Protein AF-0000000077108137 (afdb_homodimer)

Solvent-accessible surface area (backbone atoms only — not comparable to full-atom values): 29044 Å² total; per-residue (Å²): 130,84,58,54,63,65,62,53,42,59,71,68,67,52,62,49,76,26,51,20,32,40,40,31,55,51,30,41,44,39,45,72,75,60,49,60,44,35,28,43,26,53,50,42,31,35,24,25,70,59,36,37,44,55,47,64,68,77,46,66,68,59,50,49,52,51,52,33,40,45,43,73,52,27,87,31,40,31,35,34,52,42,56,55,30,76,61,56,66,68,34,28,38,52,46,46,52,52,43,44,74,42,54,37,30,25,41,34,36,39,38,49,31,86,77,35,65,45,92,75,47,87,86,68,52,64,51,57,68,69,59,46,28,51,45,38,33,43,40,48,69,64,36,86,79,44,40,39,30,42,33,39,72,34,32,84,78,46,33,67,67,42,34,52,52,47,50,51,48,34,47,75,33,50,32,55,32,38,29,70,41,60,47,70,47,68,68,57,50,30,49,58,33,68,71,46,90,57,46,27,44,42,74,36,37,67,79,51,68,21,74,76,68,44,43,68,56,42,42,68,46,45,34,40,30,33,34,28,51,36,42,42,55,27,28,20,50,31,44,29,43,54,48,50,46,40,27,72,77,66,31,32,75,72,52,85,91,52,69,61,39,59,45,68,62,48,42,50,66,38,42,41,53,59,50,51,52,51,46,62,73,66,52,129,130,84,59,54,62,65,62,52,42,59,71,68,69,52,61,50,76,25,51,20,34,40,39,31,55,52,31,39,43,39,44,70,74,60,49,60,43,34,28,44,27,54,50,43,31,35,24,25,71,58,36,36,42,53,46,65,69,75,46,65,66,60,50,50,52,50,52,34,38,45,44,73,53,27,87,32,41,30,36,33,54,42,57,56,31,75,62,56,66,70,35,28,37,52,47,44,53,53,43,45,74,45,56,37,31,25,41,34,36,39,36,50,32,86,76,35,65,44,92,77,48,85,86,69,51,62,51,56,66,68,58,46,28,50,46,37,33,43,38,48,68,63,37,87,79,46,40,39,30,44,32,39,73,34,32,85,79,47,33,67,67,42,34,52,52,47,50,52,49,35,48,74,35,49,35,56,31,39,29,70,44,62,47,69,48,68,67,57,49,32,50,58,33,66,72,44,90,57,46,28,44,42,72,36,38,67,77,52,68,23,74,75,68,45,41,67,57,42,42,70,47,46,35,39,30,35,35,26,51,34,41,41,56,26,28,18,50,30,43,30,44,54,48,50,48,38,27,72,77,64,31,32,74,72,53,85,92,50,69,60,40,59,46,68,62,47,42,50,67,37,43,40,54,59,51,52,52,50,48,63,72,67,52,129

InterPro domains:
  IPR015813 Pyruvate/Phosphoenolpyruvate kinase-like domain superfamily [SSF51621] (5-283)
  IPR039556 ICL/PEPM domain [cd00377] (6-244)
  IPR040442 Pyruvate kinase-like domain superfamily [G3DSA:3.20.20.60] (1-284)

Radius of gyration: 24.95 Å; Cα contacts (8 Å, |Δi|>4): 1210; chains: 2; bounding box: 58×74×57 Å

Structure (mmCIF, N/CA/C/O backbone):
data_AF-0000000077108137-model_v1
#
loop_
_entity.id
_entity.type
_entity.pdbx_description
1 polymer '2,3-dimethylmalate lyase'
#
loop_
_atom_site.group_PDB
_atom_site.id
_atom_site.type_symbol
_atom_site.label_atom_id
_atom_site.label_alt_id
_atom_site.label_comp_id
_atom_site.label_asym_id
_atom_site.label_entity_id
_atom_site.label_seq_id
_atom_site.pdbx_PDB_ins_code
_atom_site.Cartn_x
_atom_site.Cartn_y
_atom_site.Cartn_z
_atom_site.occupancy
_atom_site.B_iso_or_equiv
_atom_site.auth_seq_id
_atom_site.auth_comp_id
_atom_site.auth_asym_id
_atom_site.auth_atom_id
_atom_site.pdbx_PDB_model_num
ATOM 1 N N . MET A 1 1 ? -18.453 -19.922 3.602 1 52.84 1 MET A N 1
ATOM 2 C CA . MET A 1 1 ? -18.375 -20.938 2.559 1 52.84 1 MET A CA 1
ATOM 3 C C . MET A 1 1 ? -17.203 -20.656 1.617 1 52.84 1 MET A C 1
ATOM 5 O O . MET A 1 1 ? -16.828 -19.5 1.421 1 52.84 1 MET A O 1
ATOM 9 N N . THR A 1 2 ? -16.297 -21.672 1.329 1 65.81 2 THR A N 1
ATOM 10 C CA . THR A 1 2 ? -15.117 -21.5 0.481 1 65.81 2 THR A CA 1
ATOM 11 C C . THR A 1 2 ? -15.516 -20.969 -0.896 1 65.81 2 THR A C 1
ATOM 13 O O . THR A 1 2 ? -16.531 -21.406 -1.46 1 65.81 2 THR A O 1
ATOM 16 N N . ASP A 1 3 ? -15.008 -19.844 -1.367 1 86.88 3 ASP A N 1
ATOM 17 C CA . ASP A 1 3 ? -15.18 -19.25 -2.689 1 86.88 3 ASP A CA 1
ATOM 18 C C . ASP A 1 3 ? -14.781 -20.234 -3.789 1 86.88 3 ASP A C 1
ATOM 20 O O . ASP A 1 3 ? -13.617 -20.641 -3.881 1 86.88 3 ASP A O 1
ATOM 24 N N . THR A 1 4 ? -15.758 -20.781 -4.582 1 91 4 THR A N 1
ATOM 25 C CA . THR A 1 4 ? -15.5 -21.828 -5.559 1 91 4 THR A CA 1
ATOM 26 C C . THR A 1 4 ? -15.273 -21.234 -6.945 1 91 4 THR A C 1
ATOM 28 O O . THR A 1 4 ? -15.109 -21.969 -7.922 1 91 4 THR A O 1
ATOM 31 N N . ARG A 1 5 ? -15.234 -20 -7.059 1 94.44 5 ARG A N 1
ATOM 32 C CA . ARG A 1 5 ? -15.18 -19.344 -8.359 1 94.44 5 ARG A CA 1
ATOM 33 C C . ARG A 1 5 ? -13.961 -19.781 -9.148 1 94.44 5 ARG A C 1
ATOM 35 O O . ARG A 1 5 ? -14.031 -19.953 -10.367 1 94.44 5 ARG A O 1
ATOM 42 N N . LEU A 1 6 ? -12.812 -19.906 -8.531 1 96.88 6 LEU A N 1
ATOM 43 C CA . LEU A 1 6 ? -11.602 -20.328 -9.227 1 96.88 6 LEU A CA 1
ATOM 44 C C . LEU A 1 6 ? -11.75 -21.75 -9.773 1 96.88 6 LEU A C 1
ATOM 46 O O . LEU A 1 6 ? -11.453 -22 -10.945 1 96.88 6 LEU A O 1
ATOM 50 N N . LYS A 1 7 ? -12.242 -22.625 -8.953 1 95.25 7 LYS A N 1
ATOM 51 C CA . LYS A 1 7 ? -12.469 -24 -9.367 1 95.25 7 LYS A CA 1
ATOM 52 C C . LYS A 1 7 ? -13.469 -24.078 -10.523 1 95.25 7 LYS A C 1
ATOM 54 O O . LYS A 1 7 ? -13.266 -24.828 -11.477 1 95.25 7 LYS A O 1
ATOM 59 N N . ASP A 1 8 ? -14.492 -23.312 -10.398 1 95.75 8 ASP A N 1
ATOM 60 C CA . ASP A 1 8 ? -15.523 -23.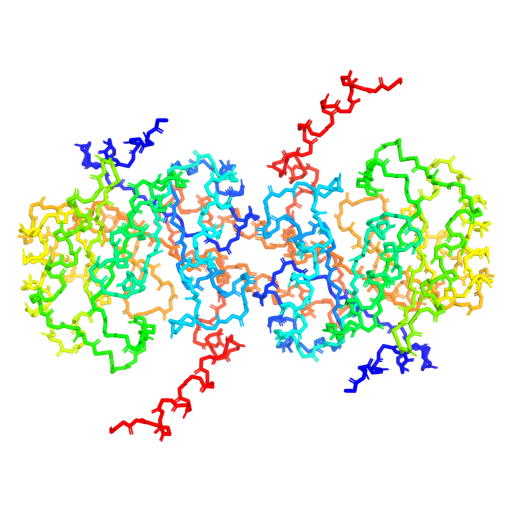281 -11.438 1 95.75 8 ASP A CA 1
ATOM 61 C C . ASP A 1 8 ? -14.945 -22.812 -12.766 1 95.75 8 ASP A C 1
ATOM 63 O O . ASP A 1 8 ? -15.258 -23.375 -13.82 1 95.75 8 ASP A O 1
ATOM 67 N N . LYS A 1 9 ? -14.133 -21.812 -12.75 1 96.19 9 LYS A N 1
ATOM 68 C CA . LYS A 1 9 ? -13.531 -21.297 -13.969 1 96.19 9 LYS A CA 1
ATOM 69 C C . LYS A 1 9 ? -12.578 -22.312 -14.594 1 96.19 9 LYS A C 1
ATOM 71 O O . LYS A 1 9 ? -12.523 -22.438 -15.82 1 96.19 9 LYS A O 1
ATOM 76 N N . LEU A 1 10 ? -11.859 -22.953 -13.781 1 96.94 10 LEU A N 1
ATOM 77 C CA . LEU A 1 10 ? -10.93 -23.969 -14.273 1 96.94 10 LEU A CA 1
ATOM 78 C C . LEU A 1 10 ? -11.68 -25.125 -14.938 1 96.94 10 LEU A C 1
ATOM 80 O O . LEU A 1 10 ? -11.211 -25.672 -15.938 1 96.94 10 LEU A O 1
ATOM 84 N N . GLN A 1 11 ? -12.812 -25.422 -14.438 1 94.94 11 GLN A N 1
ATOM 85 C CA . GLN A 1 11 ? -13.625 -26.5 -14.984 1 94.94 11 GLN A CA 1
ATOM 86 C C . GLN A 1 11 ? -14.219 -26.109 -16.344 1 94.94 11 GLN A C 1
ATOM 88 O O . GLN A 1 11 ? -14.398 -26.969 -17.219 1 94.94 11 GLN A O 1
ATOM 93 N N . LYS A 1 12 ? -14.492 -24.891 -16.531 1 93.38 12 LYS A N 1
ATOM 94 C CA . LYS A 1 12 ? -15.039 -24.406 -17.797 1 93.38 12 LYS A CA 1
ATOM 95 C C . LYS A 1 12 ? -13.969 -24.359 -18.875 1 93.38 12 LYS A C 1
ATOM 97 O O . LYS A 1 12 ? -14.281 -24.25 -20.062 1 93.38 12 LYS A O 1
ATOM 102 N N . GLU A 1 13 ? -12.727 -24.453 -18.484 1 89.38 13 GLU A N 1
ATOM 103 C CA . GLU A 1 13 ? -11.562 -24.5 -19.375 1 89.38 13 GLU A CA 1
ATOM 104 C C . GLU A 1 13 ? -11.461 -23.234 -20.219 1 89.38 13 GLU A C 1
ATOM 106 O O . GLU A 1 13 ? -11.047 -23.281 -21.375 1 89.38 13 GLU A O 1
ATOM 111 N N . ASP A 1 14 ? -12.008 -22.172 -19.703 1 91.56 14 ASP A N 1
ATOM 112 C CA . ASP A 1 14 ? -11.797 -20.875 -20.344 1 91.56 14 ASP A CA 1
ATOM 113 C C . ASP A 1 14 ? -10.602 -20.156 -19.75 1 91.56 14 ASP A C 1
ATOM 115 O O . ASP A 1 14 ? -10.43 -20.125 -18.531 1 91.56 14 ASP A O 1
ATOM 119 N N . PHE A 1 15 ? -9.805 -19.609 -20.656 1 97.94 15 PHE A N 1
ATOM 120 C CA . PHE A 1 15 ? -8.641 -18.828 -20.25 1 97.94 15 PHE A CA 1
ATOM 121 C C . PHE A 1 15 ? -9.07 -17.547 -19.562 1 97.94 15 PHE A C 1
ATOM 123 O O . PHE A 1 15 ? -10.023 -16.891 -20 1 97.94 15 PHE A O 1
ATOM 130 N N . PHE A 1 16 ? -8.438 -17.156 -18.453 1 98.31 16 PHE A N 1
ATOM 131 C CA . PHE A 1 16 ? -8.727 -15.898 -17.781 1 98.31 16 PHE A CA 1
ATOM 132 C C . PHE A 1 16 ? -7.449 -15.273 -17.219 1 98.31 16 PHE A C 1
ATOM 134 O O . PHE A 1 16 ? -6.41 -15.938 -17.156 1 98.31 16 PHE A O 1
ATOM 141 N N . VAL A 1 17 ? -7.496 -13.977 -16.938 1 98.69 17 VAL A N 1
ATOM 142 C CA . VAL A 1 17 ? -6.352 -13.242 -16.422 1 98.69 17 VAL A CA 1
ATOM 143 C C . VAL A 1 17 ? -6.641 -12.789 -14.992 1 98.69 17 VAL A C 1
ATOM 145 O O . VAL A 1 17 ? -7.793 -12.523 -14.641 1 98.69 17 VAL A O 1
ATOM 148 N N . VAL A 1 18 ? -5.598 -12.766 -14.203 1 98.88 18 VAL A N 1
ATOM 149 C CA . VAL A 1 18 ? -5.703 -12.477 -12.773 1 98.88 18 VAL A CA 1
ATOM 150 C C . VAL A 1 18 ? -4.719 -11.375 -12.391 1 98.88 18 VAL A C 1
ATOM 152 O O . VAL A 1 18 ? -3.504 -11.57 -12.43 1 98.88 18 VAL A O 1
ATOM 155 N N . PRO A 1 19 ? -5.219 -10.18 -12 1 98.88 19 PRO A N 1
ATOM 156 C CA . PRO A 1 19 ? -4.297 -9.117 -11.586 1 98.88 19 PRO A CA 1
ATOM 157 C C . PRO A 1 19 ? -3.658 -9.383 -10.227 1 98.88 19 PRO A C 1
ATOM 159 O O . PRO A 1 19 ? -4.301 -9.945 -9.336 1 98.88 19 PRO A O 1
ATOM 162 N N . GLY A 1 20 ? -2.361 -9 -10.133 1 98.75 20 GLY A N 1
ATOM 163 C CA . GLY A 1 20 ? -1.716 -8.961 -8.828 1 98.75 20 GLY A CA 1
ATOM 164 C C . GLY A 1 20 ? -2.08 -7.734 -8.016 1 98.75 20 GLY A C 1
ATOM 165 O O . GLY A 1 20 ? -2.197 -6.633 -8.562 1 98.75 20 GLY A O 1
ATOM 166 N N . ILE A 1 21 ? -2.244 -7.93 -6.746 1 98.88 21 ILE A N 1
ATOM 167 C CA . ILE A 1 21 ? -2.629 -6.859 -5.828 1 98.88 21 ILE A CA 1
ATOM 168 C C . ILE A 1 21 ? -1.485 -6.578 -4.859 1 98.88 21 ILE A C 1
ATOM 170 O O . ILE A 1 21 ? -0.96 -7.496 -4.223 1 98.88 21 ILE A O 1
ATOM 174 N N . HIS A 1 22 ? -1.105 -5.262 -4.777 1 98.69 22 HIS A N 1
ATOM 175 C CA . HIS A 1 22 ? 0.024 -4.961 -3.904 1 98.69 22 HIS A CA 1
ATOM 176 C C . HIS A 1 22 ? -0.427 -4.207 -2.658 1 98.69 22 HIS A C 1
ATOM 178 O O . HIS A 1 22 ? 0.358 -4.012 -1.728 1 98.69 22 HIS A O 1
ATOM 184 N N . ASP A 1 23 ? -1.669 -3.791 -2.574 1 98.81 23 ASP A N 1
ATOM 185 C CA . ASP A 1 23 ? -2.234 -3.172 -1.38 1 98.81 23 ASP A CA 1
ATOM 186 C C . ASP A 1 23 ? -3.756 -3.076 -1.478 1 98.81 23 ASP A C 1
ATOM 188 O O . ASP A 1 23 ? -4.348 -3.514 -2.467 1 98.81 23 ASP A O 1
ATOM 192 N N . MET A 1 24 ? -4.402 -2.506 -0.429 1 98.88 24 MET A N 1
ATOM 193 C CA . MET A 1 24 ? -5.859 -2.531 -0.371 1 98.88 24 MET A CA 1
ATOM 194 C C . MET A 1 24 ? -6.461 -1.455 -1.271 1 98.88 24 MET A C 1
ATOM 196 O O . MET A 1 24 ? -7.602 -1.581 -1.722 1 98.88 24 MET A O 1
ATOM 200 N N . ILE A 1 25 ? -5.703 -0.385 -1.601 1 98.88 25 ILE A N 1
ATOM 201 C CA . ILE A 1 25 ? -6.152 0.578 -2.6 1 98.88 25 ILE A CA 1
ATOM 202 C C . ILE A 1 25 ? -6.305 -0.113 -3.951 1 98.88 25 ILE A C 1
ATOM 204 O O . ILE A 1 25 ? -7.34 0.016 -4.609 1 98.88 25 ILE A O 1
ATOM 208 N N . THR A 1 26 ? -5.344 -0.917 -4.309 1 98.88 26 THR A N 1
ATOM 209 C CA . THR A 1 26 ? -5.383 -1.659 -5.566 1 98.88 26 THR A CA 1
ATOM 210 C C . THR A 1 26 ? -6.496 -2.701 -5.539 1 98.88 26 THR A C 1
ATOM 212 O O . THR A 1 26 ? -7.125 -2.971 -6.566 1 98.88 26 THR A O 1
ATOM 215 N N . ALA A 1 27 ? -6.766 -3.264 -4.363 1 98.88 27 ALA A N 1
ATOM 216 C CA . ALA A 1 27 ? -7.812 -4.273 -4.223 1 98.88 27 ALA A CA 1
ATOM 217 C C . ALA A 1 27 ? -9.18 -3.701 -4.59 1 98.88 27 ALA A C 1
ATOM 219 O O . ALA A 1 27 ? -9.922 -4.305 -5.371 1 98.88 27 ALA A O 1
ATOM 220 N N . VAL A 1 28 ? -9.484 -2.525 -4.059 1 98.81 28 VAL A N 1
ATOM 221 C CA . VAL A 1 28 ? -10.812 -1.982 -4.301 1 98.81 28 VAL A CA 1
ATOM 222 C C . VAL A 1 28 ? -10.906 -1.467 -5.734 1 98.81 28 VAL A C 1
ATOM 224 O O . VAL A 1 28 ? -11.984 -1.477 -6.34 1 98.81 28 VAL A O 1
ATOM 227 N N . ILE A 1 29 ? -9.781 -1.026 -6.324 1 98.88 29 ILE A N 1
ATOM 228 C CA . ILE A 1 29 ? -9.789 -0.638 -7.73 1 98.88 29 ILE A CA 1
ATOM 229 C C . ILE A 1 29 ? -10.055 -1.862 -8.602 1 98.88 29 ILE A C 1
ATOM 231 O O . ILE A 1 29 ? -10.82 -1.788 -9.57 1 98.88 29 ILE A O 1
ATOM 235 N N . ALA A 1 30 ? -9.43 -3.025 -8.273 1 98.94 30 ALA A N 1
ATOM 236 C CA . ALA A 1 30 ? -9.672 -4.262 -9.008 1 98.94 30 ALA A CA 1
ATOM 237 C C . ALA A 1 30 ? -11.141 -4.672 -8.93 1 98.94 30 ALA A C 1
ATOM 239 O O . ALA A 1 30 ? -11.727 -5.121 -9.922 1 98.94 30 ALA A O 1
ATOM 240 N N . ASP A 1 31 ? -11.75 -4.508 -7.734 1 98.75 31 ASP A N 1
ATOM 241 C CA . ASP A 1 31 ? -13.18 -4.758 -7.582 1 98.75 31 ASP A CA 1
ATOM 242 C C . ASP A 1 31 ? -13.992 -3.881 -8.523 1 98.75 31 ASP A C 1
ATOM 244 O O . ASP A 1 31 ? -14.898 -4.367 -9.211 1 98.75 31 ASP A O 1
ATOM 248 N N . ARG A 1 32 ? -13.648 -2.596 -8.555 1 98.62 32 ARG A N 1
ATOM 249 C CA . ARG A 1 32 ? -14.367 -1.635 -9.375 1 98.62 32 ARG A CA 1
ATOM 250 C C . ARG A 1 32 ? -14.273 -2.004 -10.852 1 98.62 32 ARG A C 1
ATOM 252 O O . ARG A 1 32 ? -15.25 -1.894 -11.594 1 98.62 32 ARG A O 1
ATOM 259 N N . VAL A 1 33 ? -13.109 -2.4 -11.305 1 98.75 33 VAL A N 1
ATOM 260 C CA . VAL A 1 33 ? -12.883 -2.738 -12.703 1 98.75 33 VAL A CA 1
ATOM 261 C C . VAL A 1 33 ? -13.617 -4.027 -13.055 1 98.75 33 VAL A C 1
ATOM 263 O O . VAL A 1 33 ? -13.992 -4.242 -14.211 1 98.75 33 VAL A O 1
ATOM 266 N N . GLY A 1 34 ? -13.789 -4.926 -12.023 1 98.69 34 GLY A N 1
ATOM 267 C CA . GLY A 1 34 ? -14.664 -6.07 -12.25 1 98.69 34 GLY A CA 1
ATOM 268 C C . GLY A 1 34 ? -13.93 -7.395 -12.227 1 98.69 34 GLY A C 1
ATOM 269 O O . GLY A 1 34 ? -14.43 -8.398 -12.742 1 98.69 34 GLY A O 1
ATOM 270 N N . PHE A 1 35 ? -12.758 -7.414 -11.664 1 98.75 35 PHE A N 1
ATOM 271 C CA . PHE A 1 35 ? -12.055 -8.688 -11.547 1 98.75 35 PHE A CA 1
ATOM 272 C C . PHE A 1 35 ? -12.648 -9.531 -10.422 1 98.75 35 PHE A C 1
ATOM 274 O O . PHE A 1 35 ? -12.797 -9.055 -9.297 1 98.75 35 PHE A O 1
ATOM 281 N N . ASP A 1 36 ? -12.914 -10.789 -10.703 1 98.06 36 ASP A N 1
ATOM 282 C CA . ASP A 1 36 ? -13.547 -11.648 -9.711 1 98.06 36 ASP A CA 1
ATOM 283 C C . ASP A 1 36 ? -12.539 -12.625 -9.102 1 98.06 36 ASP A C 1
ATOM 285 O O . ASP A 1 36 ? -12.883 -13.391 -8.203 1 98.06 36 ASP A O 1
ATOM 289 N N . ILE A 1 37 ? -11.336 -12.688 -9.57 1 98.62 37 ILE A N 1
ATOM 290 C CA . ILE A 1 37 ? -10.195 -13.398 -8.992 1 98.62 37 ILE A CA 1
ATOM 291 C C . ILE A 1 37 ? -8.984 -12.477 -8.961 1 98.62 37 ILE A C 1
ATOM 293 O O . ILE A 1 37 ? -8.711 -11.758 -9.93 1 98.62 37 ILE A O 1
ATOM 297 N N . VAL A 1 38 ? -8.297 -12.422 -7.84 1 98.81 38 VAL A N 1
ATOM 298 C CA . VAL A 1 38 ? -7.078 -11.625 -7.715 1 98.81 38 VAL A CA 1
ATOM 299 C C . VAL A 1 38 ? -5.961 -12.469 -7.113 1 98.81 38 VAL A C 1
ATOM 301 O O . VAL A 1 38 ? -6.223 -13.523 -6.52 1 98.81 38 VAL A O 1
ATOM 304 N N . TYR A 1 39 ? -4.781 -12.055 -7.379 1 98.88 39 TYR A N 1
ATOM 305 C CA . TYR A 1 39 ? -3.582 -12.711 -6.859 1 98.88 39 TYR A CA 1
ATOM 306 C C . TYR A 1 39 ? -2.916 -11.852 -5.789 1 98.88 39 TYR A C 1
ATOM 308 O O . TYR A 1 39 ? -2.518 -10.719 -6.051 1 98.88 39 TYR A O 1
ATOM 316 N N . GLY A 1 40 ? -2.877 -12.367 -4.531 1 98.69 40 GLY A N 1
ATOM 317 C CA . GLY A 1 40 ? -2.07 -11.727 -3.5 1 98.69 40 GLY A CA 1
ATOM 318 C C . GLY A 1 40 ? -0.582 -11.953 -3.682 1 98.69 40 GLY A C 1
ATOM 319 O O . GLY A 1 40 ? -0.053 -12.992 -3.273 1 98.69 40 GLY A O 1
ATOM 320 N N . THR A 1 41 ? 0.108 -10.93 -4.156 1 97.25 41 THR A N 1
ATOM 321 C CA . THR A 1 41 ? 1.517 -11.047 -4.523 1 97.25 41 THR A CA 1
ATOM 322 C C . THR A 1 41 ? 2.391 -11.148 -3.275 1 97.25 41 THR A C 1
ATOM 324 O O . THR A 1 41 ? 2.346 -10.273 -2.406 1 97.25 41 THR A O 1
ATOM 327 N N . GLY A 1 42 ? 3.193 -12.211 -3.229 1 96.56 42 GLY A N 1
ATOM 328 C CA . GLY A 1 42 ? 4.148 -12.25 -2.133 1 96.56 42 GLY A CA 1
ATOM 329 C C . GLY A 1 42 ? 5.137 -11.102 -2.164 1 96.56 42 GLY A C 1
ATOM 330 O O . GLY A 1 42 ? 5.332 -10.414 -1.158 1 96.56 42 GLY A O 1
ATOM 331 N N . TYR A 1 43 ? 5.746 -10.844 -3.326 1 96.62 43 TYR A N 1
ATOM 332 C CA . TYR A 1 43 ? 6.758 -9.805 -3.502 1 96.62 43 TYR A CA 1
ATOM 333 C C . TYR A 1 43 ? 6.191 -8.43 -3.193 1 96.62 43 TYR A C 1
ATOM 335 O O . TYR A 1 43 ? 6.707 -7.715 -2.328 1 96.62 43 TYR A O 1
ATOM 343 N N . TRP A 1 44 ? 5.129 -8.047 -3.822 1 98.12 44 TRP A N 1
ATOM 344 C CA . TRP A 1 44 ? 4.703 -6.648 -3.84 1 98.12 44 TRP A CA 1
ATOM 345 C C . TRP A 1 44 ? 3.873 -6.316 -2.604 1 98.12 44 TRP A C 1
ATOM 347 O O . TRP A 1 44 ? 3.859 -5.172 -2.145 1 98.12 44 TRP A O 1
ATOM 357 N N . LEU A 1 45 ? 3.15 -7.312 -2.043 1 97.88 45 LEU A N 1
ATOM 358 C CA . LEU A 1 45 ? 2.523 -7.082 -0.746 1 97.88 45 LEU A CA 1
ATOM 359 C C . LEU A 1 45 ? 3.576 -6.859 0.334 1 97.88 45 LEU A C 1
ATOM 361 O O . LEU A 1 45 ? 3.398 -6.02 1.218 1 97.88 45 LEU A O 1
ATOM 365 N N . THR A 1 46 ? 4.688 -7.641 0.262 1 97.75 46 THR A N 1
ATOM 366 C CA . THR A 1 46 ? 5.797 -7.457 1.189 1 97.75 46 THR A CA 1
ATOM 367 C C . THR A 1 46 ? 6.434 -6.082 1.001 1 97.75 46 THR A C 1
ATOM 369 O O . THR A 1 46 ? 6.66 -5.359 1.974 1 97.75 46 THR A O 1
ATOM 372 N N . ALA A 1 47 ? 6.656 -5.719 -0.204 1 98.5 47 ALA A N 1
ATOM 373 C CA . ALA A 1 47 ? 7.25 -4.418 -0.504 1 98.5 47 ALA A CA 1
ATOM 374 C C . ALA A 1 47 ? 6.355 -3.281 -0.018 1 98.5 47 ALA A C 1
ATOM 376 O O . ALA A 1 47 ? 6.82 -2.367 0.668 1 98.5 47 ALA A O 1
ATOM 377 N N . SER A 1 48 ? 5.094 -3.348 -0.309 1 98.62 48 SER A N 1
ATOM 378 C CA . SER A 1 48 ? 4.172 -2.254 -0.027 1 98.62 48 SER A CA 1
ATOM 379 C C . SER A 1 48 ? 3.883 -2.143 1.467 1 98.62 48 SER A C 1
ATOM 381 O O . SER A 1 48 ? 3.705 -1.042 1.99 1 98.62 48 SER A O 1
ATOM 383 N N . SER A 1 49 ? 3.824 -3.252 2.162 1 98.25 49 SER A N 1
ATOM 384 C CA . SER A 1 49 ? 3.389 -3.234 3.555 1 98.25 49 SER A CA 1
ATOM 385 C C . SER A 1 49 ? 4.582 -3.152 4.504 1 98.25 49 SER A C 1
ATOM 387 O O . SER A 1 49 ? 4.504 -2.5 5.547 1 98.25 49 SER A O 1
ATOM 389 N N . LEU A 1 50 ? 5.703 -3.814 4.125 1 98.31 50 LEU A N 1
ATOM 390 C CA . LEU A 1 50 ? 6.781 -3.988 5.098 1 98.31 50 LEU A CA 1
ATOM 391 C C . LEU A 1 50 ? 8.023 -3.213 4.676 1 98.31 50 LEU A C 1
ATOM 393 O O . LEU A 1 50 ? 8.945 -3.023 5.477 1 98.31 50 LEU A O 1
ATOM 397 N N . GLY A 1 51 ? 8.023 -2.75 3.443 1 98.38 51 GLY A N 1
ATOM 398 C CA . GLY A 1 51 ? 9.234 -2.092 2.963 1 98.38 51 GLY A CA 1
ATOM 399 C C . GLY A 1 51 ? 10.438 -3.016 2.906 1 98.38 51 GLY A C 1
ATOM 400 O O . GLY A 1 51 ? 11.57 -2.58 3.113 1 98.38 51 GLY A O 1
ATOM 401 N N . LEU A 1 52 ? 10.188 -4.273 2.674 1 97.56 52 LEU A N 1
ATOM 402 C CA . LEU A 1 52 ? 11.242 -5.281 2.67 1 97.56 52 LEU A CA 1
ATOM 403 C C . LEU A 1 52 ? 11.344 -5.957 1.306 1 97.56 52 LEU A C 1
ATOM 405 O O . LEU A 1 52 ? 10.352 -6.039 0.575 1 97.56 52 LEU A O 1
ATOM 409 N N . PRO A 1 53 ? 12.547 -6.352 0.91 1 95.94 53 PRO A N 1
ATOM 410 C CA . PRO A 1 53 ? 12.656 -7.195 -0.282 1 95.94 53 PRO A CA 1
ATOM 411 C C . PRO A 1 53 ? 12.039 -8.578 -0.087 1 95.94 53 PRO A C 1
ATOM 413 O O . PRO A 1 53 ? 12.047 -9.109 1.025 1 95.94 53 PRO A O 1
ATOM 416 N N . ASP A 1 54 ? 11.5 -9.109 -1.129 1 93.75 54 ASP A N 1
ATOM 417 C CA . ASP A 1 54 ? 10.961 -10.469 -1.103 1 93.75 54 ASP A CA 1
ATOM 418 C C . ASP A 1 54 ? 12.094 -11.5 -1.097 1 93.75 54 ASP A C 1
ATOM 420 O O . ASP A 1 54 ? 12.352 -12.148 -2.113 1 93.75 54 ASP A O 1
ATOM 424 N N . ALA A 1 55 ? 12.719 -11.664 0.008 1 91.56 55 ALA A N 1
ATOM 425 C CA . ALA A 1 55 ? 13.859 -12.562 0.164 1 91.56 55 ALA A CA 1
ATOM 426 C C . ALA A 1 55 ? 13.633 -13.547 1.306 1 91.56 55 ALA A C 1
ATOM 428 O O . ALA A 1 55 ? 14.586 -13.969 1.969 1 91.56 55 ALA A O 1
ATOM 429 N N . GLY A 1 56 ? 12.359 -13.797 1.544 1 90.75 56 GLY A N 1
ATOM 430 C CA . GLY A 1 56 ? 12.031 -14.773 2.576 1 90.75 56 GLY A CA 1
ATOM 431 C C . GLY A 1 56 ? 12.125 -14.203 3.98 1 90.75 56 GLY A C 1
ATOM 432 O O . GLY A 1 56 ? 12.203 -14.961 4.953 1 90.75 56 GLY A O 1
ATOM 433 N N . ILE A 1 57 ? 12.117 -12.859 4.086 1 92 57 ILE A N 1
ATOM 434 C CA . ILE A 1 57 ? 12.258 -12.188 5.371 1 92 57 ILE A CA 1
ATOM 435 C C . ILE A 1 57 ? 10.891 -12.055 6.039 1 92 57 ILE A C 1
ATOM 437 O O . ILE A 1 57 ? 10.781 -12.164 7.262 1 92 57 ILE A O 1
ATOM 441 N N . ALA A 1 58 ? 9.828 -11.766 5.238 1 95.19 58 ALA A N 1
ATOM 442 C CA . ALA A 1 58 ? 8.477 -11.664 5.789 1 95.19 58 ALA A CA 1
ATOM 443 C C . ALA A 1 58 ? 8.055 -12.977 6.453 1 95.19 58 ALA A C 1
ATOM 445 O O . ALA A 1 58 ? 8.289 -14.055 5.91 1 95.19 58 ALA A O 1
ATOM 446 N N . THR A 1 59 ? 7.461 -12.938 7.637 1 96.56 59 THR A N 1
ATOM 447 C CA . THR A 1 59 ? 7.062 -14.109 8.406 1 96.56 59 THR A CA 1
ATOM 448 C C . THR A 1 59 ? 5.691 -14.609 7.957 1 96.56 59 THR A C 1
ATOM 450 O O . THR A 1 59 ? 4.969 -13.898 7.246 1 96.56 59 THR A O 1
ATOM 453 N N . TYR A 1 60 ? 5.422 -15.859 8.406 1 97.69 60 TYR A N 1
ATOM 454 C CA . TYR A 1 60 ? 4.094 -16.422 8.18 1 97.69 60 TYR A CA 1
ATOM 455 C C . TYR A 1 60 ? 3.012 -15.484 8.703 1 97.69 60 TYR A C 1
ATOM 457 O O . TYR A 1 60 ? 2.043 -15.188 8 1 97.69 60 TYR A O 1
ATOM 465 N N . THR A 1 61 ? 3.219 -14.984 9.922 1 98.12 61 THR A N 1
ATOM 466 C CA . THR A 1 61 ? 2.209 -14.148 10.562 1 98.12 61 THR A CA 1
ATOM 467 C C . THR A 1 61 ? 1.981 -12.867 9.766 1 98.12 61 THR A C 1
ATOM 469 O O . THR A 1 61 ? 0.841 -12.43 9.586 1 98.12 61 THR A O 1
ATOM 472 N N . GLN A 1 62 ? 3.027 -12.25 9.32 1 98 62 GLN A N 1
ATOM 473 C CA . GLN A 1 62 ? 2.934 -11.023 8.531 1 98 62 GLN A CA 1
ATOM 474 C C . GLN A 1 62 ? 2.201 -11.273 7.211 1 98 62 GLN A C 1
ATOM 476 O O . GLN A 1 62 ? 1.333 -10.492 6.82 1 98 62 GLN A O 1
ATOM 481 N N . MET A 1 63 ? 2.512 -12.406 6.535 1 98.31 63 MET A N 1
ATOM 482 C CA . MET A 1 63 ? 1.879 -12.719 5.258 1 98.31 63 MET A CA 1
ATOM 483 C C . MET A 1 63 ? 0.412 -13.086 5.453 1 98.31 63 MET A C 1
ATOM 485 O O . MET A 1 63 ? -0.448 -12.656 4.684 1 98.31 63 MET A O 1
ATOM 489 N N . LEU A 1 64 ? 0.126 -13.852 6.484 1 98.62 64 LEU A N 1
ATOM 490 C CA . LEU A 1 64 ? -1.257 -14.219 6.773 1 98.62 64 LEU A CA 1
ATOM 491 C C . LEU A 1 64 ? -2.1 -12.977 7.047 1 98.62 64 LEU A C 1
ATOM 493 O O . 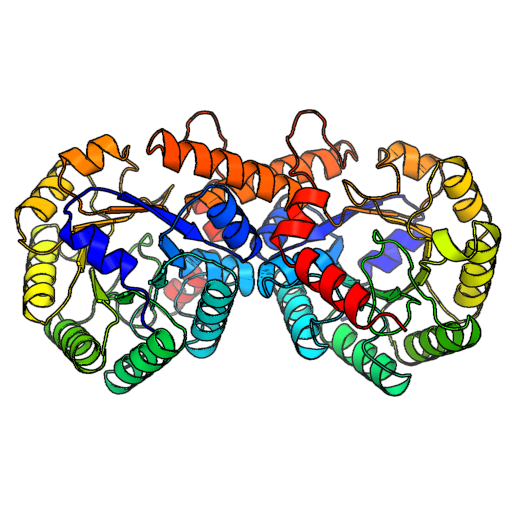LEU A 1 64 ? -3.227 -12.867 6.559 1 98.62 64 LEU A O 1
ATOM 497 N N . ASP A 1 65 ? -1.574 -12.117 7.832 1 98 65 ASP A N 1
ATOM 498 C CA . ASP A 1 65 ? -2.285 -10.883 8.141 1 98 65 ASP A CA 1
ATOM 499 C C . ASP A 1 65 ? -2.604 -10.102 6.867 1 98 65 ASP A C 1
ATOM 501 O O . ASP A 1 65 ? -3.719 -9.602 6.699 1 98 65 ASP A O 1
ATOM 505 N N . ARG A 1 66 ? -1.659 -10.031 5.996 1 98.12 66 ARG A N 1
ATOM 506 C CA . ARG A 1 66 ? -1.831 -9.273 4.754 1 98.12 66 ARG A CA 1
ATOM 507 C C . ARG A 1 66 ? -2.855 -9.945 3.846 1 98.12 66 ARG A C 1
ATOM 509 O O . ARG A 1 66 ? -3.73 -9.281 3.293 1 98.12 66 ARG A O 1
ATOM 516 N N . MET A 1 67 ? -2.771 -11.25 3.705 1 98.56 67 MET A N 1
ATOM 517 C CA . MET A 1 67 ? -3.703 -12 2.867 1 98.56 67 MET A CA 1
ATOM 518 C C . MET A 1 67 ? -5.117 -11.938 3.434 1 98.56 67 MET A C 1
ATOM 520 O O . MET A 1 67 ? -6.086 -11.797 2.684 1 98.56 67 MET A O 1
ATOM 524 N N . SER A 1 68 ? -5.211 -12.023 4.742 1 98.5 68 SER A N 1
ATOM 525 C CA . SER A 1 68 ? -6.512 -11.93 5.398 1 98.5 68 SER A CA 1
ATOM 526 C C . SER A 1 68 ? -7.148 -10.562 5.168 1 98.5 68 SER A C 1
ATOM 528 O O . SER A 1 68 ? -8.344 -10.477 4.895 1 98.5 68 SER A O 1
ATOM 530 N N . THR A 1 69 ? -6.352 -9.539 5.301 1 98.62 69 THR A N 1
ATOM 531 C CA . THR A 1 69 ? -6.836 -8.18 5.078 1 98.62 69 THR A CA 1
ATOM 532 C C . THR A 1 69 ? -7.277 -7.996 3.629 1 98.62 69 THR A C 1
ATOM 534 O O . THR A 1 69 ? -8.32 -7.391 3.365 1 98.62 69 THR A O 1
ATOM 537 N N . LEU A 1 70 ? -6.469 -8.523 2.715 1 98.75 70 LEU A N 1
ATOM 538 C CA . LEU A 1 70 ? -6.82 -8.453 1.301 1 98.75 70 LEU A CA 1
ATOM 539 C C . LEU A 1 70 ? -8.148 -9.156 1.039 1 98.75 70 LEU A C 1
ATOM 541 O O . LEU A 1 70 ? -9.008 -8.617 0.333 1 98.75 70 LEU A O 1
ATOM 545 N N . LYS A 1 71 ? -8.344 -10.305 1.652 1 98.38 71 LYS A N 1
ATOM 546 C CA . LYS A 1 71 ? -9.578 -11.062 1.444 1 98.38 71 LYS A CA 1
ATOM 547 C C . LYS A 1 71 ? -10.781 -10.305 1.992 1 98.38 71 LYS A C 1
ATOM 549 O O . LYS A 1 71 ? -11.859 -10.312 1.386 1 98.38 71 LYS A O 1
ATOM 554 N N . LYS A 1 72 ? -10.594 -9.672 3.107 1 97.81 72 LYS A N 1
ATOM 555 C CA . LYS A 1 72 ? -11.68 -8.898 3.715 1 97.81 72 LYS A CA 1
ATOM 556 C C . LYS A 1 72 ? -12.031 -7.68 2.869 1 97.81 72 LYS A C 1
ATOM 558 O O . LYS A 1 72 ? -13.188 -7.254 2.832 1 97.81 72 LYS A O 1
ATOM 563 N N . THR A 1 73 ? -11.055 -7.137 2.213 1 98.5 73 THR A N 1
ATOM 564 C CA . THR A 1 73 ? -11.211 -5.887 1.476 1 98.5 73 THR A CA 1
ATOM 565 C C . THR A 1 73 ? -11.758 -6.148 0.077 1 98.5 73 THR A C 1
ATOM 567 O O . THR A 1 73 ? -12.57 -5.379 -0.43 1 98.5 73 THR A O 1
ATOM 570 N N . SER A 1 74 ? -11.359 -7.23 -0.564 1 98.25 74 SER A N 1
ATOM 571 C CA . SER A 1 74 ? -11.703 -7.559 -1.943 1 98.25 74 SER A CA 1
ATOM 572 C C . SER A 1 74 ? -12.938 -8.453 -2.008 1 98.25 74 SER A C 1
ATOM 574 O O . SER A 1 74 ? -13.109 -9.352 -1.177 1 98.25 74 SER A O 1
ATOM 576 N N . ASN A 1 75 ? -13.734 -8.281 -3.053 1 97.69 75 ASN A N 1
ATOM 577 C CA . ASN A 1 75 ? -14.867 -9.156 -3.314 1 97.69 75 ASN A CA 1
ATOM 578 C C . ASN A 1 75 ? -14.461 -10.375 -4.137 1 97.69 75 ASN A C 1
ATOM 580 O O . ASN A 1 75 ? -15.258 -11.297 -4.336 1 97.69 75 ASN A O 1
ATOM 584 N N . ALA A 1 76 ? -13.258 -10.445 -4.543 1 98.5 76 ALA A N 1
ATOM 585 C CA . ALA A 1 76 ? -12.789 -11.469 -5.477 1 98.5 76 ALA A CA 1
ATOM 586 C C . ALA A 1 76 ? -12.289 -12.703 -4.734 1 98.5 76 ALA A C 1
ATOM 588 O O . ALA A 1 76 ? -11.992 -12.633 -3.539 1 98.5 76 ALA A O 1
ATOM 589 N N . ALA A 1 77 ? -12.336 -13.867 -5.445 1 98.5 77 ALA A N 1
ATOM 590 C CA . ALA A 1 77 ? -11.562 -15.008 -4.965 1 98.5 77 ALA A CA 1
ATOM 591 C C . ALA A 1 77 ? -10.07 -14.695 -4.934 1 98.5 77 ALA A C 1
ATOM 593 O O . ALA A 1 77 ? -9.57 -13.969 -5.793 1 98.5 77 ALA A O 1
ATOM 594 N N . LEU A 1 78 ? -9.383 -15.25 -3.93 1 98.56 78 LEU A N 1
ATOM 595 C CA . LEU A 1 78 ? -7.996 -14.875 -3.711 1 98.56 78 LEU A CA 1
ATOM 596 C C . LEU A 1 78 ? -7.07 -16.062 -3.916 1 98.56 78 LEU A C 1
ATOM 598 O O . LEU A 1 78 ? -7.246 -17.109 -3.281 1 98.56 78 LEU A O 1
ATOM 602 N N . ILE A 1 79 ? -6.148 -15.953 -4.922 1 98.81 79 ILE A N 1
ATOM 603 C CA . ILE A 1 79 ? -4.961 -16.797 -5 1 98.81 79 ILE A CA 1
ATOM 604 C C . ILE A 1 79 ? -3.832 -16.172 -4.18 1 98.81 79 ILE A C 1
ATOM 606 O O . ILE A 1 79 ? -3.504 -15 -4.352 1 98.81 79 ILE A O 1
ATOM 610 N N . ALA A 1 80 ? -3.238 -16.938 -3.289 1 98.69 80 ALA A N 1
ATOM 611 C CA . ALA A 1 80 ? -2.299 -16.344 -2.344 1 98.69 80 ALA A CA 1
ATOM 612 C C . ALA A 1 80 ? -0.923 -16.984 -2.453 1 98.69 80 ALA A C 1
ATOM 614 O O . ALA A 1 80 ? -0.809 -18.219 -2.453 1 98.69 80 ALA A O 1
ATOM 615 N N . ASP A 1 81 ? 0.078 -16.172 -2.518 1 98.25 81 ASP A N 1
ATOM 616 C CA . ASP A 1 81 ? 1.465 -16.609 -2.428 1 98.25 81 ASP A CA 1
ATOM 617 C C . ASP A 1 81 ? 1.791 -17.109 -1.02 1 98.25 81 ASP A C 1
ATOM 619 O O . ASP A 1 81 ? 1.427 -16.469 -0.031 1 98.25 81 ASP A O 1
ATOM 623 N N . ALA A 1 82 ? 2.467 -18.219 -0.953 1 97.88 82 ALA A N 1
ATOM 624 C CA . ALA A 1 82 ? 2.861 -18.766 0.345 1 97.88 82 ALA A CA 1
ATOM 625 C C . ALA A 1 82 ? 4.352 -19.094 0.372 1 97.88 82 ALA A C 1
ATOM 627 O O . ALA A 1 82 ? 4.793 -19.922 1.177 1 97.88 82 ALA A O 1
ATOM 628 N N . ASP A 1 83 ? 5.062 -18.5 -0.551 1 96.19 83 ASP A N 1
ATOM 629 C CA . ASP A 1 83 ? 6.5 -18.734 -0.623 1 96.19 83 ASP A CA 1
ATOM 630 C C . ASP A 1 83 ? 6.812 -20.234 -0.573 1 96.19 83 ASP A C 1
ATOM 632 O O . ASP A 1 83 ? 6.285 -21.016 -1.369 1 96.19 83 ASP A O 1
ATOM 636 N N . THR A 1 84 ? 7.645 -20.641 0.365 1 95.75 84 THR A N 1
ATOM 637 C CA . THR A 1 84 ? 8.047 -22.047 0.432 1 95.75 84 THR A CA 1
ATOM 638 C C . THR A 1 84 ? 7.215 -22.797 1.463 1 95.75 84 THR A C 1
ATOM 640 O O . THR A 1 84 ? 7.543 -23.922 1.833 1 95.75 84 THR A O 1
ATOM 643 N N . GLY A 1 85 ? 6.207 -22.188 1.972 1 96.44 85 GLY A N 1
ATOM 644 C CA . GLY A 1 85 ? 5.383 -22.812 2.992 1 96.44 85 GLY A CA 1
ATOM 645 C C . GLY A 1 85 ? 5.84 -22.516 4.402 1 96.44 85 GLY A C 1
ATOM 646 O O . GLY A 1 85 ? 5.336 -23.094 5.367 1 96.44 85 GLY A O 1
ATOM 647 N N . PHE A 1 86 ? 6.848 -21.719 4.625 1 96.12 86 PHE A N 1
ATOM 648 C CA . PHE A 1 86 ? 7.297 -21.094 5.859 1 96.12 86 PHE A CA 1
ATOM 649 C C . PHE A 1 86 ? 7.891 -22.125 6.812 1 96.12 86 PHE A C 1
ATOM 651 O O . PHE A 1 86 ? 7.738 -22.016 8.031 1 96.12 86 PHE A O 1
ATOM 658 N N . GLY A 1 87 ? 8.391 -23.219 6.309 1 94.12 87 GLY A N 1
ATOM 659 C CA . GLY A 1 87 ? 9.07 -24.203 7.141 1 94.12 87 GLY A CA 1
ATOM 660 C C . GLY A 1 87 ? 8.891 -25.625 6.66 1 94.12 87 GLY A C 1
ATOM 661 O O . GLY A 1 87 ? 8.906 -25.891 5.453 1 94.12 87 GLY A O 1
ATOM 662 N N . GLY A 1 88 ? 8.883 -26.547 7.637 1 94.88 88 GLY A N 1
ATOM 663 C CA . GLY A 1 88 ? 8.727 -27.953 7.312 1 94.88 88 GLY A CA 1
ATOM 664 C C . GLY A 1 88 ? 7.277 -28.359 7.125 1 94.88 88 GLY A C 1
ATOM 665 O O . GLY A 1 88 ? 6.414 -27.516 6.879 1 94.88 88 GLY A O 1
ATOM 666 N N . LEU A 1 89 ? 7.062 -29.656 7.145 1 97.38 89 LEU A N 1
ATOM 667 C CA . LEU A 1 89 ? 5.754 -30.219 6.82 1 97.38 89 LEU A CA 1
ATOM 668 C C . LEU A 1 89 ? 4.695 -29.703 7.797 1 97.38 89 LEU A C 1
ATOM 670 O O . LEU A 1 89 ? 3.576 -29.391 7.395 1 97.38 89 LEU A O 1
ATOM 674 N N . LEU A 1 90 ? 5.031 -29.625 9.047 1 97.69 90 LEU A N 1
ATOM 675 C CA . LEU A 1 90 ? 4.09 -29.109 10.039 1 97.69 90 LEU A CA 1
ATOM 676 C C . LEU A 1 90 ? 3.732 -27.656 9.742 1 97.69 90 LEU A C 1
ATOM 678 O O . LEU A 1 90 ? 2.586 -27.25 9.93 1 97.69 90 LEU A O 1
ATOM 682 N N . ASN A 1 91 ? 4.699 -26.844 9.328 1 98.06 91 ASN A N 1
ATOM 683 C CA . ASN A 1 91 ? 4.469 -25.453 8.969 1 98.06 91 ASN A CA 1
ATOM 684 C C . ASN A 1 91 ? 3.564 -25.328 7.742 1 98.06 91 ASN A C 1
ATOM 686 O O . ASN A 1 91 ? 2.709 -24.453 7.68 1 98.06 91 ASN A O 1
ATOM 690 N N . VAL A 1 92 ? 3.797 -26.188 6.789 1 98.31 92 VAL A N 1
ATOM 691 C CA . VAL A 1 92 ? 2.959 -26.203 5.594 1 98.31 92 VAL A CA 1
ATOM 692 C C . VAL A 1 92 ? 1.505 -26.453 5.984 1 98.31 92 VAL A C 1
ATOM 694 O O . VAL A 1 92 ? 0.602 -25.734 5.559 1 98.31 92 VAL A O 1
ATOM 697 N N . ALA A 1 93 ? 1.284 -27.469 6.809 1 98.69 93 ALA A N 1
ATOM 698 C CA . ALA A 1 93 ? -0.07 -27.766 7.273 1 98.69 93 ALA A CA 1
ATOM 699 C C . ALA A 1 93 ? -0.677 -26.562 7.988 1 98.69 93 ALA A C 1
ATOM 701 O O . ALA A 1 93 ? -1.836 -26.219 7.754 1 98.69 93 ALA A O 1
ATOM 702 N N . HIS A 1 94 ? 0.112 -25.984 8.859 1 98.62 94 HIS A N 1
ATOM 703 C CA . HIS A 1 94 ? -0.315 -24.812 9.609 1 98.62 94 HIS A CA 1
ATOM 704 C C . HIS A 1 94 ? -0.654 -23.656 8.68 1 98.62 94 HIS A C 1
ATOM 706 O O . HIS A 1 94 ? -1.656 -22.953 8.875 1 98.62 94 HIS A O 1
ATOM 712 N N . THR A 1 95 ? 0.16 -23.438 7.684 1 98.62 95 THR A N 1
ATOM 713 C CA . THR A 1 95 ? -0.05 -22.391 6.695 1 98.62 95 THR A CA 1
ATOM 714 C C . THR A 1 95 ? -1.343 -22.625 5.922 1 98.62 95 THR A C 1
ATOM 716 O O . THR A 1 95 ? -2.145 -21.703 5.746 1 98.62 95 THR A O 1
ATOM 719 N N . VAL A 1 96 ? -1.556 -23.828 5.473 1 98.56 96 VAL A N 1
ATOM 720 C CA . VAL A 1 96 ? -2.756 -24.188 4.719 1 98.56 96 VAL A CA 1
ATOM 721 C C . VAL A 1 96 ? -3.998 -23.891 5.559 1 98.56 96 VAL A C 1
ATOM 723 O O . VAL A 1 96 ? -4.938 -23.25 5.082 1 98.56 96 VAL A O 1
ATOM 726 N N . LYS A 1 97 ? -4.004 -24.297 6.781 1 98.31 97 LYS A N 1
ATOM 727 C CA . LYS A 1 97 ? -5.145 -24.062 7.66 1 98.31 97 LYS A CA 1
ATOM 728 C C . LYS A 1 97 ? -5.41 -22.578 7.844 1 98.31 97 LYS A C 1
ATOM 730 O O . LYS A 1 97 ? -6.559 -22.125 7.789 1 98.31 97 LYS A O 1
ATOM 735 N N . GLY A 1 98 ? -4.352 -21.859 8.094 1 98.44 98 GLY A N 1
ATOM 736 C CA . GLY A 1 98 ? -4.5 -20.438 8.281 1 98.44 98 GLY A CA 1
ATOM 737 C C . GLY A 1 98 ? -5.031 -19.719 7.051 1 98.44 98 GLY A C 1
ATOM 738 O O . GLY A 1 98 ? -5.934 -18.891 7.152 1 98.44 98 GLY A O 1
ATOM 739 N N . TYR A 1 99 ? -4.453 -20 5.891 1 98.38 99 TYR A N 1
ATOM 740 C CA . TYR A 1 99 ? -4.875 -19.375 4.645 1 98.38 99 TYR A CA 1
ATOM 741 C C . TYR A 1 99 ? -6.309 -19.75 4.301 1 98.38 99 TYR A C 1
ATOM 743 O O . TYR A 1 99 ? -7.09 -18.906 3.85 1 98.38 99 TYR A O 1
ATOM 751 N N . GLU A 1 100 ? -6.633 -21 4.52 1 97.56 100 GLU A N 1
ATOM 752 C CA . GLU A 1 100 ? -8 -21.438 4.258 1 97.56 100 GLU A CA 1
ATOM 753 C C . GLU A 1 100 ? -8.992 -20.734 5.176 1 97.56 100 GLU A C 1
ATOM 755 O O . GLU A 1 100 ? -10.062 -20.312 4.73 1 97.56 100 GLU A O 1
ATOM 760 N N . ALA A 1 101 ? -8.68 -20.641 6.434 1 97.38 101 ALA A N 1
ATOM 761 C CA . ALA A 1 101 ? -9.531 -19.938 7.395 1 97.38 101 ALA A CA 1
ATOM 762 C C . ALA A 1 101 ? -9.711 -18.484 6.996 1 97.38 101 ALA A C 1
ATOM 764 O O . ALA A 1 101 ? -10.758 -17.891 7.254 1 97.38 101 ALA A O 1
ATOM 765 N N . ALA A 1 102 ? -8.719 -17.922 6.328 1 97.62 102 ALA A N 1
ATOM 766 C CA . ALA A 1 102 ? -8.75 -16.531 5.895 1 97.62 102 ALA A CA 1
ATOM 767 C C . ALA A 1 102 ? -9.578 -16.375 4.625 1 97.62 102 ALA A C 1
ATOM 769 O O . ALA A 1 102 ? -9.805 -15.258 4.156 1 97.62 102 ALA A O 1
ATOM 770 N N . GLY A 1 103 ? -9.992 -17.422 4.012 1 97.44 103 GLY A N 1
ATOM 771 C CA . GLY A 1 103 ? -10.852 -17.359 2.84 1 97.44 103 GLY A CA 1
ATOM 772 C C . GLY A 1 103 ? -10.086 -17.453 1.532 1 97.44 103 GLY A C 1
ATOM 773 O O . GLY A 1 103 ? -10.633 -17.156 0.467 1 97.44 103 GLY A O 1
ATOM 774 N N . VAL A 1 104 ? -8.875 -17.844 1.549 1 98.06 104 VAL A N 1
ATOM 775 C CA . VAL A 1 104 ? -8.055 -18.016 0.352 1 98.06 104 VAL A CA 1
ATOM 776 C C . VAL A 1 104 ? -8.57 -19.188 -0.479 1 98.06 104 VAL A C 1
ATOM 778 O O . VAL A 1 104 ? -8.914 -20.234 0.066 1 98.06 104 VAL A O 1
ATOM 781 N N . SER A 1 105 ? -8.617 -18.969 -1.818 1 98.12 105 SER A N 1
ATOM 782 C CA . SER A 1 105 ? -9.18 -19.984 -2.713 1 98.12 105 SER A CA 1
ATOM 783 C C . SER A 1 105 ? -8.094 -20.922 -3.229 1 98.12 105 SER A C 1
ATOM 785 O O . SER A 1 105 ? -8.375 -22.062 -3.58 1 98.12 105 SER A O 1
ATOM 787 N N . ALA A 1 106 ? -6.926 -20.422 -3.324 1 98.62 106 ALA A N 1
ATOM 788 C CA . ALA A 1 106 ? -5.789 -21.219 -3.764 1 98.62 106 ALA A CA 1
ATOM 789 C C . ALA A 1 106 ? -4.488 -20.719 -3.145 1 98.62 106 ALA A C 1
ATOM 791 O O . ALA A 1 106 ? -4.285 -19.516 -3.018 1 98.62 106 ALA A O 1
ATOM 792 N N . ILE A 1 107 ? -3.666 -21.672 -2.812 1 98.69 107 ILE A N 1
ATOM 793 C CA . ILE A 1 107 ? -2.371 -21.359 -2.223 1 98.69 107 ILE A CA 1
ATOM 794 C C . ILE A 1 107 ? -1.253 -21.797 -3.168 1 98.69 107 ILE A C 1
ATOM 796 O O . ILE A 1 107 ? -1.303 -22.891 -3.738 1 98.69 107 ILE A O 1
ATOM 800 N N . GLN A 1 108 ? -0.312 -20.906 -3.418 1 98.75 108 GLN A N 1
ATOM 801 C CA . GLN A 1 108 ? 0.853 -21.203 -4.246 1 98.75 108 GLN A CA 1
ATOM 802 C C . GLN A 1 108 ? 2.078 -21.5 -3.385 1 98.75 108 GLN A C 1
ATOM 804 O O . GLN A 1 108 ? 2.469 -20.672 -2.551 1 98.75 108 GLN A O 1
ATOM 809 N N . ILE A 1 109 ? 2.699 -22.625 -3.561 1 98.38 109 ILE A N 1
ATOM 810 C CA . ILE A 1 109 ? 3.885 -23.031 -2.814 1 98.38 109 ILE A CA 1
ATOM 811 C C . ILE A 1 109 ? 5.039 -23.297 -3.781 1 98.38 109 ILE A C 1
ATOM 813 O O . ILE A 1 109 ? 4.859 -23.953 -4.805 1 98.38 109 ILE A O 1
ATOM 817 N N . GLU A 1 110 ? 6.191 -22.734 -3.471 1 97.5 110 GLU A N 1
ATOM 818 C CA . GLU A 1 110 ? 7.328 -22.906 -4.375 1 97.5 110 GLU A CA 1
ATOM 819 C C . GLU A 1 110 ? 8.352 -23.875 -3.797 1 97.5 110 GLU A C 1
ATOM 821 O O . GLU A 1 110 ? 8.336 -24.156 -2.6 1 97.5 110 GLU A O 1
ATOM 826 N N . ASP A 1 111 ? 9.312 -24.344 -4.609 1 97.5 111 ASP A N 1
ATOM 827 C CA . ASP A 1 111 ? 10.195 -25.438 -4.219 1 97.5 111 ASP A CA 1
ATOM 828 C C . ASP A 1 111 ? 11.625 -24.953 -4.02 1 97.5 111 ASP A C 1
ATOM 830 O O . ASP A 1 111 ? 12.578 -25.719 -4.223 1 97.5 111 ASP A O 1
ATOM 834 N N . GLN A 1 112 ? 11.766 -23.734 -3.662 1 94 112 GLN A N 1
ATOM 835 C CA . GLN A 1 112 ? 13.094 -23.219 -3.361 1 94 112 GLN A CA 1
ATOM 836 C C . GLN A 1 112 ? 13.539 -23.625 -1.961 1 94 112 GLN A C 1
ATOM 838 O O . GLN A 1 112 ? 12.703 -23.891 -1.093 1 94 112 GLN A O 1
ATOM 843 N N . GLU A 1 113 ? 14.875 -23.688 -1.792 1 88.38 113 GLU A N 1
ATOM 844 C CA . GLU A 1 113 ? 15.438 -23.828 -0.453 1 88.38 113 GLU A CA 1
ATOM 845 C C . GLU A 1 113 ? 15.219 -22.562 0.377 1 88.38 113 GLU A C 1
ATOM 847 O O . GLU A 1 113 ? 15.102 -21.469 -0.171 1 88.38 113 GLU A O 1
ATOM 852 N N . PHE A 1 114 ? 15.18 -22.812 1.685 1 77.38 114 PHE A N 1
ATOM 853 C CA . PHE A 1 114 ? 15.125 -21.672 2.594 1 77.38 114 PHE A CA 1
ATOM 854 C C . PHE A 1 114 ? 16.531 -21.25 3.016 1 77.38 114 PHE A C 1
ATOM 856 O O . PHE A 1 114 ? 17.375 -22.094 3.309 1 77.38 114 PHE A O 1
ATOM 863 N N . PRO A 1 115 ? 16.891 -19.906 3.094 1 69.69 115 PRO A N 1
ATOM 864 C CA . PRO A 1 115 ? 16.016 -18.812 2.676 1 69.69 115 PRO A CA 1
ATOM 865 C C . PRO A 1 115 ? 15.875 -18.719 1.158 1 69.69 115 PRO A C 1
ATOM 867 O O . PRO A 1 115 ? 16.828 -18.984 0.429 1 69.69 115 PRO A O 1
ATOM 870 N N . LYS A 1 116 ? 14.656 -18.297 0.83 1 74.94 116 LYS A N 1
ATOM 871 C CA . LYS A 1 116 ? 14.375 -18.25 -0.602 1 74.94 116 LYS A CA 1
ATOM 872 C C . LYS A 1 116 ? 14.945 -17 -1.239 1 74.94 116 LYS A C 1
ATOM 874 O O . LYS A 1 116 ? 15.258 -16.031 -0.542 1 74.94 116 LYS A O 1
ATOM 879 N N . LYS A 1 117 ? 15.172 -17.125 -2.547 1 71.06 117 LYS A N 1
ATOM 880 C CA . LYS A 1 117 ? 15.492 -15.984 -3.402 1 71.06 117 LYS A CA 1
ATOM 881 C C . LYS A 1 117 ? 14.312 -15.625 -4.305 1 71.06 117 LYS A C 1
ATOM 883 O O . LYS A 1 117 ? 13.406 -16.438 -4.496 1 71.06 117 LYS A O 1
ATOM 888 N N . CYS A 1 118 ? 14.414 -14.344 -4.711 1 68.88 118 CYS A N 1
ATOM 889 C CA . CYS A 1 118 ? 13.422 -13.977 -5.711 1 68.88 118 CYS A CA 1
ATOM 890 C C . CYS A 1 118 ? 13.555 -14.844 -6.957 1 68.88 118 CYS A C 1
ATOM 892 O O . CYS A 1 118 ? 14.664 -15.18 -7.367 1 68.88 118 CYS A O 1
ATOM 894 N N . GLY A 1 119 ? 12.414 -15.234 -7.52 1 60.44 119 GLY A N 1
ATOM 895 C CA . GLY A 1 119 ? 12.375 -16.125 -8.664 1 60.44 119 GLY A CA 1
ATOM 896 C C . GLY A 1 119 ? 13.141 -15.594 -9.859 1 60.44 119 GLY A C 1
ATOM 897 O O . GLY A 1 119 ? 13.43 -16.344 -10.805 1 60.44 119 GLY A O 1
ATOM 898 N N . HIS A 1 120 ? 13.57 -14.312 -9.711 1 63.66 120 HIS A N 1
ATOM 899 C CA . HIS A 1 120 ? 14.195 -13.703 -10.883 1 63.66 120 HIS A CA 1
ATOM 900 C C . HIS A 1 120 ? 15.672 -13.414 -10.625 1 63.66 120 HIS A C 1
ATOM 902 O O . HIS A 1 120 ? 16.344 -12.797 -11.461 1 63.66 120 HIS A O 1
ATOM 908 N N . THR A 1 121 ? 16.109 -13.914 -9.523 1 65.94 121 THR A N 1
ATOM 909 C CA . THR A 1 121 ? 17.516 -13.719 -9.164 1 65.94 121 THR A CA 1
ATOM 910 C C . THR A 1 121 ? 18.328 -14.969 -9.461 1 65.94 121 THR A C 1
ATOM 912 O O . THR A 1 121 ? 17.797 -16.078 -9.438 1 65.94 121 THR A O 1
ATOM 915 N N . PRO A 1 122 ? 19.547 -14.797 -9.727 1 65.12 122 PRO A N 1
ATOM 916 C CA . PRO A 1 122 ? 20.406 -15.945 -10.062 1 65.12 122 PRO A CA 1
ATOM 917 C C . PRO A 1 122 ? 20.719 -16.812 -8.844 1 65.12 122 PRO A C 1
ATOM 919 O O . PRO A 1 122 ? 20.484 -16.406 -7.707 1 65.12 122 PRO A O 1
ATOM 922 N N . PHE A 1 123 ? 21.031 -18.125 -9.141 1 69.12 123 PHE A N 1
ATOM 923 C CA . PHE A 1 123 ? 21.562 -19.109 -8.219 1 69.12 123 PHE A CA 1
ATOM 924 C C . PHE A 1 123 ? 20.5 -19.547 -7.219 1 69.12 123 PHE A C 1
ATOM 926 O O . PHE A 1 123 ? 20.781 -19.734 -6.035 1 69.12 123 PHE A O 1
ATOM 933 N N . LYS A 1 124 ? 19.328 -19.719 -7.758 1 74.75 124 LYS A N 1
ATOM 934 C CA . LYS A 1 124 ? 18.281 -20.312 -6.938 1 74.75 124 LYS A CA 1
ATOM 935 C C . LYS A 1 124 ? 18.594 -21.781 -6.633 1 74.75 124 LYS A C 1
ATOM 937 O O . LYS A 1 124 ? 19.031 -22.531 -7.516 1 74.75 124 LYS A O 1
ATOM 942 N N . ARG A 1 125 ? 18.5 -22.109 -5.355 1 85.44 125 ARG A N 1
ATOM 943 C CA . ARG A 1 125 ? 18.641 -23.5 -4.941 1 85.44 125 ARG A CA 1
ATOM 944 C C . ARG A 1 125 ? 17.281 -24.125 -4.645 1 85.44 125 ARG A C 1
ATOM 946 O O . ARG A 1 125 ? 16.438 -23.5 -4.023 1 85.44 125 ARG A O 1
ATOM 953 N N . LEU A 1 126 ? 17.094 -25.297 -5.125 1 95.06 126 LEU A N 1
ATOM 954 C CA . LEU A 1 126 ? 15.836 -26 -4.957 1 95.06 126 LEU A CA 1
ATOM 955 C C . LEU A 1 126 ? 15.969 -27.109 -3.908 1 95.06 126 LEU A C 1
ATOM 957 O O . LEU A 1 126 ? 17.031 -27.719 -3.781 1 95.06 126 LEU A O 1
ATOM 961 N N . ILE A 1 127 ? 14.922 -27.406 -3.232 1 96.25 127 ILE A N 1
ATOM 962 C CA . ILE A 1 127 ? 14.875 -28.609 -2.395 1 96.25 127 ILE A CA 1
ATOM 963 C C . ILE A 1 127 ? 14.742 -29.844 -3.271 1 96.25 127 ILE A C 1
ATOM 965 O O . ILE A 1 127 ? 14.312 -29.75 -4.426 1 96.25 127 ILE A O 1
ATOM 969 N N . PRO A 1 128 ? 15.102 -31 -2.721 1 96.88 128 PRO A N 1
ATOM 970 C CA . PRO A 1 128 ? 14.875 -32.219 -3.482 1 96.88 128 PRO A CA 1
ATOM 971 C C . PRO A 1 128 ? 13.422 -32.406 -3.896 1 96.88 128 PRO A C 1
ATOM 973 O O . PRO A 1 128 ? 12.508 -32 -3.172 1 96.88 128 PRO A O 1
ATOM 976 N N . ILE A 1 129 ? 13.242 -33.031 -5.094 1 98.06 129 ILE A N 1
ATOM 977 C CA . ILE A 1 129 ? 11.906 -33.25 -5.645 1 98.06 129 ILE A CA 1
ATOM 978 C C . ILE A 1 129 ? 11.031 -33.969 -4.617 1 98.06 129 ILE A C 1
ATOM 980 O O . ILE A 1 129 ? 9.867 -33.625 -4.43 1 98.06 129 ILE A O 1
ATOM 984 N N . GLU A 1 130 ? 11.602 -34.906 -3.918 1 98.19 130 GLU A N 1
ATOM 985 C CA . GLU A 1 130 ? 10.852 -35.719 -2.955 1 98.19 130 GLU A CA 1
ATOM 986 C C . GLU A 1 130 ? 10.344 -34.875 -1.8 1 98.19 130 GLU A C 1
ATOM 988 O O . GLU A 1 130 ? 9.266 -35.125 -1.259 1 98.19 130 GLU A O 1
ATOM 993 N N . ASP A 1 131 ? 11.117 -33.906 -1.376 1 98 131 ASP A N 1
ATOM 994 C CA . ASP A 1 131 ? 10.711 -33.031 -0.294 1 98 131 ASP A CA 1
ATOM 995 C C . ASP A 1 131 ? 9.539 -32.125 -0.717 1 98 131 ASP A C 1
ATOM 997 O O . ASP A 1 131 ? 8.602 -31.922 0.058 1 98 131 ASP A O 1
ATOM 1001 N N . MET A 1 132 ? 9.594 -31.609 -1.892 1 98.56 132 MET A N 1
ATOM 1002 C CA . MET A 1 132 ? 8.492 -30.797 -2.391 1 98.56 132 MET A CA 1
ATOM 1003 C C . MET A 1 132 ? 7.234 -31.641 -2.578 1 98.56 132 MET A C 1
ATOM 1005 O O . MET A 1 132 ? 6.125 -31.188 -2.305 1 98.56 132 MET A O 1
ATOM 1009 N N . VAL A 1 133 ? 7.434 -32.844 -3.086 1 98.75 133 VAL A N 1
ATOM 1010 C CA . VAL A 1 133 ? 6.316 -33.781 -3.229 1 98.75 133 VAL A CA 1
ATOM 1011 C C . VAL A 1 133 ? 5.609 -33.938 -1.886 1 98.75 133 VAL A C 1
ATOM 1013 O O . VAL A 1 133 ? 4.379 -33.875 -1.812 1 98.75 133 VAL A O 1
ATOM 1016 N N . ARG A 1 134 ? 6.348 -34.125 -0.845 1 98.62 134 ARG A N 1
ATOM 1017 C CA . ARG A 1 134 ? 5.77 -34.281 0.485 1 98.62 134 ARG A CA 1
ATOM 1018 C C . ARG A 1 134 ? 5.027 -33 0.913 1 98.62 134 ARG A C 1
ATOM 1020 O O . ARG A 1 134 ? 3.967 -33.094 1.534 1 98.62 134 ARG A O 1
ATOM 1027 N N . LYS A 1 135 ? 5.574 -31.875 0.625 1 98.62 135 LYS A N 1
ATOM 1028 C CA . LYS A 1 135 ? 4.895 -30.609 0.938 1 98.62 135 LYS A CA 1
ATOM 1029 C C . LYS A 1 135 ? 3.549 -30.531 0.221 1 98.62 135 LYS A C 1
ATOM 1031 O O . LYS A 1 135 ? 2.547 -30.125 0.816 1 98.62 135 LYS A O 1
ATOM 1036 N N . ILE A 1 136 ? 3.518 -30.891 -1.014 1 98.81 136 ILE A N 1
ATOM 1037 C CA . ILE A 1 136 ? 2.295 -30.828 -1.808 1 98.81 136 ILE A CA 1
ATOM 1038 C C . ILE A 1 136 ? 1.278 -31.828 -1.258 1 98.81 136 ILE A C 1
ATOM 1040 O O . ILE A 1 136 ? 0.091 -31.516 -1.146 1 98.81 136 ILE A O 1
ATOM 1044 N N . GLN A 1 137 ? 1.743 -33.031 -0.937 1 98.81 137 GLN A N 1
ATOM 1045 C CA . GLN A 1 137 ? 0.86 -34.031 -0.357 1 98.81 137 GLN A CA 1
ATOM 1046 C C . GLN A 1 137 ? 0.225 -33.531 0.936 1 98.81 137 GLN A C 1
ATOM 1048 O O . GLN A 1 137 ? -0.981 -33.688 1.141 1 98.81 137 GLN A O 1
ATOM 1053 N N . VAL A 1 138 ? 1.042 -32.938 1.787 1 98.81 138 VAL A N 1
ATOM 1054 C CA . VAL A 1 138 ? 0.557 -32.438 3.061 1 98.81 138 VAL A CA 1
ATOM 1055 C C . VAL A 1 138 ? -0.432 -31.281 2.811 1 98.81 138 VAL A C 1
ATOM 1057 O O . VAL A 1 138 ? -1.481 -31.219 3.455 1 98.81 138 VAL A O 1
ATOM 1060 N N . ALA A 1 139 ? -0.088 -30.391 1.908 1 98.81 139 ALA A N 1
ATOM 1061 C CA . ALA A 1 139 ? -0.986 -29.281 1.588 1 98.81 139 ALA A CA 1
ATOM 1062 C C . ALA A 1 139 ? -2.332 -29.797 1.083 1 98.81 139 ALA A C 1
ATOM 1064 O O . ALA A 1 139 ? -3.385 -29.344 1.529 1 98.81 139 ALA A O 1
ATOM 1065 N N . SER A 1 140 ? -2.305 -30.766 0.193 1 98.44 140 SER A N 1
ATOM 1066 C CA . SER A 1 140 ? -3.512 -31.344 -0.397 1 98.44 140 SER A CA 1
ATOM 1067 C C . SER A 1 140 ? -4.34 -32.094 0.648 1 98.44 140 SER A C 1
ATOM 1069 O O . SER A 1 140 ? -5.57 -32 0.647 1 98.44 140 SER A O 1
ATOM 1071 N N . ASP A 1 141 ? -3.654 -32.781 1.45 1 98.25 141 ASP A N 1
ATOM 1072 C CA . ASP A 1 141 ? -4.328 -33.562 2.484 1 98.25 141 ASP A CA 1
ATOM 1073 C C . ASP A 1 141 ? -4.977 -32.656 3.525 1 98.25 141 ASP A C 1
ATOM 1075 O O . ASP A 1 141 ? -6.027 -32.969 4.078 1 98.25 141 ASP A O 1
ATOM 1079 N N . THR A 1 142 ? -4.289 -31.547 3.814 1 98.31 142 THR A N 1
ATOM 1080 C CA . THR A 1 142 ? -4.73 -30.625 4.859 1 98.31 142 THR A CA 1
ATOM 1081 C C . THR A 1 142 ? -5.895 -29.766 4.371 1 98.31 142 THR A C 1
ATOM 1083 O O . THR A 1 142 ? -6.785 -29.422 5.148 1 98.31 142 THR A O 1
ATOM 1086 N N . SER A 1 143 ? -5.902 -29.453 3.131 1 96.75 143 SER A N 1
ATOM 1087 C CA . SER A 1 143 ? -6.887 -28.531 2.57 1 96.75 143 SER A CA 1
ATOM 1088 C C . SER A 1 143 ? -8.258 -29.203 2.445 1 96.75 143 SER A C 1
ATOM 1090 O O . SER A 1 143 ? -8.359 -30.359 2.035 1 96.75 143 SER A O 1
ATOM 1092 N N . GLU A 1 144 ? -9.234 -28.5 2.773 1 93.94 144 GLU A N 1
ATOM 1093 C CA . GLU A 1 144 ? -10.594 -28.984 2.578 1 93.94 144 GLU A CA 1
ATOM 1094 C C . GLU A 1 144 ? -11.141 -28.562 1.214 1 93.94 144 GLU A C 1
ATOM 1096 O O . GLU A 1 144 ? -11.727 -29.375 0.496 1 93.94 144 GLU A O 1
ATOM 1101 N N . ASN A 1 145 ? -10.969 -27.281 0.911 1 93.19 145 ASN A N 1
ATOM 1102 C CA . ASN A 1 145 ? -11.555 -26.766 -0.323 1 93.19 145 ASN A CA 1
ATOM 1103 C C . ASN A 1 145 ? -10.57 -25.875 -1.078 1 93.19 145 ASN A C 1
ATOM 1105 O O . ASN A 1 145 ? -10.82 -25.516 -2.227 1 93.19 145 ASN A O 1
ATOM 1109 N N . MET A 1 146 ? -9.508 -25.516 -0.501 1 96.56 146 MET A N 1
ATOM 1110 C CA . MET A 1 146 ? -8.523 -24.625 -1.101 1 96.56 146 MET A CA 1
ATOM 1111 C C . MET A 1 146 ? -7.652 -25.375 -2.105 1 96.56 146 MET A C 1
ATOM 1113 O O . MET A 1 146 ? -7.199 -26.5 -1.832 1 96.56 146 MET A O 1
ATOM 1117 N N . LEU A 1 147 ? -7.48 -24.812 -3.283 1 98.25 147 LEU A N 1
ATOM 1118 C CA . LEU A 1 147 ? -6.648 -25.438 -4.305 1 98.25 147 LEU A CA 1
ATOM 1119 C C . LEU A 1 147 ? -5.168 -25.234 -4.008 1 98.25 147 LEU A C 1
ATOM 1121 O O . LEU A 1 147 ? -4.793 -24.234 -3.381 1 98.25 147 LEU A O 1
ATOM 1125 N N . VAL A 1 148 ? -4.359 -26.188 -4.5 1 98.75 148 VAL A N 1
ATOM 1126 C CA . VAL A 1 148 ? -2.916 -26.125 -4.309 1 98.75 148 VAL A CA 1
ATOM 1127 C C . VAL A 1 148 ? -2.227 -25.891 -5.652 1 98.75 148 VAL A C 1
ATOM 1129 O O . VAL A 1 148 ? -2.393 -26.688 -6.586 1 98.75 148 VAL A O 1
ATOM 1132 N N . ILE A 1 149 ? -1.534 -24.781 -5.738 1 98.94 149 ILE A N 1
ATOM 1133 C CA . ILE A 1 149 ? -0.698 -24.469 -6.891 1 98.94 149 ILE A CA 1
ATOM 1134 C C . ILE A 1 149 ? 0.757 -24.812 -6.586 1 98.94 149 ILE A C 1
ATOM 1136 O O . ILE A 1 149 ? 1.343 -24.281 -5.641 1 98.94 149 ILE A O 1
ATOM 1140 N N . ALA A 1 150 ? 1.344 -25.656 -7.359 1 98.88 150 ALA A N 1
ATOM 1141 C CA . ALA A 1 150 ? 2.732 -26.062 -7.164 1 98.88 150 ALA A CA 1
ATOM 1142 C C . ALA A 1 150 ? 3.658 -25.328 -8.141 1 98.88 150 ALA A C 1
ATOM 1144 O O . ALA A 1 150 ? 3.596 -25.562 -9.352 1 98.88 150 ALA A O 1
ATOM 1145 N N . ARG A 1 151 ? 4.492 -24.516 -7.617 1 98.62 151 ARG A N 1
ATOM 1146 C CA . ARG A 1 151 ? 5.457 -23.766 -8.406 1 98.62 151 ARG A CA 1
ATOM 1147 C C . ARG A 1 151 ? 6.828 -24.422 -8.383 1 98.62 151 ARG A C 1
ATOM 1149 O O . ARG A 1 151 ? 7.281 -24.875 -7.332 1 98.62 151 ARG A O 1
ATOM 1156 N N . THR A 1 152 ? 7.453 -24.5 -9.5 1 98.25 152 THR A N 1
ATOM 1157 C CA . THR A 1 152 ? 8.859 -24.891 -9.531 1 98.25 152 THR A CA 1
ATOM 1158 C C . THR A 1 152 ? 9.711 -23.781 -10.148 1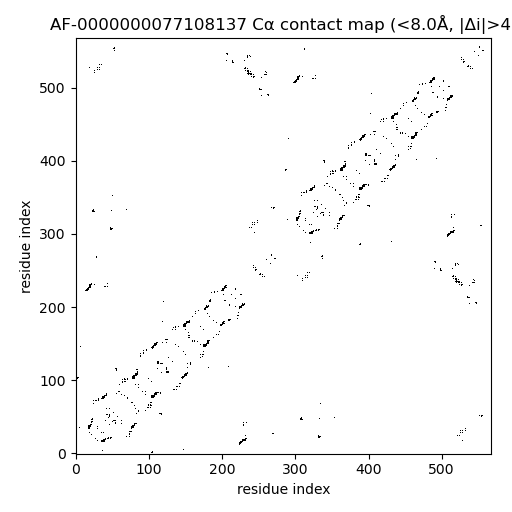 98.25 152 THR A C 1
ATOM 1160 O O . THR A 1 152 ? 9.312 -23.172 -11.141 1 98.25 152 THR A O 1
ATOM 1163 N N . ASP A 1 153 ? 10.781 -23.516 -9.5 1 96.25 153 ASP A N 1
ATOM 1164 C CA . ASP A 1 153 ? 11.773 -22.547 -9.969 1 96.25 153 ASP A CA 1
ATOM 1165 C C . ASP A 1 153 ? 12.953 -23.266 -10.633 1 96.25 153 ASP A C 1
ATOM 1167 O O . ASP A 1 153 ? 14.07 -22.75 -10.641 1 96.25 153 ASP A O 1
ATOM 1171 N N . ALA A 1 154 ? 12.766 -24.391 -11.211 1 96.06 154 ALA A N 1
ATOM 1172 C CA . ALA A 1 154 ? 13.82 -25.312 -11.609 1 96.06 154 ALA A CA 1
ATOM 1173 C C . ALA A 1 154 ? 14.414 -24.922 -12.961 1 96.06 154 ALA A C 1
ATOM 1175 O O . ALA A 1 154 ? 15.469 -25.438 -13.352 1 96.06 154 ALA A O 1
ATOM 1176 N N . ARG A 1 155 ? 13.789 -24.031 -13.719 1 95.5 155 ARG A N 1
ATOM 1177 C CA . ARG A 1 155 ? 14.188 -23.828 -15.109 1 95.5 155 ARG A CA 1
ATOM 1178 C C . ARG A 1 155 ? 15.656 -23.438 -15.211 1 95.5 155 ARG A C 1
ATOM 1180 O O . ARG A 1 155 ? 16.375 -23.938 -16.078 1 95.5 155 ARG A O 1
ATOM 1187 N N . GLN A 1 156 ? 16.062 -22.547 -14.352 1 91 156 GLN A N 1
ATOM 1188 C CA . GLN A 1 156 ? 17.438 -22.047 -14.422 1 91 156 GLN A CA 1
ATOM 1189 C C . GLN A 1 156 ? 18.438 -23.141 -14.047 1 91 156 GLN A C 1
ATOM 1191 O O . GLN A 1 156 ? 19.453 -23.297 -14.711 1 91 156 GLN A O 1
ATOM 1196 N N . SER A 1 157 ? 18.188 -23.906 -13.055 1 92.38 157 SER A N 1
ATOM 1197 C CA . SER A 1 157 ? 19.172 -24.828 -12.492 1 92.38 157 SER A CA 1
ATOM 1198 C C . SER A 1 157 ? 19.062 -26.203 -13.133 1 92.38 157 SER A C 1
ATOM 1200 O O . SER A 1 157 ? 20.062 -26.922 -13.258 1 92.38 157 SER A O 1
ATOM 1202 N N . GLU A 1 158 ? 17.781 -26.625 -13.602 1 95.75 158 GLU A N 1
ATOM 1203 C CA . GLU A 1 158 ? 17.609 -28 -14.062 1 95.75 158 GLU A CA 1
ATOM 1204 C C . GLU A 1 158 ? 17.125 -28.031 -15.508 1 95.75 158 GLU A C 1
ATOM 1206 O O . GLU A 1 158 ? 16.844 -29.094 -16.047 1 95.75 158 GLU A O 1
ATOM 1211 N N . GLY A 1 159 ? 17.016 -26.922 -16.156 1 95.94 159 GLY A N 1
ATOM 1212 C CA . GLY A 1 159 ? 16.531 -26.859 -17.516 1 95.94 159 GLY A CA 1
ATOM 1213 C C . GLY A 1 159 ? 15.07 -27.219 -17.656 1 95.94 159 GLY A C 1
ATOM 1214 O O . GLY A 1 159 ? 14.375 -27.422 -16.656 1 95.94 159 GLY A O 1
ATOM 1215 N N . LEU A 1 160 ? 14.609 -27.25 -18.922 1 97.62 160 LEU A N 1
ATOM 1216 C CA . LEU A 1 160 ? 13.203 -27.531 -19.188 1 97.62 160 LEU A CA 1
ATOM 1217 C C . LEU A 1 160 ? 12.836 -28.953 -18.766 1 97.62 160 LEU A C 1
ATOM 1219 O O . LEU A 1 160 ? 11.773 -29.172 -18.188 1 97.62 160 LEU A O 1
ATOM 1223 N N . ASP A 1 161 ? 13.727 -29.844 -19.047 1 97.75 161 ASP A N 1
ATOM 1224 C CA . ASP A 1 161 ? 13.445 -31.234 -18.703 1 97.75 161 ASP A CA 1
ATOM 1225 C C . ASP A 1 161 ? 13.281 -31.406 -17.188 1 97.75 161 ASP A C 1
ATOM 1227 O O . ASP A 1 161 ? 12.391 -32.125 -16.719 1 97.75 161 ASP A O 1
ATOM 1231 N N . GLY A 1 162 ? 14.18 -30.797 -16.453 1 98 162 GLY A N 1
ATOM 1232 C CA . GLY A 1 162 ? 14.055 -30.797 -15.008 1 98 162 GLY A CA 1
ATOM 1233 C C . GLY A 1 162 ? 12.758 -30.172 -14.523 1 98 162 GLY A C 1
ATOM 1234 O O . GLY A 1 162 ? 12.125 -30.688 -13.602 1 98 162 GLY A O 1
ATOM 1235 N N . THR A 1 163 ? 12.391 -29.094 -15.117 1 98.44 163 THR A N 1
ATOM 1236 C CA . THR A 1 163 ? 11.141 -28.406 -14.805 1 98.44 163 THR A CA 1
ATOM 1237 C C . THR A 1 163 ? 9.953 -29.328 -15.008 1 98.44 163 THR A C 1
ATOM 1239 O O . THR A 1 163 ? 9.109 -29.469 -14.117 1 98.44 163 THR A O 1
ATOM 1242 N N . LEU A 1 164 ? 9.922 -30.016 -16.156 1 98.62 164 LEU A N 1
ATOM 1243 C CA . LEU A 1 164 ? 8.805 -30.891 -16.484 1 98.62 164 LEU A CA 1
ATOM 1244 C C . LEU A 1 164 ? 8.766 -32.094 -15.562 1 98.62 164 LEU A C 1
ATOM 1246 O O . LEU A 1 164 ? 7.688 -32.562 -15.156 1 98.62 164 LEU A O 1
ATOM 1250 N N . ARG A 1 165 ? 9.914 -32.625 -15.234 1 98.56 165 ARG A N 1
ATOM 1251 C CA . ARG A 1 165 ? 9.992 -33.75 -14.305 1 98.56 165 ARG A CA 1
ATOM 1252 C C . ARG A 1 165 ? 9.414 -33.375 -12.945 1 98.56 165 ARG A C 1
ATOM 1254 O O . ARG A 1 165 ? 8.664 -34.156 -12.352 1 98.56 165 ARG A O 1
ATOM 1261 N N . ARG A 1 166 ? 9.758 -32.281 -12.438 1 98.75 166 ARG A N 1
ATOM 1262 C CA . ARG A 1 166 ? 9.258 -31.828 -11.148 1 98.75 166 ARG A CA 1
ATOM 1263 C C . ARG A 1 166 ? 7.746 -31.609 -11.195 1 98.75 166 ARG A C 1
ATOM 1265 O O . ARG A 1 166 ? 7.023 -32.031 -10.297 1 98.75 166 ARG A O 1
ATOM 1272 N N . LEU A 1 167 ? 7.305 -30.969 -12.234 1 98.81 167 LEU A N 1
ATOM 1273 C CA . LEU A 1 167 ? 5.879 -30.688 -12.352 1 98.81 167 LEU A CA 1
ATOM 1274 C C . LEU A 1 167 ? 5.074 -31.984 -12.422 1 98.81 167 LEU A C 1
ATOM 1276 O O . LEU A 1 167 ? 3.971 -32.062 -11.875 1 98.81 167 LEU A O 1
ATOM 1280 N N . GLU A 1 168 ? 5.621 -32.969 -13.125 1 98.69 168 GLU A N 1
ATOM 1281 C CA . GLU A 1 168 ? 4.957 -34.281 -13.164 1 98.69 168 GLU A CA 1
ATOM 1282 C C . GLU A 1 168 ? 4.828 -34.875 -11.773 1 98.69 168 GLU A C 1
ATOM 1284 O O . GLU A 1 168 ? 3.766 -35.375 -11.398 1 98.69 168 GLU A O 1
ATOM 1289 N N . ALA A 1 169 ? 5.91 -34.812 -11.07 1 98.81 169 ALA A N 1
ATOM 1290 C CA . ALA A 1 169 ? 5.906 -35.312 -9.703 1 98.81 169 ALA A CA 1
ATOM 1291 C C . ALA A 1 169 ? 4.906 -34.562 -8.836 1 98.81 169 ALA A C 1
ATOM 1293 O O . ALA A 1 169 ? 4.211 -35.156 -8.008 1 98.81 169 ALA A O 1
ATOM 1294 N N . TYR A 1 170 ? 4.828 -33.25 -9 1 98.88 170 TYR A N 1
ATOM 1295 C CA . TYR A 1 170 ? 3.922 -32.406 -8.219 1 98.88 170 TYR A CA 1
ATOM 1296 C C . TYR A 1 170 ? 2.469 -32.688 -8.57 1 98.88 170 TYR A C 1
ATOM 1298 O O . TYR A 1 170 ? 1.603 -32.719 -7.695 1 98.88 170 TYR A O 1
ATOM 1306 N N . ALA A 1 171 ? 2.193 -32.938 -9.859 1 98.62 171 ALA A N 1
ATOM 1307 C CA . ALA A 1 171 ? 0.856 -33.312 -10.305 1 98.62 171 ALA A CA 1
ATOM 1308 C C . ALA A 1 171 ? 0.401 -34.594 -9.633 1 98.62 171 ALA A C 1
ATOM 1310 O O . ALA A 1 171 ? -0.729 -34.688 -9.148 1 98.62 171 ALA A O 1
ATOM 1311 N N . GLN A 1 172 ? 1.238 -35.562 -9.625 1 98.44 172 GLN A N 1
ATOM 1312 C CA . GLN A 1 172 ? 0.928 -36.844 -9.031 1 98.44 172 GLN A CA 1
ATOM 1313 C C . GLN A 1 172 ? 0.751 -36.75 -7.523 1 98.44 172 GLN A C 1
ATOM 1315 O O . GLN A 1 172 ? -0.015 -37.5 -6.926 1 98.44 172 GLN A O 1
ATOM 1320 N N . ALA A 1 173 ? 1.452 -35.75 -6.965 1 98.69 173 ALA A N 1
ATOM 1321 C CA . ALA A 1 173 ? 1.436 -35.594 -5.516 1 98.69 173 ALA A CA 1
ATOM 1322 C C . ALA A 1 173 ? 0.128 -34.938 -5.055 1 98.69 173 ALA A C 1
ATOM 1324 O O . ALA A 1 173 ? -0.185 -34.938 -3.859 1 98.69 173 ALA A O 1
ATOM 1325 N N . GLY A 1 174 ? -0.609 -34.375 -5.953 1 98.25 174 GLY A N 1
ATOM 1326 C CA . GLY A 1 174 ? -1.906 -33.844 -5.566 1 98.25 174 GLY A CA 1
ATOM 1327 C C . GLY A 1 174 ? -2.066 -32.375 -5.891 1 98.25 174 GLY A C 1
ATOM 1328 O O . GLY A 1 174 ? -3.088 -31.766 -5.562 1 98.25 174 GLY A O 1
ATOM 1329 N N . ALA A 1 175 ? -1.104 -31.734 -6.535 1 98.75 175 ALA A N 1
ATOM 1330 C CA . ALA A 1 175 ? -1.257 -30.344 -6.957 1 98.75 175 ALA A CA 1
ATOM 1331 C C . ALA A 1 175 ? -2.447 -30.188 -7.898 1 98.75 175 ALA A C 1
ATOM 1333 O O . ALA A 1 175 ? -2.68 -31.031 -8.766 1 98.75 175 ALA A O 1
ATOM 1334 N N . ASP A 1 176 ? -3.217 -29.109 -7.711 1 98.5 176 ASP A N 1
ATOM 1335 C CA . ASP A 1 176 ? -4.367 -28.828 -8.562 1 98.5 176 ASP A CA 1
ATOM 1336 C C . ASP A 1 176 ? -3.947 -28.031 -9.805 1 98.5 176 ASP A C 1
ATOM 1338 O O . ASP A 1 176 ? -4.555 -28.172 -10.867 1 98.5 176 ASP A O 1
ATOM 1342 N N . ILE A 1 177 ? -3.023 -27.172 -9.688 1 98.81 177 ILE A N 1
ATOM 1343 C CA . ILE A 1 177 ? -2.516 -26.297 -10.734 1 98.81 177 ILE A CA 1
ATOM 1344 C C . ILE A 1 177 ? -0.989 -26.328 -10.742 1 98.81 177 ILE A C 1
ATOM 1346 O O . ILE A 1 177 ? -0.356 -26.391 -9.688 1 98.81 177 ILE A O 1
ATOM 1350 N N . LEU A 1 178 ? -0.409 -26.312 -11.891 1 98.94 178 LEU A N 1
ATOM 1351 C CA . LEU A 1 178 ? 1.041 -26.344 -12.055 1 98.94 178 LEU A CA 1
ATOM 1352 C C . LEU A 1 178 ? 1.57 -25 -12.523 1 98.94 178 LEU A C 1
ATOM 1354 O O . LEU A 1 178 ? 0.955 -24.344 -13.375 1 98.94 178 LEU A O 1
ATOM 1358 N N . PHE A 1 179 ? 2.715 -24.594 -11.953 1 98.75 179 PHE A N 1
ATOM 1359 C CA . PHE A 1 179 ? 3.299 -23.281 -12.203 1 98.75 179 PHE A CA 1
ATOM 1360 C C . PHE A 1 179 ? 4.785 -23.406 -12.516 1 98.75 179 PHE A C 1
ATOM 1362 O O . PHE A 1 179 ? 5.621 -23.375 -11.609 1 98.75 179 PHE A O 1
ATOM 1369 N N . PRO A 1 180 ? 5.102 -23.594 -13.812 1 98.12 180 PRO A N 1
ATOM 1370 C CA . PRO A 1 180 ? 6.508 -23.469 -14.211 1 98.12 180 PRO A CA 1
ATOM 1371 C C . PRO A 1 180 ? 6.992 -22.031 -14.258 1 98.12 180 PRO A C 1
ATOM 1373 O O . PRO A 1 180 ? 6.641 -21.281 -15.18 1 98.12 180 PRO A O 1
ATOM 1376 N N . GLU A 1 181 ? 7.832 -21.672 -13.336 1 94.88 181 GLU A N 1
ATOM 1377 C CA . GLU A 1 181 ? 8.328 -20.297 -13.242 1 94.88 181 GLU A CA 1
ATOM 1378 C C . GLU A 1 181 ? 9.492 -20.062 -14.203 1 94.88 181 GLU A C 1
ATOM 1380 O O . GLU A 1 181 ? 10.281 -20.969 -14.453 1 94.88 181 GLU A O 1
ATOM 1385 N N . ALA A 1 182 ? 9.531 -18.891 -14.812 1 94 182 ALA A N 1
ATOM 1386 C CA . ALA A 1 182 ? 10.672 -18.312 -15.516 1 94 182 ALA A CA 1
ATOM 1387 C C . ALA A 1 182 ? 10.992 -19.094 -16.781 1 94 182 ALA A C 1
ATOM 1389 O O . ALA A 1 182 ? 12.156 -19.312 -17.109 1 94 182 ALA A O 1
ATOM 1390 N N . LEU A 1 183 ? 9.922 -19.625 -17.422 1 96.19 183 LEU A N 1
ATOM 1391 C CA . LEU A 1 183 ? 10.141 -20.125 -18.766 1 96.19 183 LEU A CA 1
ATOM 1392 C C . LEU A 1 183 ? 10.562 -19 -19.703 1 96.19 183 LEU A C 1
ATOM 1394 O O . LEU A 1 183 ? 10.039 -17.875 -19.609 1 96.19 183 LEU A O 1
ATOM 1398 N N . THR A 1 184 ? 11.453 -19.297 -20.703 1 94.81 184 THR A N 1
ATOM 1399 C CA . THR A 1 184 ? 12.18 -18.188 -21.312 1 94.81 184 THR A CA 1
ATOM 1400 C C . THR A 1 184 ? 11.695 -17.938 -22.734 1 94.81 184 THR A C 1
ATOM 1402 O O . THR A 1 184 ? 12.102 -16.953 -23.375 1 94.81 184 THR A O 1
ATOM 1405 N N . ASN A 1 185 ? 10.836 -18.828 -23.297 1 95.81 185 ASN A N 1
ATOM 1406 C CA . ASN A 1 185 ? 10.305 -18.609 -24.641 1 95.81 185 ASN A CA 1
ATOM 1407 C C . ASN A 1 185 ? 8.992 -19.344 -24.844 1 95.81 185 ASN A C 1
ATOM 1409 O O . ASN A 1 185 ? 8.609 -20.188 -24.031 1 95.81 185 ASN A O 1
ATOM 1413 N N . GLU A 1 186 ? 8.328 -19.062 -25.938 1 96.94 186 GLU A N 1
ATOM 1414 C CA . GLU A 1 186 ? 7.004 -19.609 -26.234 1 96.94 186 GLU A CA 1
ATOM 1415 C C . GLU A 1 186 ? 7.055 -21.109 -26.422 1 96.94 186 GLU A C 1
ATOM 1417 O O . GLU A 1 186 ? 6.113 -21.828 -26.062 1 96.94 186 GLU A O 1
ATOM 1422 N N . GLU A 1 187 ? 8.086 -21.594 -26.984 1 97.31 187 GLU A N 1
ATOM 1423 C CA . GLU A 1 187 ? 8.219 -23.031 -27.219 1 97.31 187 GLU A CA 1
ATOM 1424 C C . GLU A 1 187 ? 8.195 -23.797 -25.906 1 97.31 187 GLU A C 1
ATOM 1426 O O . GLU A 1 187 ? 7.496 -24.812 -25.781 1 97.31 187 GLU A O 1
ATOM 1431 N N . GLU A 1 188 ? 8.945 -23.297 -24.969 1 97.69 188 GLU A N 1
ATOM 1432 C CA . GLU A 1 188 ? 8.945 -23.906 -23.641 1 97.69 188 GLU A CA 1
ATOM 1433 C C . GLU A 1 188 ? 7.559 -23.859 -23.016 1 97.69 188 GLU A C 1
ATOM 1435 O O . GLU A 1 188 ? 7.117 -24.812 -22.391 1 97.69 188 GLU A O 1
ATOM 1440 N N . MET A 1 189 ? 6.887 -22.75 -23.203 1 98.06 189 MET A N 1
ATOM 1441 C CA . MET A 1 189 ? 5.551 -22.562 -22.641 1 98.06 189 MET A CA 1
ATOM 1442 C C . MET A 1 189 ? 4.562 -23.562 -23.234 1 98.06 189 MET A C 1
ATOM 1444 O O . MET A 1 189 ? 3.797 -24.188 -22.516 1 98.06 189 MET A O 1
ATOM 1448 N N . ARG A 1 190 ? 4.652 -23.719 -24.547 1 97.94 190 ARG A N 1
ATOM 1449 C CA . ARG A 1 190 ? 3.77 -24.656 -25.219 1 97.94 190 ARG A CA 1
ATOM 1450 C C . ARG A 1 190 ? 4.023 -26.094 -24.766 1 97.94 190 ARG A C 1
ATOM 1452 O O . ARG A 1 190 ? 3.08 -26.844 -24.531 1 97.94 190 ARG A O 1
ATOM 1459 N N . LYS A 1 191 ? 5.25 -26.406 -24.656 1 98 191 LYS A N 1
ATOM 1460 C CA . LYS A 1 191 ? 5.602 -27.75 -24.219 1 98 191 LYS A CA 1
ATOM 1461 C C . LYS A 1 191 ? 5.062 -28.047 -22.828 1 98 191 LYS A C 1
ATOM 1463 O O . LYS A 1 191 ? 4.516 -29.109 -22.562 1 98 191 LYS A O 1
ATOM 1468 N N . ALA A 1 192 ? 5.246 -27.109 -21.953 1 97.88 192 ALA A N 1
ATOM 1469 C CA . ALA A 1 192 ? 4.762 -27.281 -20.578 1 97.88 192 ALA A CA 1
ATOM 1470 C C . ALA A 1 192 ? 3.248 -27.469 -20.562 1 97.88 192 ALA A C 1
ATOM 1472 O O . ALA A 1 192 ? 2.74 -28.344 -19.859 1 97.88 192 ALA A O 1
ATOM 1473 N N . CYS A 1 193 ? 2.496 -26.719 -21.344 1 97.81 193 CYS A N 1
ATOM 1474 C CA . CYS A 1 193 ? 1.039 -26.766 -21.344 1 97.81 193 CYS A CA 1
ATOM 1475 C C . CYS A 1 193 ? 0.536 -28.047 -21.984 1 97.81 193 CYS A C 1
ATOM 1477 O O . CYS A 1 193 ? -0.508 -28.578 -21.578 1 97.81 193 CYS A O 1
ATOM 1479 N N . LYS A 1 194 ? 1.28 -28.547 -22.891 1 97.44 194 LYS A N 1
ATOM 1480 C CA . LYS A 1 194 ? 0.868 -29.734 -23.609 1 97.44 194 LYS A CA 1
ATOM 1481 C C . LYS A 1 194 ? 1.162 -31 -22.812 1 97.44 194 LYS A C 1
ATOM 1483 O O . LYS A 1 194 ? 0.513 -32.031 -23 1 97.44 194 LYS A O 1
ATOM 1488 N N . THR A 1 195 ? 2.104 -30.906 -21.969 1 97.44 195 THR A N 1
ATOM 1489 C CA . THR A 1 195 ? 2.662 -32.062 -21.312 1 97.44 195 THR A CA 1
ATOM 1490 C C . THR A 1 195 ? 1.696 -32.594 -20.25 1 97.44 195 THR A C 1
ATOM 1492 O O . THR A 1 195 ? 1.648 -33.812 -20 1 97.44 195 THR A O 1
ATOM 1495 N N . PHE A 1 196 ? 0.974 -31.734 -19.641 1 96.62 196 PHE A N 1
ATOM 1496 C CA . PHE A 1 196 ? 0.218 -32.156 -18.469 1 96.62 196 PHE A CA 1
ATOM 1497 C C . PHE A 1 196 ? -1.281 -32.031 -18.719 1 96.62 196 PHE A C 1
ATOM 1499 O O . PHE A 1 196 ? -1.718 -31.156 -19.484 1 96.62 196 PHE A O 1
ATOM 1506 N N . ASP A 1 197 ? -2.062 -32.844 -18.047 1 94 197 ASP A N 1
ATOM 1507 C CA . ASP A 1 197 ? -3.52 -32.75 -18.062 1 94 197 ASP A CA 1
ATOM 1508 C C . ASP A 1 197 ? -4.02 -31.703 -17.078 1 94 197 ASP A C 1
ATOM 1510 O O . ASP A 1 197 ? -5.094 -31.125 -17.266 1 94 197 ASP A O 1
ATOM 1514 N N . LYS A 1 198 ? -3.281 -31.453 -16.062 1 97.06 198 LYS A N 1
ATOM 1515 C CA . LYS A 1 198 ? -3.625 -30.438 -15.07 1 97.06 198 LYS A CA 1
ATOM 1516 C C . LYS A 1 198 ? -3.496 -29.031 -15.656 1 97.06 198 LYS A C 1
ATOM 1518 O O . LYS A 1 198 ? -2.688 -28.797 -16.562 1 97.06 198 LYS A O 1
ATOM 1523 N N . PRO A 1 199 ? -4.371 -28.141 -15.148 1 98.38 199 PRO A N 1
ATOM 1524 C CA . PRO A 1 199 ? -4.199 -26.75 -15.578 1 98.38 199 PRO A CA 1
ATOM 1525 C C . PRO A 1 199 ? -2.799 -26.203 -15.281 1 98.38 199 PRO A C 1
ATOM 1527 O O . PRO A 1 199 ? -2.234 -26.484 -14.227 1 98.38 199 PRO A O 1
ATOM 1530 N N . VAL A 1 200 ? -2.207 -25.453 -16.219 1 98.69 200 VAL A N 1
ATOM 1531 C CA . VAL A 1 200 ? -0.933 -24.75 -16.078 1 98.69 200 VAL A CA 1
ATOM 1532 C C . VAL A 1 200 ? -1.167 -23.25 -16.062 1 98.69 200 VAL A C 1
ATOM 1534 O O . VAL A 1 200 ? -1.917 -22.719 -16.891 1 98.69 200 VAL A O 1
ATOM 1537 N N . MET A 1 201 ? -0.576 -22.578 -15.086 1 98.56 201 MET A N 1
ATOM 1538 C CA . MET A 1 201 ? -0.73 -21.125 -15.031 1 98.56 201 MET A CA 1
ATOM 1539 C C . MET A 1 201 ? 0.53 -20.422 -15.523 1 98.56 201 MET A C 1
ATOM 1541 O O . MET A 1 201 ? 1.631 -20.969 -15.414 1 98.56 201 MET A O 1
ATOM 1545 N N . ALA A 1 202 ? 0.358 -19.234 -16.078 1 98.25 202 ALA A N 1
ATOM 1546 C CA . ALA A 1 202 ? 1.46 -18.375 -16.531 1 98.25 202 ALA A CA 1
ATOM 1547 C C . ALA A 1 202 ? 1.71 -17.25 -15.531 1 98.25 202 ALA A C 1
ATOM 1549 O O . ALA A 1 202 ? 0.765 -16.672 -14.992 1 98.25 202 ALA A O 1
ATOM 1550 N N . ASN A 1 203 ? 2.943 -17 -15.273 1 97.75 203 ASN A N 1
ATOM 1551 C CA . ASN A 1 203 ? 3.361 -15.836 -14.492 1 97.75 203 ASN A CA 1
ATOM 1552 C C . ASN A 1 203 ? 3.885 -14.711 -15.391 1 97.75 203 ASN A C 1
ATOM 1554 O O . ASN A 1 203 ? 5 -14.797 -15.906 1 97.75 203 ASN A O 1
ATOM 1558 N N . MET A 1 204 ? 3.121 -13.656 -15.516 1 97.69 204 MET A N 1
ATOM 1559 C CA . MET A 1 204 ? 3.518 -12.516 -16.344 1 97.69 204 MET A CA 1
ATOM 1560 C C . MET A 1 204 ? 4.09 -11.391 -15.484 1 97.69 204 MET A C 1
ATOM 1562 O O . MET A 1 204 ? 3.471 -10.336 -15.336 1 97.69 204 MET A O 1
ATOM 1566 N N . ALA A 1 205 ? 5.234 -11.641 -14.914 1 95 205 ALA A N 1
ATOM 1567 C CA . ALA A 1 205 ? 5.957 -10.656 -14.109 1 95 205 ALA A CA 1
ATOM 1568 C C . ALA A 1 205 ? 6.707 -9.664 -14.992 1 95 205 ALA A C 1
ATOM 1570 O O . ALA A 1 205 ? 7.754 -9.992 -15.555 1 95 205 ALA A O 1
ATOM 1571 N N . ASN A 1 206 ? 6.23 -8.453 -15.055 1 94.56 206 ASN A N 1
ATOM 1572 C CA . ASN A 1 206 ? 6.852 -7.418 -15.875 1 94.56 206 ASN A CA 1
ATOM 1573 C C . ASN A 1 206 ? 8.289 -7.137 -15.438 1 94.56 206 ASN A C 1
ATOM 1575 O O . ASN A 1 206 ? 8.539 -6.898 -14.258 1 94.56 206 ASN A O 1
ATOM 1579 N N . GLY A 1 207 ? 9.219 -7.211 -16.375 1 88.56 207 GLY A N 1
ATOM 1580 C CA . GLY A 1 207 ? 10.625 -6.973 -16.094 1 88.56 207 GLY A CA 1
ATOM 1581 C C . GLY A 1 207 ? 11.375 -8.234 -15.695 1 88.56 207 GLY A C 1
ATOM 1582 O O . GLY A 1 207 ? 12.586 -8.203 -15.492 1 88.56 207 GLY A O 1
ATOM 1583 N N . GLY A 1 208 ? 10.688 -9.375 -15.578 1 87.5 208 GLY A N 1
ATOM 1584 C CA . GLY A 1 208 ? 11.312 -10.641 -15.219 1 87.5 208 GLY A CA 1
ATOM 1585 C C . GLY A 1 208 ? 11.883 -11.375 -16.406 1 87.5 208 GLY A C 1
ATOM 1586 O O . GLY A 1 208 ? 12.141 -10.781 -17.453 1 87.5 208 GLY A O 1
ATOM 1587 N N . LEU A 1 209 ? 12.148 -12.648 -16.219 1 84.81 209 LEU A N 1
ATOM 1588 C CA . LEU A 1 209 ? 12.844 -13.469 -17.203 1 84.81 209 LEU A CA 1
ATOM 1589 C C . LEU A 1 209 ? 11.875 -13.969 -18.281 1 84.81 209 LEU A C 1
ATOM 1591 O O . LEU A 1 209 ? 12.266 -14.211 -19.422 1 84.81 209 LEU A O 1
ATOM 1595 N N . THR A 1 210 ? 10.656 -14.188 -17.906 1 90.81 210 THR A N 1
ATOM 1596 C CA . THR A 1 210 ? 9.633 -14.672 -18.828 1 90.81 210 THR A CA 1
ATOM 1597 C C . THR A 1 210 ? 9.078 -13.531 -19.672 1 90.81 210 THR A C 1
ATOM 1599 O O . THR A 1 210 ? 8.719 -12.477 -19.141 1 90.81 210 THR A O 1
ATOM 1602 N N . PRO A 1 211 ? 9.062 -13.734 -21.031 1 92.38 211 PRO A N 1
ATOM 1603 C CA . PRO A 1 211 ? 8.422 -12.703 -21.844 1 92.38 211 PRO A CA 1
ATOM 1604 C C . PRO A 1 211 ? 6.965 -12.469 -21.469 1 92.38 211 PRO A C 1
ATOM 1606 O O . PRO A 1 211 ? 6.223 -13.422 -21.234 1 92.38 211 PRO A O 1
ATOM 1609 N N . VAL A 1 212 ? 6.559 -11.258 -21.406 1 95.81 212 VAL A N 1
ATOM 1610 C CA . VAL A 1 212 ? 5.172 -10.914 -21.109 1 95.81 212 VAL A CA 1
ATOM 1611 C C . VAL A 1 212 ? 4.348 -10.922 -22.391 1 95.81 212 VAL A C 1
ATOM 1613 O O . VAL A 1 212 ? 4.41 -9.977 -23.172 1 95.81 212 VAL A O 1
ATOM 1616 N N . LEU A 1 213 ? 3.605 -11.992 -22.547 1 96.5 213 LEU A N 1
ATOM 1617 C CA . LEU A 1 213 ? 2.809 -12.18 -23.766 1 96.5 213 LEU A CA 1
ATOM 1618 C C . LEU A 1 213 ? 1.368 -11.727 -23.531 1 96.5 213 LEU A C 1
ATOM 1620 O O . LEU A 1 213 ? 0.884 -11.727 -22.406 1 96.5 213 LEU A O 1
ATOM 1624 N N . ASN A 1 214 ? 0.739 -11.312 -24.641 1 97.38 214 ASN A N 1
ATOM 1625 C CA . ASN A 1 214 ? -0.686 -11.008 -24.578 1 97.38 214 ASN A CA 1
ATOM 1626 C C . ASN A 1 214 ? -1.506 -12.227 -24.188 1 97.38 214 ASN A C 1
ATOM 1628 O O . ASN A 1 214 ? -1.16 -13.359 -24.531 1 97.38 214 ASN A O 1
ATOM 1632 N N . GLY A 1 215 ? -2.664 -11.953 -23.531 1 97.94 215 GLY A N 1
ATOM 1633 C CA . GLY A 1 215 ? -3.504 -13.031 -23.047 1 97.94 215 GLY A CA 1
ATOM 1634 C C . GLY A 1 215 ? -4.012 -13.945 -24.141 1 97.94 215 GLY A C 1
ATOM 1635 O O . GLY A 1 215 ? -4.164 -15.148 -23.938 1 97.94 215 GLY A O 1
ATOM 1636 N N . ASN A 1 216 ? -4.254 -13.383 -25.312 1 97.81 216 ASN A N 1
ATOM 1637 C CA . ASN A 1 216 ? -4.691 -14.219 -26.422 1 97.81 216 ASN A CA 1
ATOM 1638 C C . ASN A 1 216 ? -3.623 -15.227 -26.828 1 97.81 216 ASN A C 1
ATOM 1640 O O . ASN A 1 216 ? -3.938 -16.375 -27.141 1 97.81 216 ASN A O 1
ATOM 1644 N N . THR A 1 217 ? -2.424 -14.781 -26.797 1 98.19 217 THR A N 1
ATOM 1645 C CA . THR A 1 217 ? -1.313 -15.68 -27.094 1 98.19 217 THR A CA 1
ATOM 1646 C C . THR A 1 217 ? -1.188 -16.766 -26.031 1 98.19 217 THR A C 1
ATOM 1648 O O . THR A 1 217 ? -0.969 -17.938 -26.359 1 98.19 217 THR A O 1
ATOM 1651 N N . LEU A 1 218 ? -1.348 -16.359 -24.797 1 98.62 218 LEU A N 1
ATOM 1652 C CA . LEU A 1 218 ? -1.263 -17.312 -23.703 1 98.62 218 LEU A CA 1
ATOM 1653 C C . LEU A 1 218 ? -2.377 -18.359 -23.797 1 98.62 218 LEU A C 1
ATOM 1655 O O . LEU A 1 218 ? -2.152 -19.547 -23.531 1 98.62 218 LEU A O 1
ATOM 1659 N N . LYS A 1 219 ? -3.568 -17.875 -24.172 1 98.12 219 LYS A N 1
ATOM 1660 C CA . LYS A 1 219 ? -4.695 -18.766 -24.406 1 98.12 219 LYS A CA 1
ATOM 1661 C C . LYS A 1 219 ? -4.371 -19.781 -25.5 1 98.12 219 LYS A C 1
ATOM 1663 O O . LYS A 1 219 ? -4.602 -20.984 -25.344 1 98.12 219 LYS A O 1
ATOM 1668 N N . ASP A 1 220 ? -3.77 -19.297 -26.547 1 97.88 220 ASP A N 1
ATOM 1669 C CA . ASP A 1 220 ? -3.414 -20.156 -27.672 1 97.88 220 ASP A CA 1
ATOM 1670 C C . ASP A 1 220 ? -2.348 -21.172 -27.281 1 97.88 220 ASP A C 1
ATOM 1672 O O . ASP A 1 220 ? -2.34 -22.297 -27.781 1 97.88 220 ASP A O 1
ATOM 1676 N N . ILE A 1 221 ? -1.457 -20.75 -26.469 1 97.88 221 ILE A N 1
ATOM 1677 C CA . ILE A 1 221 ? -0.388 -21.609 -25.984 1 97.88 221 ILE A CA 1
ATOM 1678 C C . ILE A 1 221 ? -0.98 -22.766 -25.172 1 97.88 221 ILE A C 1
ATOM 1680 O O . ILE A 1 221 ? -0.46 -23.875 -25.188 1 97.88 221 ILE A O 1
ATOM 1684 N N . GLY A 1 222 ? -2.037 -22.453 -24.453 1 97.88 222 GLY A N 1
ATOM 1685 C CA . GLY A 1 222 ? -2.723 -23.516 -23.734 1 97.88 222 GLY A CA 1
ATOM 1686 C C . GLY A 1 222 ? -2.746 -23.297 -22.234 1 97.88 222 GLY A C 1
ATOM 1687 O O . GLY A 1 222 ? -3.143 -24.188 -21.484 1 97.88 222 GLY A O 1
ATOM 1688 N N . TYR A 1 223 ? -2.338 -22.141 -21.781 1 98.5 223 TYR A N 1
ATOM 1689 C CA . TYR A 1 223 ? -2.408 -21.844 -20.359 1 98.5 223 TYR A CA 1
ATOM 1690 C C . TYR A 1 223 ? -3.855 -21.797 -19.875 1 98.5 223 TYR A C 1
ATOM 1692 O O . TYR A 1 223 ? -4.746 -21.359 -20.609 1 98.5 223 TYR A O 1
ATOM 1700 N N . ALA A 1 224 ? -4.031 -22.266 -18.641 1 98.56 224 ALA A N 1
ATOM 1701 C CA . ALA A 1 224 ? -5.352 -22.141 -18.031 1 98.56 224 ALA A CA 1
ATOM 1702 C C . ALA A 1 224 ? -5.645 -20.688 -17.656 1 98.56 224 ALA A C 1
ATOM 1704 O O . ALA A 1 224 ? -6.77 -20.203 -17.844 1 98.56 224 ALA A O 1
ATOM 1705 N N . PHE A 1 225 ? -4.734 -20 -17.094 1 98.75 225 PHE A N 1
ATOM 1706 C CA . PHE A 1 225 ? -4.84 -18.594 -16.766 1 98.75 225 PHE A CA 1
ATOM 1707 C C . PHE A 1 225 ? -3.459 -17.984 -16.562 1 98.75 225 PHE A C 1
ATOM 1709 O O . PHE A 1 225 ? -2.453 -18.688 -16.547 1 98.75 225 PHE A O 1
ATOM 1716 N N . ALA A 1 226 ? -3.426 -16.656 -16.5 1 98.81 226 ALA A N 1
ATOM 1717 C CA . ALA A 1 226 ? -2.191 -15.906 -16.266 1 98.81 226 ALA A CA 1
ATOM 1718 C C . ALA A 1 226 ? -2.361 -14.906 -15.125 1 98.81 226 ALA A C 1
ATOM 1720 O O . ALA A 1 226 ? -3.398 -14.242 -15.023 1 98.81 226 ALA A O 1
ATOM 1721 N N . ILE A 1 227 ? -1.346 -14.883 -14.289 1 98.75 227 ILE A N 1
ATOM 1722 C CA . ILE A 1 227 ? -1.312 -13.828 -13.281 1 98.75 227 ILE A CA 1
ATOM 1723 C C . ILE A 1 227 ? -0.365 -12.719 -13.727 1 98.75 227 ILE A C 1
ATOM 1725 O O . ILE A 1 227 ? 0.616 -12.969 -14.43 1 98.75 227 ILE A O 1
ATOM 1729 N N . TYR A 1 228 ? -0.699 -11.547 -13.391 1 98.5 228 TYR A N 1
ATOM 1730 C CA . TYR A 1 228 ? 0.112 -10.359 -13.625 1 98.5 228 TYR A CA 1
ATOM 1731 C C . TYR A 1 228 ? 0.522 -9.711 -12.305 1 98.5 228 TYR A C 1
ATOM 1733 O O . TYR A 1 228 ? 0.019 -8.641 -11.953 1 98.5 228 TYR A O 1
ATOM 1741 N N . PRO A 1 229 ? 1.476 -10.289 -11.633 1 98 229 PRO A N 1
ATOM 1742 C CA . PRO A 1 229 ? 1.761 -9.945 -10.242 1 98 229 PRO A CA 1
ATOM 1743 C C . PRO A 1 229 ? 2.385 -8.555 -10.094 1 98 229 PRO A C 1
ATOM 1745 O O . PRO A 1 229 ? 2.287 -7.945 -9.023 1 98 229 PRO A O 1
ATOM 1748 N N . SER A 1 230 ? 3.043 -7.996 -11.102 1 97.88 230 SER A N 1
ATOM 1749 C CA . SER A 1 230 ? 3.822 -6.773 -10.93 1 97.88 230 SER A CA 1
ATOM 1750 C C . SER A 1 230 ? 3.17 -5.598 -11.648 1 97.88 230 SER A C 1
ATOM 1752 O O . SER A 1 230 ? 3.604 -4.457 -11.5 1 97.88 230 SER A O 1
ATOM 1754 N N . LEU A 1 231 ? 2.113 -5.871 -12.406 1 98.5 231 LEU A N 1
ATOM 1755 C CA . LEU A 1 231 ? 1.528 -4.867 -13.289 1 98.5 231 LEU A CA 1
ATOM 1756 C C . LEU A 1 231 ? 1.128 -3.621 -12.508 1 98.5 231 LEU A C 1
ATOM 1758 O O . LEU A 1 231 ? 1.641 -2.529 -12.766 1 98.5 231 LEU A O 1
ATOM 1762 N N . THR A 1 232 ? 0.311 -3.762 -11.5 1 98.69 232 THR A N 1
ATOM 1763 C CA . THR A 1 232 ? -0.241 -2.615 -10.789 1 98.69 232 THR A CA 1
ATOM 1764 C C . THR A 1 232 ? 0.851 -1.886 -10.008 1 98.69 232 THR A C 1
ATOM 1766 O O . THR A 1 232 ? 0.86 -0.654 -9.945 1 98.69 232 THR A O 1
ATOM 1769 N N . SER A 1 233 ? 1.812 -2.6 -9.438 1 98.69 233 SER A N 1
ATOM 1770 C CA . SER A 1 233 ? 2.869 -2.004 -8.625 1 98.69 233 SER A CA 1
ATOM 1771 C C . SER A 1 233 ? 3.797 -1.141 -9.477 1 98.69 233 SER A C 1
ATOM 1773 O O . SER A 1 233 ? 4.105 -0.005 -9.109 1 98.69 233 SER A O 1
ATOM 1775 N N . LEU A 1 234 ? 4.199 -1.68 -10.625 1 98.75 234 LEU A N 1
ATOM 1776 C CA . LEU A 1 234 ? 5.156 -0.965 -11.461 1 98.75 234 LEU A CA 1
ATOM 1777 C C . LEU A 1 234 ? 4.496 0.231 -12.141 1 98.75 234 LEU A C 1
ATOM 1779 O O . LEU A 1 234 ? 5.129 1.274 -12.32 1 98.75 234 LEU A O 1
ATOM 1783 N N . ILE A 1 235 ? 3.221 0.038 -12.547 1 98.75 235 ILE A N 1
ATOM 1784 C CA . ILE A 1 235 ? 2.445 1.139 -13.109 1 98.75 235 ILE A CA 1
ATOM 1785 C C . ILE A 1 235 ? 2.295 2.246 -12.07 1 98.75 235 ILE A C 1
ATOM 1787 O O . ILE A 1 235 ? 2.498 3.424 -12.375 1 98.75 235 ILE A O 1
ATOM 1791 N N . SER A 1 236 ? 1.959 1.923 -10.852 1 98.75 236 SER A N 1
ATOM 1792 C CA . SER A 1 236 ? 1.813 2.881 -9.758 1 98.75 236 SER A CA 1
ATOM 1793 C C . SER A 1 236 ? 3.127 3.602 -9.477 1 98.75 236 SER A C 1
ATOM 1795 O O . SER A 1 236 ? 3.152 4.828 -9.344 1 98.75 236 SER A O 1
ATOM 1797 N N . ALA A 1 237 ? 4.188 2.818 -9.359 1 98.88 237 ALA A N 1
ATOM 1798 C CA . ALA A 1 237 ? 5.492 3.383 -9.031 1 98.88 237 ALA A CA 1
ATOM 1799 C C . ALA A 1 237 ? 5.91 4.426 -10.062 1 98.88 237 ALA A C 1
ATOM 1801 O O . ALA A 1 237 ? 6.41 5.496 -9.703 1 98.88 237 ALA A O 1
ATOM 1802 N N . ALA A 1 238 ? 5.699 4.125 -11.305 1 98.88 238 ALA A N 1
ATOM 1803 C CA . ALA A 1 238 ? 6.062 5.055 -12.375 1 98.88 238 ALA A CA 1
ATOM 1804 C C . ALA A 1 238 ? 5.23 6.332 -12.297 1 98.88 238 ALA A C 1
ATOM 1806 O O . ALA A 1 238 ? 5.758 7.438 -12.445 1 98.88 238 ALA A O 1
ATOM 1807 N N . ALA A 1 239 ? 3.936 6.188 -12.102 1 98.81 239 ALA A N 1
ATOM 1808 C CA . ALA A 1 239 ? 3.043 7.34 -12 1 98.81 239 ALA A CA 1
ATOM 1809 C C . ALA A 1 239 ? 3.398 8.203 -10.797 1 98.81 239 ALA A C 1
ATOM 1811 O O . ALA A 1 239 ? 3.418 9.438 -10.891 1 98.81 239 ALA A O 1
ATOM 1812 N N . VAL A 1 240 ? 3.684 7.586 -9.688 1 98.88 240 VAL A N 1
ATOM 1813 C CA . VAL A 1 240 ? 4.066 8.289 -8.477 1 98.88 240 VAL A CA 1
ATOM 1814 C C . VAL A 1 240 ? 5.363 9.062 -8.711 1 98.88 240 VAL A C 1
ATOM 1816 O O . VAL A 1 240 ? 5.461 10.242 -8.359 1 98.88 240 VAL A O 1
ATOM 1819 N N . GLU A 1 241 ? 6.336 8.398 -9.297 1 98.88 241 GLU A N 1
ATOM 1820 C CA . GLU A 1 241 ? 7.609 9.07 -9.547 1 98.88 241 GLU A CA 1
ATOM 1821 C C . GLU A 1 241 ? 7.414 10.328 -10.383 1 98.88 241 GLU A C 1
ATOM 1823 O O . GLU A 1 241 ? 7.945 11.391 -10.047 1 98.88 241 GLU A O 1
ATOM 1828 N N . GLN A 1 242 ? 6.648 10.195 -11.43 1 98.81 242 GLN A N 1
ATOM 1829 C CA . GLN A 1 242 ? 6.402 11.336 -12.305 1 98.81 242 GLN A CA 1
ATOM 1830 C C . GLN A 1 242 ? 5.719 12.469 -11.547 1 98.81 242 GLN A C 1
ATOM 1832 O O . GLN A 1 242 ? 6.09 13.633 -11.695 1 98.81 242 GLN A O 1
ATOM 1837 N N . SER A 1 243 ? 4.742 12.164 -10.766 1 98.81 243 SER A N 1
ATOM 1838 C CA . SER A 1 243 ? 4.016 13.188 -10.016 1 98.81 243 SER A CA 1
ATOM 1839 C C . SER A 1 243 ? 4.922 13.867 -8.992 1 98.81 243 SER A C 1
ATOM 1841 O O . SER A 1 243 ? 4.844 15.078 -8.797 1 98.81 243 SER A O 1
ATOM 1843 N N . LEU A 1 244 ? 5.777 13.094 -8.344 1 98.88 244 LEU A N 1
ATOM 1844 C CA . LEU A 1 244 ? 6.656 13.641 -7.312 1 98.88 244 LEU A CA 1
ATOM 1845 C C . LEU A 1 244 ? 7.746 14.508 -7.938 1 98.88 244 LEU A C 1
ATOM 1847 O O . LEU A 1 244 ? 8.172 15.5 -7.34 1 98.88 244 LEU A O 1
ATOM 1851 N N . ILE A 1 245 ? 8.219 14.141 -9.125 1 98.94 245 ILE A N 1
ATOM 1852 C CA . ILE A 1 245 ? 9.172 14.969 -9.844 1 98.94 245 ILE A CA 1
ATOM 1853 C C . ILE A 1 245 ? 8.547 16.328 -10.148 1 98.94 245 ILE A C 1
ATOM 1855 O O . ILE A 1 245 ? 9.18 17.375 -9.953 1 98.94 245 ILE A O 1
ATOM 1859 N N . LYS A 1 246 ? 7.305 16.344 -10.586 1 98.81 246 LYS A N 1
ATOM 1860 C CA . LYS A 1 246 ? 6.598 17.578 -10.875 1 98.81 246 LYS A CA 1
ATOM 1861 C C . LYS A 1 246 ? 6.395 18.406 -9.602 1 98.81 246 LYS A C 1
ATOM 1863 O O . LYS A 1 246 ? 6.5 19.641 -9.633 1 98.81 246 LYS A O 1
ATOM 1868 N N . LEU A 1 247 ? 6.102 17.734 -8.523 1 98.81 247 LEU A N 1
ATOM 1869 C CA . LEU A 1 247 ? 5.957 18.422 -7.246 1 98.81 247 LEU A CA 1
ATOM 1870 C C . LEU A 1 247 ? 7.277 19.062 -6.816 1 98.81 247 LEU A C 1
ATOM 1872 O O . LEU A 1 247 ? 7.312 20.219 -6.43 1 98.81 247 LEU A O 1
ATOM 1876 N N . ARG A 1 248 ? 8.336 18.266 -6.867 1 98.62 248 ARG A N 1
ATOM 1877 C CA . ARG A 1 248 ? 9.648 18.734 -6.449 1 98.62 248 ARG A CA 1
ATOM 1878 C C . ARG A 1 248 ? 10.125 19.891 -7.324 1 98.62 248 ARG A C 1
ATOM 1880 O O . ARG A 1 248 ? 10.547 20.922 -6.809 1 98.62 248 ARG A O 1
ATOM 1887 N N . ASP A 1 249 ? 10 19.766 -8.656 1 98.5 249 ASP A N 1
ATOM 1888 C CA . ASP A 1 249 ? 10.648 20.672 -9.594 1 98.5 249 ASP A CA 1
ATOM 1889 C C . ASP A 1 249 ? 9.773 21.891 -9.859 1 98.5 249 ASP A C 1
ATOM 1891 O O . ASP A 1 249 ? 10.281 22.984 -10.133 1 98.5 249 ASP A O 1
ATOM 1895 N N . ASN A 1 250 ? 8.438 21.719 -9.828 1 98.19 250 ASN A N 1
ATOM 1896 C CA . ASN A 1 250 ? 7.535 22.781 -10.266 1 98.19 250 ASN A CA 1
ATOM 1897 C C . ASN A 1 250 ? 6.586 23.203 -9.148 1 98.19 250 ASN A C 1
ATOM 1899 O O . ASN A 1 250 ? 5.742 24.078 -9.344 1 98.19 250 ASN A O 1
ATOM 1903 N N . LEU A 1 251 ? 6.715 22.547 -7.988 1 98.31 251 LEU A N 1
ATOM 1904 C CA . LEU A 1 251 ? 5.816 22.781 -6.859 1 98.31 251 LEU A CA 1
ATOM 1905 C C . LEU A 1 251 ? 4.363 22.562 -7.273 1 98.31 251 LEU A C 1
ATOM 1907 O O . LEU A 1 251 ? 3.471 23.281 -6.801 1 98.31 251 LEU A O 1
ATOM 1911 N N . ASP A 1 252 ? 4.188 21.625 -8.211 1 98.06 252 ASP A N 1
ATOM 1912 C CA . ASP A 1 252 ? 2.877 21.312 -8.773 1 98.06 252 ASP A CA 1
ATOM 1913 C C . ASP A 1 252 ? 2.318 20.016 -8.164 1 98.06 252 ASP A C 1
ATOM 1915 O O . ASP A 1 252 ? 2.754 18.922 -8.523 1 98.06 252 ASP A O 1
ATOM 1919 N N . GLY A 1 253 ? 1.314 20.172 -7.309 1 98 253 GLY A N 1
ATOM 1920 C CA . GLY A 1 253 ? 0.727 19.031 -6.625 1 98 253 GLY A CA 1
ATOM 1921 C C . GLY A 1 253 ? -0.572 18.562 -7.254 1 98 253 GLY A C 1
ATOM 1922 O O . GLY A 1 253 ? -1.282 17.734 -6.676 1 98 253 GLY A O 1
ATOM 1923 N N . GLU A 1 254 ? -0.926 19.141 -8.312 1 97.38 254 GLU A N 1
ATOM 1924 C CA . GLU A 1 254 ? -2.072 18.75 -9.133 1 97.38 254 GLU A CA 1
ATOM 1925 C C . GLU A 1 254 ? -1.767 18.891 -10.617 1 97.38 254 GLU A C 1
ATOM 1927 O O . GLU A 1 254 ? -2.4 19.672 -11.32 1 97.38 254 GLU A O 1
ATOM 1932 N N . PRO A 1 255 ? -0.841 18.094 -11.062 1 96.56 255 PRO A N 1
ATOM 1933 C CA . PRO A 1 255 ? -0.43 18.234 -12.461 1 96.56 255 PRO A CA 1
ATOM 1934 C C . PRO A 1 255 ? -1.565 17.938 -13.445 1 96.56 255 PRO A C 1
ATOM 1936 O O . PRO A 1 255 ? -2.178 16.875 -13.391 1 96.56 255 PRO A O 1
ATOM 1939 N N . ALA A 1 256 ? -1.77 18.812 -14.391 1 95.12 256 ALA A N 1
ATOM 1940 C CA . ALA A 1 256 ? -2.902 18.75 -15.305 1 95.12 256 ALA A CA 1
ATOM 1941 C C . ALA A 1 256 ? -2.75 17.609 -16.297 1 95.12 256 ALA A C 1
ATOM 1943 O O . ALA A 1 256 ? -3.742 17.109 -16.844 1 95.12 256 ALA A O 1
ATOM 1944 N N . ASP A 1 257 ? -1.57 17.219 -16.578 1 96.94 257 ASP A N 1
ATOM 1945 C CA . ASP A 1 257 ? -1.324 16.219 -17.609 1 96.94 257 ASP A CA 1
ATOM 1946 C C . ASP A 1 257 ? -1.325 14.812 -17.016 1 96.94 257 ASP A C 1
ATOM 1948 O O . ASP A 1 257 ? -1.003 13.844 -17.719 1 96.94 257 ASP A O 1
ATOM 1952 N N . MET A 1 258 ? -1.609 14.711 -15.766 1 97.31 258 MET A N 1
ATOM 1953 C CA . MET A 1 258 ? -1.716 13.398 -15.125 1 97.31 258 MET A CA 1
ATOM 1954 C C . MET A 1 258 ? -3.111 13.188 -14.547 1 97.31 258 MET A C 1
ATOM 1956 O O . MET A 1 258 ? -3.629 14.047 -13.836 1 97.31 258 MET A O 1
ATOM 1960 N N . LYS A 1 259 ? -3.668 12.07 -14.898 1 97.38 259 LYS A N 1
ATOM 1961 C CA . LYS A 1 259 ? -5.004 11.75 -14.406 1 97.38 259 LYS A CA 1
ATOM 1962 C C . LYS A 1 259 ? -4.977 11.391 -12.922 1 97.38 259 LYS A C 1
ATOM 1964 O O . LYS A 1 259 ? -4.086 10.68 -12.469 1 97.38 259 LYS A O 1
ATOM 1969 N N . MET A 1 260 ? -5.895 11.93 -12.148 1 98.06 260 MET A N 1
ATOM 1970 C CA . MET A 1 260 ? -6.102 11.586 -10.75 1 98.06 260 MET A CA 1
ATOM 1971 C C . MET A 1 260 ? -7.445 10.891 -10.555 1 98.06 260 MET A C 1
ATOM 1973 O O . MET A 1 260 ? -8.438 11.266 -11.18 1 98.06 260 MET A O 1
ATOM 1977 N N . PHE A 1 261 ? -7.422 9.867 -9.758 1 98.56 261 PHE A N 1
ATOM 1978 C CA . PHE A 1 261 ? -8.672 9.195 -9.422 1 98.56 261 PHE A CA 1
ATOM 1979 C C . PHE A 1 261 ? -9.602 10.125 -8.656 1 98.56 261 PHE A C 1
ATOM 1981 O O . PHE A 1 261 ? -9.148 10.977 -7.895 1 98.56 261 PHE A O 1
ATOM 1988 N N . ASP A 1 262 ? -10.883 10.023 -8.875 1 97.38 262 ASP A N 1
ATOM 1989 C CA . ASP A 1 262 ? -11.859 10.867 -8.195 1 97.38 262 ASP A CA 1
ATOM 1990 C C . ASP A 1 262 ? -11.93 10.531 -6.707 1 97.38 262 ASP A C 1
ATOM 1992 O O . ASP A 1 262 ? -12.234 9.391 -6.336 1 97.38 262 ASP A O 1
ATOM 1996 N N . PHE A 1 263 ? -11.711 11.516 -5.934 1 96.06 263 PHE A N 1
ATOM 1997 C CA . PHE A 1 263 ? -11.609 11.305 -4.492 1 96.06 263 PHE A CA 1
ATOM 1998 C C . PHE A 1 263 ? -12.938 10.828 -3.92 1 96.06 263 PHE A C 1
ATOM 2000 O O . PHE A 1 263 ? -12.969 9.898 -3.109 1 96.06 263 PHE A O 1
ATOM 2007 N N . LYS A 1 264 ? -13.977 11.391 -4.234 1 94.12 264 LYS A N 1
ATOM 2008 C CA . LYS A 1 264 ? -15.289 11.023 -3.727 1 94.12 264 LYS A CA 1
ATOM 2009 C C . LYS A 1 264 ? -15.633 9.578 -4.086 1 94.12 264 LYS A C 1
ATOM 2011 O O . LYS A 1 264 ? -16.156 8.836 -3.25 1 94.12 264 LYS A O 1
ATOM 2016 N N . THR A 1 265 ? -15.422 9.281 -5.324 1 97.12 265 THR A N 1
ATOM 2017 C CA . THR A 1 265 ? -15.633 7.906 -5.754 1 97.12 265 THR A CA 1
ATOM 2018 C C . THR A 1 265 ? -14.789 6.941 -4.922 1 97.12 265 THR A C 1
ATOM 2020 O O . THR A 1 265 ? -15.281 5.895 -4.5 1 97.12 265 THR A O 1
ATOM 2023 N N . PHE A 1 266 ? -13.547 7.316 -4.684 1 97.94 266 PHE A N 1
ATOM 2024 C CA . PHE A 1 266 ? -12.688 6.449 -3.887 1 97.94 266 PHE A CA 1
ATOM 2025 C C . PHE A 1 266 ? -13.25 6.27 -2.482 1 97.94 266 PHE A C 1
ATOM 2027 O O . PHE A 1 266 ? -13.219 5.168 -1.931 1 97.94 266 PHE A O 1
ATOM 2034 N N . CYS A 1 267 ? -13.711 7.332 -1.891 1 96 267 CYS A N 1
ATOM 2035 C CA . CYS A 1 267 ? -14.297 7.262 -0.557 1 96 267 CYS A CA 1
ATOM 2036 C C . CYS A 1 267 ? -15.406 6.215 -0.5 1 96 267 CYS A C 1
ATOM 2038 O O . CYS A 1 267 ? -15.453 5.41 0.431 1 96 267 CYS A O 1
ATOM 2040 N N . GLU A 1 268 ? -16.203 6.16 -1.495 1 95.38 268 GLU A N 1
ATOM 2041 C CA . GLU A 1 268 ? -17.281 5.188 -1.538 1 95.38 268 GLU A CA 1
ATOM 2042 C C . GLU A 1 268 ? -16.75 3.76 -1.624 1 95.38 268 GLU A C 1
ATOM 2044 O O . GLU A 1 268 ? -17.281 2.852 -0.985 1 95.38 268 GLU A O 1
ATOM 2049 N N . MET A 1 269 ? -15.734 3.611 -2.32 1 97.06 269 MET A N 1
ATOM 2050 C CA . MET A 1 269 ? -15.18 2.285 -2.59 1 97.06 269 MET A CA 1
ATOM 2051 C C . MET A 1 269 ? -14.5 1.718 -1.353 1 97.06 269 MET A C 1
ATOM 2053 O O . MET A 1 269 ? -14.469 0.501 -1.155 1 97.06 269 MET A O 1
ATOM 2057 N N . ILE A 1 270 ? -13.953 2.635 -0.47 1 97.31 270 ILE A N 1
ATOM 2058 C CA . ILE A 1 270 ? -13.102 2.148 0.611 1 97.31 270 ILE A CA 1
ATOM 2059 C C . ILE A 1 270 ? -13.914 2.041 1.898 1 97.31 270 ILE A C 1
ATOM 2061 O O . ILE A 1 270 ? -13.359 1.859 2.98 1 97.31 270 ILE A O 1
ATOM 2065 N N . GLY A 1 271 ? -15.258 2.258 1.835 1 95 271 GLY A N 1
ATOM 2066 C CA . GLY A 1 271 ? -16.078 1.879 2.982 1 95 271 GLY A CA 1
ATOM 2067 C C . GLY A 1 271 ? -16.828 3.047 3.59 1 95 271 GLY A C 1
ATOM 2068 O O . GLY A 1 271 ? -17.641 2.861 4.496 1 95 271 GLY A O 1
ATOM 2069 N N . PHE A 1 272 ? -16.688 4.289 3.117 1 93.69 272 PHE A N 1
ATOM 2070 C CA . PHE A 1 272 ? -17.312 5.445 3.742 1 93.69 272 PHE A CA 1
ATOM 2071 C C . PHE A 1 272 ? -18.828 5.387 3.584 1 93.69 272 PHE A C 1
ATOM 2073 O O . PHE A 1 272 ? -19.562 5.945 4.398 1 93.69 272 PHE A O 1
ATOM 2080 N N . LYS A 1 273 ? -19.281 4.727 2.533 1 91.81 273 LYS A N 1
ATOM 2081 C CA . LYS A 1 273 ? -20.719 4.578 2.389 1 91.81 273 LYS A CA 1
ATOM 2082 C C . LYS A 1 273 ? -21.328 3.896 3.613 1 91.81 273 LYS A C 1
ATOM 2084 O O . LYS A 1 273 ? -22.375 4.332 4.121 1 91.81 273 LYS A O 1
ATOM 2089 N N . GLU A 1 274 ? -20.734 2.836 3.982 1 92.19 274 GLU A N 1
ATOM 2090 C CA . GLU A 1 274 ? -21.188 2.119 5.168 1 92.19 274 GLU A CA 1
ATOM 2091 C C . GLU A 1 274 ? -21.094 2.992 6.414 1 92.19 274 GLU A C 1
ATOM 2093 O O . GLU A 1 274 ? -21.953 2.928 7.297 1 92.19 274 GLU A O 1
ATOM 2098 N N . VAL A 1 275 ? -20.047 3.783 6.531 1 90.62 275 VAL A N 1
ATOM 2099 C CA . VAL A 1 275 ? -19.844 4.68 7.66 1 90.62 275 VAL A CA 1
ATOM 2100 C C . VAL A 1 275 ? -20.969 5.707 7.719 1 90.62 275 VAL A C 1
ATOM 2102 O O . VAL A 1 275 ? -21.547 5.945 8.781 1 90.62 275 VAL A O 1
ATOM 2105 N N . TRP A 1 276 ? -21.219 6.281 6.574 1 88.5 276 TRP A N 1
ATOM 2106 C CA . TRP A 1 276 ? -22.266 7.297 6.5 1 88.5 276 TRP A CA 1
ATOM 2107 C C . TRP A 1 276 ? -23.625 6.711 6.867 1 88.5 276 TRP A C 1
ATOM 2109 O O . TRP A 1 276 ? -24.391 7.34 7.594 1 88.5 276 TRP A O 1
ATOM 2119 N N . GLU A 1 277 ? -23.938 5.531 6.355 1 90.81 277 GLU A N 1
ATOM 2120 C CA . GLU A 1 277 ? -25.188 4.859 6.684 1 90.81 277 GLU A CA 1
ATOM 2121 C C . GLU A 1 277 ? -25.266 4.562 8.18 1 90.81 277 GLU A C 1
ATOM 2123 O O . GLU A 1 277 ? -26.344 4.707 8.781 1 90.81 277 GLU A O 1
ATOM 2128 N N . PHE A 1 278 ? -24.203 4.102 8.695 1 90.12 278 PHE A N 1
ATOM 2129 C CA . PHE A 1 278 ? -24.141 3.814 10.125 1 90.12 278 PHE A CA 1
ATOM 2130 C C . PHE A 1 278 ? -24.406 5.074 10.945 1 90.12 278 PHE A C 1
ATOM 2132 O O . PHE A 1 278 ? -25.172 5.039 11.906 1 90.12 278 PHE A O 1
ATOM 2139 N N . GLU A 1 279 ? -23.75 6.184 10.633 1 85.06 279 GLU A N 1
ATOM 2140 C CA . GLU A 1 279 ? -23.906 7.449 11.336 1 85.06 279 GLU A CA 1
ATOM 2141 C C . GLU A 1 279 ? -25.344 7.961 11.242 1 85.06 279 GLU A C 1
ATOM 2143 O O . GLU A 1 279 ? -25.875 8.516 12.203 1 85.06 279 GLU A O 1
ATOM 2148 N N . LYS A 1 280 ? -25.891 7.832 10.086 1 86.44 280 LYS A N 1
ATOM 2149 C CA . LYS A 1 280 ? -27.281 8.234 9.906 1 86.44 280 LYS A CA 1
ATOM 2150 C C . LYS A 1 280 ? -28.219 7.434 10.812 1 86.44 280 LYS A C 1
ATOM 2152 O O . LYS A 1 280 ? -29.125 7.996 11.438 1 86.44 280 LYS A O 1
ATOM 2157 N N . LYS A 1 281 ? -28.031 6.172 10.836 1 90.31 281 LYS A N 1
ATOM 2158 C CA . LYS A 1 281 ? -28.875 5.277 11.617 1 90.31 281 LYS A CA 1
ATOM 2159 C C . LYS A 1 281 ? -28.766 5.57 13.109 1 90.31 281 LYS A C 1
ATOM 2161 O O . LYS A 1 281 ? -29.75 5.484 13.844 1 90.31 281 LYS A O 1
ATOM 2166 N N . TRP A 1 282 ? -27.594 5.867 13.586 1 84.75 282 TRP A N 1
ATOM 2167 C CA . TRP A 1 282 ? -27.359 5.996 15.023 1 84.75 282 TRP A CA 1
ATOM 2168 C C . TRP A 1 282 ? -27.125 7.453 15.406 1 84.75 282 TRP A C 1
ATOM 2170 O O . TRP A 1 282 ? -26.594 7.738 16.484 1 84.75 282 TRP A O 1
ATOM 2180 N N . ALA A 1 283 ? -27.328 8.32 14.352 1 73.62 283 ALA A N 1
ATOM 2181 C CA . ALA A 1 283 ? -27.25 9.75 14.633 1 73.62 283 ALA A CA 1
ATOM 2182 C C . ALA A 1 283 ? -28.172 10.141 15.789 1 73.62 283 ALA A C 1
ATOM 2184 O O . ALA A 1 283 ? -29.266 9.602 15.922 1 73.62 283 ALA A O 1
ATOM 2185 N N . ASP A 1 284 ? -27.578 10.656 16.953 1 59.59 284 ASP A N 1
ATOM 2186 C CA . ASP A 1 284 ? -28.453 11.172 17.984 1 59.59 284 ASP A CA 1
ATOM 2187 C C . ASP A 1 284 ? -29.312 12.312 17.453 1 59.59 284 ASP A C 1
ATOM 2189 O O . ASP A 1 284 ? -28.891 13.07 16.578 1 59.59 284 ASP A O 1
ATOM 2193 N N . MET B 1 1 ? 19.359 9.406 17.203 1 53 1 MET B N 1
ATOM 2194 C CA . MET B 1 1 ? 19.25 10.852 17.359 1 53 1 MET B CA 1
ATOM 2195 C C . MET B 1 1 ? 18.047 11.398 16.594 1 53 1 MET B C 1
ATOM 2197 O O . MET B 1 1 ? 17.641 10.828 15.586 1 53 1 MET B O 1
ATOM 2201 N N . THR B 1 2 ? 17.156 12.234 17.266 1 65.75 2 THR B N 1
ATOM 2202 C CA . THR B 1 2 ? 15.945 12.773 16.641 1 65.75 2 THR B CA 1
ATOM 2203 C C . THR B 1 2 ? 16.297 13.539 15.367 1 65.75 2 THR B C 1
ATOM 2205 O O . THR B 1 2 ? 17.297 14.258 15.328 1 65.75 2 THR B O 1
ATOM 2208 N N . ASP B 1 3 ? 15.758 13.227 14.227 1 86.81 3 ASP B N 1
ATOM 2209 C CA . ASP B 1 3 ? 15.875 13.906 12.938 1 86.81 3 ASP B CA 1
ATOM 2210 C C . ASP B 1 3 ? 15.453 15.367 13.047 1 86.81 3 ASP B C 1
ATOM 2212 O O . ASP B 1 3 ? 14.297 15.672 13.336 1 86.81 3 ASP B O 1
ATOM 2216 N N . THR B 1 4 ? 16.406 16.344 12.945 1 90.94 4 THR B N 1
ATOM 2217 C CA . THR B 1 4 ? 16.141 17.75 13.18 1 90.94 4 THR B CA 1
ATOM 2218 C C . THR B 1 4 ? 15.867 18.484 11.867 1 90.94 4 THR B C 1
ATOM 2220 O O . THR B 1 4 ? 15.695 19.703 11.852 1 90.94 4 THR B O 1
ATOM 2223 N N . ARG B 1 5 ? 15.805 17.797 10.836 1 94.31 5 ARG B N 1
ATOM 2224 C CA . ARG B 1 5 ? 15.711 18.406 9.508 1 94.31 5 ARG B CA 1
ATOM 2225 C C . ARG B 1 5 ? 14.477 19.297 9.398 1 94.31 5 ARG B C 1
ATOM 2227 O O . ARG B 1 5 ? 14.516 20.344 8.766 1 94.31 5 ARG B O 1
ATOM 2234 N N . LEU B 1 6 ? 13.352 18.875 9.898 1 96.81 6 LEU B N 1
ATOM 2235 C CA . LEU B 1 6 ? 12.125 19.656 9.836 1 96.81 6 LEU B CA 1
ATOM 2236 C C . LEU B 1 6 ? 12.281 20.969 10.609 1 96.81 6 LEU B C 1
ATOM 2238 O O . LEU B 1 6 ? 11.953 22.047 10.094 1 96.81 6 LEU B O 1
ATOM 2242 N N . LYS B 1 7 ? 12.797 20.859 11.789 1 95.19 7 LYS B N 1
ATOM 2243 C CA . LYS B 1 7 ? 13.031 22.047 12.617 1 95.19 7 LYS B CA 1
ATOM 2244 C C . LYS B 1 7 ? 14 23.016 11.93 1 95.19 7 LYS B C 1
ATOM 2246 O O . LYS B 1 7 ? 13.781 24.219 11.938 1 95.19 7 LYS B O 1
ATOM 2251 N N . ASP B 1 8 ? 15.016 22.469 11.383 1 95.75 8 ASP B N 1
ATOM 2252 C CA . ASP B 1 8 ? 16.016 23.266 10.695 1 95.75 8 ASP B CA 1
ATOM 2253 C C . ASP B 1 8 ? 15.398 24.016 9.516 1 95.75 8 ASP B C 1
ATOM 2255 O O . ASP B 1 8 ? 15.688 25.203 9.305 1 95.75 8 ASP B O 1
ATOM 2259 N N . LYS B 1 9 ? 14.594 23.391 8.766 1 96.19 9 LYS B N 1
ATOM 2260 C CA . LYS B 1 9 ? 13.945 24.016 7.613 1 96.19 9 LYS B CA 1
ATOM 2261 C C . LYS B 1 9 ? 12.992 25.125 8.055 1 96.19 9 LYS B C 1
ATOM 2263 O O . LYS B 1 9 ? 12.891 26.156 7.398 1 96.19 9 LYS B O 1
ATOM 2268 N N . LEU B 1 10 ? 12.297 24.875 9.086 1 96.94 10 LEU B N 1
ATOM 2269 C CA . LEU B 1 10 ? 11.367 25.859 9.602 1 96.94 10 LEU B CA 1
ATOM 2270 C C . LEU B 1 10 ? 12.109 27.109 10.07 1 96.94 10 LEU B C 1
ATOM 2272 O O . LEU B 1 10 ? 11.625 28.234 9.906 1 96.94 10 LEU B O 1
ATOM 2276 N N . GLN B 1 11 ? 13.266 26.922 10.594 1 94.94 11 GLN B N 1
ATOM 2277 C CA . GLN B 1 11 ? 14.07 28.031 11.086 1 94.94 11 GLN B CA 1
ATOM 2278 C C . GLN B 1 11 ? 14.625 28.859 9.93 1 94.94 11 GLN B C 1
ATOM 2280 O O . GLN B 1 11 ? 14.789 30.078 10.055 1 94.94 11 GLN B O 1
ATOM 2285 N N . LYS B 1 12 ? 14.883 28.266 8.844 1 93.38 12 LYS B N 1
ATOM 2286 C CA . LYS B 1 12 ? 15.391 28.969 7.664 1 93.38 12 LYS B CA 1
ATOM 2287 C C . LYS B 1 12 ? 14.289 29.781 6.992 1 93.38 12 LYS B C 1
ATOM 2289 O O . LYS B 1 12 ? 14.57 30.656 6.164 1 93.38 12 LYS B O 1
ATOM 2294 N N . GLU B 1 13 ? 13.055 29.516 7.332 1 89.44 13 GLU B N 1
ATOM 2295 C CA . GLU B 1 13 ? 11.875 30.219 6.852 1 89.44 13 GLU B CA 1
ATOM 2296 C C . GLU B 1 13 ? 11.734 30.094 5.336 1 89.44 13 GLU B C 1
ATOM 2298 O O . GLU B 1 13 ? 11.273 31.016 4.672 1 89.44 13 GLU B O 1
ATOM 2303 N N . ASP B 1 14 ? 12.281 29.031 4.801 1 91.5 14 ASP B N 1
ATOM 2304 C CA . ASP B 1 14 ? 12.039 28.734 3.395 1 91.5 14 ASP B CA 1
ATOM 2305 C C . ASP B 1 14 ? 10.836 27.797 3.232 1 91.5 14 ASP B C 1
ATOM 2307 O O . ASP B 1 14 ? 10.703 26.828 3.975 1 91.5 14 ASP B O 1
ATOM 2311 N N . PHE B 1 15 ? 10.016 28.188 2.262 1 97.94 15 PHE B N 1
ATOM 2312 C CA . PHE B 1 15 ? 8.859 27.359 1.941 1 97.94 15 PHE B CA 1
ATOM 2313 C C . PHE B 1 15 ? 9.289 26.031 1.342 1 97.94 15 PHE B C 1
ATOM 2315 O O . PHE B 1 15 ? 10.211 25.984 0.53 1 97.94 15 PHE B O 1
ATOM 2322 N N . PHE B 1 16 ? 8.68 24.922 1.746 1 98.31 16 PHE B N 1
ATOM 2323 C CA . PHE B 1 16 ? 8.961 23.609 1.15 1 98.31 16 PHE B CA 1
ATOM 2324 C C . PHE B 1 16 ? 7.695 22.781 1.046 1 98.31 16 PHE B C 1
ATOM 2326 O O . PHE B 1 16 ? 6.668 23.125 1.635 1 98.31 16 PHE B O 1
ATOM 2333 N N . VAL B 1 17 ? 7.727 21.766 0.184 1 98.69 17 VAL B N 1
ATOM 2334 C CA . VAL B 1 17 ? 6.586 20.891 -0.036 1 98.69 17 VAL B CA 1
ATOM 2335 C C . VAL B 1 17 ? 6.914 19.484 0.476 1 98.69 17 VAL B C 1
ATOM 2337 O O . VAL B 1 17 ? 8.07 19.062 0.445 1 98.69 17 VAL B O 1
ATOM 2340 N N . VAL B 1 18 ? 5.891 18.828 0.977 1 98.88 18 VAL B N 1
ATOM 2341 C CA . VAL B 1 18 ? 6.031 17.531 1.63 1 98.88 18 VAL B CA 1
ATOM 2342 C C . VAL B 1 18 ? 5.043 16.531 1.022 1 98.88 18 VAL B C 1
ATOM 2344 O O . VAL B 1 18 ? 3.83 16.672 1.192 1 98.88 18 VAL B O 1
ATOM 2347 N N . PRO B 1 19 ? 5.543 15.5 0.315 1 98.88 19 PRO B N 1
ATOM 2348 C CA . PRO B 1 19 ? 4.621 14.508 -0.246 1 98.88 19 PRO B CA 1
ATOM 2349 C C . PRO B 1 19 ? 4.027 13.586 0.817 1 98.88 19 PRO B C 1
ATOM 2351 O O . PRO B 1 19 ? 4.703 13.25 1.79 1 98.88 19 PRO B O 1
ATOM 2354 N N . GLY B 1 20 ? 2.717 13.266 0.613 1 98.75 20 GLY B N 1
ATOM 2355 C CA . GLY B 1 20 ? 2.107 12.211 1.402 1 98.75 20 GLY B CA 1
ATOM 2356 C C . GLY B 1 20 ? 2.48 10.812 0.925 1 98.75 20 GLY B C 1
ATOM 2357 O O . GLY B 1 20 ? 2.57 10.57 -0.28 1 98.75 20 GLY B O 1
ATOM 2358 N N . ILE B 1 21 ? 2.682 9.93 1.866 1 98.88 21 ILE B N 1
ATOM 2359 C CA . ILE B 1 21 ? 3.076 8.555 1.576 1 98.88 21 ILE B CA 1
ATOM 2360 C C . ILE B 1 21 ? 1.955 7.602 1.981 1 98.88 21 ILE B C 1
ATOM 2362 O O . ILE B 1 21 ? 1.464 7.656 3.111 1 98.88 21 ILE B O 1
ATOM 2366 N N . HIS B 1 22 ? 1.563 6.723 1.002 1 98.69 22 HIS B N 1
ATOM 2367 C CA . HIS B 1 22 ? 0.449 5.844 1.331 1 98.69 22 HIS B CA 1
ATOM 2368 C C . HIS B 1 22 ? 0.917 4.398 1.49 1 98.69 22 HIS B C 1
ATOM 2370 O O . HIS B 1 22 ? 0.146 3.535 1.918 1 98.69 22 HIS B O 1
ATOM 2376 N N . ASP B 1 23 ? 2.15 4.086 1.183 1 98.81 23 ASP B N 1
ATOM 2377 C CA . ASP B 1 23 ? 2.738 2.77 1.416 1 98.81 23 ASP B CA 1
ATOM 2378 C C . ASP B 1 23 ? 4.254 2.809 1.245 1 98.81 23 ASP B C 1
ATOM 2380 O O . ASP B 1 23 ? 4.828 3.863 0.964 1 98.81 23 ASP B O 1
ATOM 2384 N N . MET B 1 24 ? 4.93 1.638 1.43 1 98.88 24 MET B N 1
ATOM 2385 C CA . MET B 1 24 ? 6.387 1.627 1.449 1 98.88 24 MET B CA 1
ATOM 2386 C C . MET B 1 24 ? 6.953 1.675 0.033 1 98.88 24 MET B C 1
ATOM 2388 O O . MET B 1 24 ? 8.078 2.121 -0.175 1 98.88 24 MET B O 1
ATOM 2392 N N . ILE B 1 25 ? 6.168 1.265 -0.991 1 98.88 25 ILE B N 1
ATOM 2393 C CA . ILE B 1 25 ? 6.578 1.459 -2.377 1 98.88 25 ILE B CA 1
ATOM 2394 C C . ILE B 1 25 ? 6.703 2.951 -2.674 1 98.88 25 ILE B C 1
ATOM 2396 O O . ILE B 1 25 ? 7.719 3.4 -3.211 1 98.88 25 ILE B O 1
ATOM 2400 N N . THR B 1 26 ? 5.746 3.723 -2.238 1 98.88 26 THR B N 1
ATOM 2401 C CA . THR B 1 26 ? 5.762 5.168 -2.436 1 98.88 26 THR B CA 1
ATOM 2402 C C . THR B 1 26 ? 6.887 5.809 -1.628 1 98.88 26 THR B C 1
ATOM 2404 O O . THR B 1 26 ? 7.496 6.789 -2.066 1 98.88 26 THR B O 1
ATOM 2407 N N . ALA B 1 27 ? 7.195 5.23 -0.468 1 98.88 27 ALA B N 1
ATOM 2408 C CA . ALA B 1 27 ? 8.258 5.758 0.385 1 98.88 27 ALA B CA 1
ATOM 2409 C C . ALA B 1 27 ? 9.609 5.715 -0.328 1 98.88 27 ALA B C 1
ATOM 2411 O O . ALA B 1 27 ? 10.336 6.707 -0.353 1 98.88 27 ALA B O 1
ATOM 2412 N N . VAL B 1 28 ? 9.906 4.566 -0.933 1 98.81 28 VAL B N 1
ATOM 2413 C CA . VAL B 1 28 ? 11.227 4.441 -1.545 1 98.81 28 VAL B CA 1
ATOM 2414 C C . VAL B 1 28 ? 11.273 5.254 -2.838 1 98.81 28 VAL B C 1
ATOM 2416 O O . VAL B 1 28 ? 12.336 5.746 -3.232 1 98.81 28 VAL B O 1
ATOM 2419 N N . ILE B 1 29 ? 10.125 5.434 -3.518 1 98.88 29 ILE B N 1
ATOM 2420 C CA . ILE B 1 29 ? 10.094 6.297 -4.691 1 98.88 29 ILE B CA 1
ATOM 2421 C C . ILE B 1 29 ? 10.352 7.742 -4.273 1 98.88 29 ILE B C 1
ATOM 2423 O O . ILE B 1 29 ? 11.094 8.469 -4.949 1 98.88 29 ILE B O 1
ATOM 2427 N N . ALA B 1 30 ? 9.75 8.195 -3.137 1 98.94 30 ALA B N 1
ATOM 2428 C CA . ALA B 1 30 ? 9.992 9.539 -2.625 1 98.94 30 ALA B CA 1
ATOM 2429 C C . ALA B 1 30 ? 11.469 9.75 -2.293 1 98.94 30 ALA B C 1
ATOM 2431 O O . ALA B 1 30 ? 12.023 10.812 -2.562 1 98.94 30 ALA B O 1
ATOM 2432 N N . ASP B 1 31 ? 12.102 8.719 -1.705 1 98.75 31 ASP B N 1
ATOM 2433 C CA . ASP B 1 31 ? 13.539 8.773 -1.451 1 98.75 31 ASP B CA 1
ATOM 2434 C C . ASP B 1 31 ? 14.32 8.984 -2.746 1 98.75 31 ASP B C 1
ATOM 2436 O O . ASP B 1 31 ? 15.211 9.836 -2.811 1 98.75 31 ASP B O 1
ATOM 2440 N N . ARG B 1 32 ? 13.961 8.203 -3.756 1 98.62 32 ARG B N 1
ATOM 2441 C CA . ARG B 1 32 ? 14.641 8.266 -5.043 1 98.62 32 ARG B CA 1
ATOM 2442 C C . ARG B 1 32 ? 14.516 9.656 -5.664 1 98.62 32 ARG B C 1
ATOM 2444 O O . ARG B 1 32 ? 15.477 10.18 -6.23 1 98.62 32 ARG B O 1
ATOM 2451 N N . VAL B 1 33 ? 13.344 10.234 -5.598 1 98.75 33 VAL B N 1
ATOM 2452 C CA . VAL B 1 33 ? 13.086 11.547 -6.191 1 98.75 33 VAL B CA 1
ATOM 2453 C C . VAL B 1 33 ? 13.836 12.625 -5.414 1 98.75 33 VAL B C 1
ATOM 2455 O O . VAL B 1 33 ? 14.188 13.672 -5.973 1 98.75 33 VAL B O 1
ATOM 2458 N N . GLY B 1 34 ? 14.039 12.383 -4.074 1 98.69 34 GLY B N 1
ATOM 2459 C CA . GLY B 1 34 ? 14.922 13.273 -3.336 1 98.69 34 GLY B CA 1
ATOM 2460 C C . GLY B 1 34 ? 14.203 14.062 -2.26 1 98.69 34 GLY B C 1
ATOM 2461 O O . GLY B 1 34 ? 14.703 15.086 -1.794 1 98.69 34 GLY B O 1
ATOM 2462 N N . PHE B 1 35 ? 13.047 13.609 -1.866 1 98.81 35 PHE B N 1
ATOM 2463 C CA . PHE B 1 35 ? 12.367 14.297 -0.777 1 98.81 35 PHE B CA 1
ATOM 2464 C C . PHE B 1 35 ? 12.992 13.945 0.565 1 98.81 35 PHE B C 1
ATOM 2466 O O . PHE B 1 35 ? 13.164 12.766 0.887 1 98.81 35 PHE B O 1
ATOM 2473 N N . ASP B 1 36 ? 13.266 14.945 1.374 1 98.06 36 ASP B N 1
ATOM 2474 C CA . ASP B 1 36 ? 13.938 14.703 2.645 1 98.06 36 ASP B CA 1
ATOM 2475 C C . ASP B 1 36 ? 12.969 14.82 3.816 1 98.06 36 ASP B C 1
ATOM 2477 O O . ASP B 1 36 ? 13.336 14.578 4.965 1 98.06 36 ASP B O 1
ATOM 2481 N N . ILE B 1 37 ? 11.758 15.219 3.613 1 98.62 37 ILE B N 1
ATOM 2482 C CA . ILE B 1 37 ? 10.648 15.188 4.559 1 98.62 37 ILE B CA 1
ATOM 2483 C C . ILE B 1 37 ? 9.414 14.578 3.889 1 98.62 37 ILE B C 1
ATOM 2485 O O . ILE B 1 37 ? 9.102 14.891 2.738 1 98.62 37 ILE B O 1
ATOM 2489 N N . VAL B 1 38 ? 8.758 13.656 4.559 1 98.81 38 VAL B N 1
ATOM 2490 C CA . VAL B 1 38 ? 7.543 13.047 4.035 1 98.81 38 VAL B CA 1
ATOM 2491 C C . VAL B 1 38 ? 6.453 13.078 5.105 1 98.81 38 VAL B C 1
ATOM 2493 O O . VAL B 1 38 ? 6.738 13.266 6.289 1 98.81 38 VAL B O 1
ATOM 2496 N N . TYR B 1 39 ? 5.254 13.023 4.652 1 98.88 39 TYR B N 1
ATOM 2497 C CA . TYR B 1 39 ? 4.082 13 5.52 1 98.88 39 TYR B CA 1
ATOM 2498 C C . TYR B 1 39 ? 3.436 11.617 5.527 1 98.88 39 TYR B C 1
ATOM 2500 O O . TYR B 1 39 ? 3.023 11.109 4.48 1 98.88 39 TYR B O 1
ATOM 2508 N N . GLY B 1 40 ? 3.43 10.938 6.699 1 98.69 40 GLY B N 1
ATOM 2509 C CA . GLY B 1 40 ? 2.645 9.727 6.859 1 98.69 40 GLY B CA 1
ATOM 2510 C C . GLY B 1 40 ? 1.154 9.984 6.965 1 98.69 40 GLY B C 1
ATOM 2511 O O . GLY B 1 40 ? 0.651 10.305 8.047 1 98.69 40 GLY B O 1
ATOM 2512 N N . THR B 1 41 ? 0.44 9.719 5.887 1 97.31 41 THR B N 1
ATOM 2513 C CA . THR B 1 41 ? -0.976 10.055 5.789 1 97.31 41 THR B CA 1
ATOM 2514 C C . THR B 1 41 ? -1.815 9.125 6.66 1 97.31 41 THR B C 1
ATOM 2516 O O . THR B 1 41 ? -1.757 7.902 6.508 1 97.31 41 THR B O 1
ATOM 2519 N N . GLY B 1 42 ? -2.605 9.742 7.551 1 96.62 42 GLY B N 1
ATOM 2520 C CA . GLY B 1 42 ? 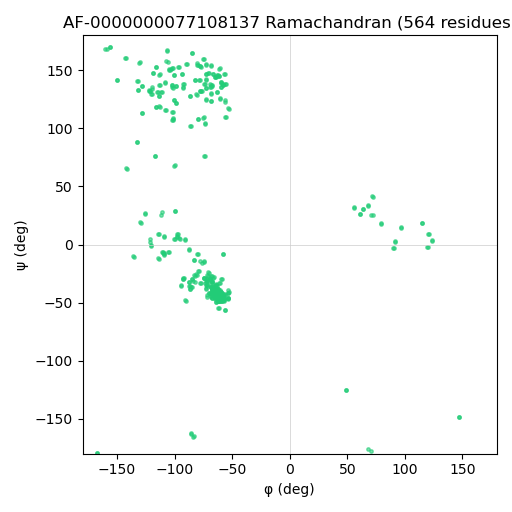-3.533 8.891 8.281 1 96.62 42 GLY B CA 1
ATOM 2521 C C . GLY B 1 42 ? -4.539 8.195 7.383 1 96.62 42 GLY B C 1
ATOM 2522 O O . GLY B 1 42 ? -4.719 6.977 7.473 1 96.62 42 GLY B O 1
ATOM 2523 N N . TYR B 1 43 ? -5.176 8.938 6.477 1 96.62 43 TYR B N 1
ATOM 2524 C CA . TYR B 1 43 ? -6.211 8.422 5.586 1 96.62 43 TYR B CA 1
ATOM 2525 C C . TYR B 1 43 ? -5.652 7.34 4.672 1 96.62 43 TYR B C 1
ATOM 2527 O O . TYR B 1 43 ? -6.156 6.215 4.656 1 96.62 43 TYR B O 1
ATOM 2535 N N . TRP B 1 44 ? -4.613 7.609 3.953 1 98.12 44 TRP B N 1
ATOM 2536 C CA . TRP B 1 44 ? -4.207 6.766 2.832 1 98.12 44 TRP B CA 1
ATOM 2537 C C . TRP B 1 44 ? -3.354 5.598 3.309 1 98.12 44 TRP B C 1
ATOM 2539 O O . TRP B 1 44 ? -3.355 4.527 2.693 1 98.12 44 TRP B O 1
ATOM 2549 N N . LEU B 1 45 ? -2.604 5.777 4.418 1 97.94 45 LEU B N 1
ATOM 2550 C CA . LEU B 1 45 ? -1.951 4.617 5.016 1 97.94 45 LEU B CA 1
ATOM 2551 C C . LEU B 1 45 ? -2.982 3.621 5.539 1 97.94 45 LEU B C 1
ATOM 2553 O O . LEU B 1 45 ? -2.795 2.408 5.426 1 97.94 45 LEU B O 1
ATOM 2557 N N . THR B 1 46 ? -4.086 4.152 6.141 1 97.75 46 THR B N 1
ATOM 2558 C CA . THR B 1 46 ? -5.176 3.297 6.594 1 97.75 46 THR B CA 1
ATOM 2559 C C . THR B 1 46 ? -5.832 2.588 5.414 1 97.75 46 THR B C 1
ATOM 2561 O O . THR B 1 46 ? -6.051 1.375 5.453 1 97.75 46 THR B O 1
ATOM 2564 N N . ALA B 1 47 ? -6.086 3.307 4.383 1 98.5 47 ALA B N 1
ATOM 2565 C CA . ALA B 1 47 ? -6.703 2.729 3.191 1 98.5 47 ALA B CA 1
ATOM 2566 C C . ALA B 1 47 ? -5.809 1.658 2.576 1 98.5 47 ALA B C 1
ATOM 2568 O O . ALA B 1 47 ? -6.262 0.546 2.295 1 98.5 47 ALA B O 1
ATOM 2569 N N . SER B 1 48 ? -4.555 1.946 2.408 1 98.62 48 SER B N 1
ATOM 2570 C CA . SER B 1 48 ? -3.633 1.065 1.698 1 98.62 48 SER B CA 1
ATOM 2571 C C . SER B 1 48 ? -3.307 -0.173 2.525 1 98.62 48 SER B C 1
ATOM 2573 O O . SER B 1 48 ? -3.129 -1.264 1.978 1 98.62 48 SER B O 1
ATOM 2575 N N . SER B 1 49 ? -3.205 -0.032 3.824 1 98.25 49 SER B N 1
ATOM 2576 C CA . SER B 1 49 ? -2.73 -1.134 4.656 1 98.25 49 SER B CA 1
ATOM 2577 C C . SER B 1 49 ? -3.895 -1.946 5.215 1 98.25 49 SER B C 1
ATOM 2579 O O . SER B 1 49 ? -3.797 -3.168 5.352 1 98.25 49 SER B O 1
ATOM 2581 N N . LEU B 1 50 ? -5.02 -1.259 5.531 1 98.25 50 LEU B N 1
ATOM 2582 C CA . LEU B 1 50 ? -6.062 -1.93 6.301 1 98.25 50 LEU B CA 1
ATOM 2583 C C . LEU B 1 50 ? -7.332 -2.094 5.469 1 98.25 50 LEU B C 1
ATOM 2585 O O . LEU B 1 50 ? -8.234 -2.846 5.848 1 98.25 50 LEU B O 1
ATOM 2589 N N . GLY B 1 51 ? -7.383 -1.419 4.34 1 98.38 51 GLY B N 1
ATOM 2590 C CA . GLY B 1 51 ? -8.609 -1.462 3.562 1 98.38 51 GLY B CA 1
ATOM 2591 C C . GLY B 1 51 ? -9.797 -0.858 4.289 1 98.38 51 GLY B C 1
ATOM 2592 O O . GLY B 1 51 ? -10.938 -1.301 4.105 1 98.38 51 GLY B O 1
ATOM 2593 N N . LEU B 1 52 ? -9.539 0.104 5.125 1 97.56 52 LEU B N 1
ATOM 2594 C CA . LEU B 1 52 ? -10.578 0.716 5.945 1 97.56 52 LEU B CA 1
ATOM 2595 C C . LEU B 1 52 ? -10.711 2.203 5.633 1 97.56 52 LEU B C 1
ATOM 2597 O O . LEU B 1 52 ? -9.742 2.844 5.215 1 97.56 52 LEU B O 1
ATOM 2601 N N . PRO B 1 53 ? -11.914 2.744 5.738 1 95.88 53 PRO B N 1
ATOM 2602 C CA . PRO B 1 53 ? -12.047 4.203 5.672 1 95.88 53 PRO B CA 1
ATOM 2603 C C . PRO B 1 53 ? -11.406 4.91 6.867 1 95.88 53 PRO B C 1
ATOM 2605 O O . PRO B 1 53 ? -11.383 4.359 7.969 1 95.88 53 PRO B O 1
ATOM 2608 N N . ASP B 1 54 ? -10.891 6.059 6.633 1 93.69 54 ASP B N 1
ATOM 2609 C CA . ASP B 1 54 ? -10.336 6.879 7.703 1 93.69 54 ASP B CA 1
ATOM 2610 C C . ASP B 1 54 ? -11.453 7.504 8.547 1 93.69 54 ASP B C 1
ATOM 2612 O O . ASP B 1 54 ? -11.734 8.695 8.43 1 93.69 54 ASP B O 1
ATOM 2616 N N . ALA B 1 55 ? -12.047 6.738 9.375 1 91.5 55 ALA B N 1
ATOM 2617 C CA . ALA B 1 55 ? -13.18 7.156 10.203 1 91.5 55 ALA B CA 1
ATOM 2618 C C . ALA B 1 55 ? -12.906 6.875 11.68 1 91.5 55 ALA B C 1
ATOM 2620 O O . ALA B 1 55 ? -13.836 6.609 12.445 1 91.5 55 ALA B O 1
ATOM 2621 N N . GLY B 1 56 ? -11.625 6.852 11.984 1 90.75 56 GLY B N 1
ATOM 2622 C CA . GLY B 1 56 ? -11.25 6.645 13.383 1 90.75 56 GLY B CA 1
ATOM 2623 C C . GLY B 1 56 ? -11.32 5.188 13.805 1 90.75 56 GLY B C 1
ATOM 2624 O O . GLY B 1 56 ? -11.344 4.887 15 1 90.75 56 GLY B O 1
ATOM 2625 N N . ILE B 1 57 ? -11.328 4.273 12.805 1 91.88 57 ILE B N 1
ATOM 2626 C CA . ILE B 1 57 ? -11.445 2.844 13.07 1 91.88 57 ILE B CA 1
ATOM 2627 C C . ILE B 1 57 ? -10.062 2.254 13.336 1 91.88 57 ILE B C 1
ATOM 2629 O O . ILE B 1 57 ? -9.914 1.358 14.172 1 91.88 57 ILE B O 1
ATOM 2633 N N . ALA B 1 58 ? -9.023 2.725 12.602 1 95.25 58 ALA B N 1
ATOM 2634 C CA . ALA B 1 58 ? -7.66 2.248 12.82 1 95.25 58 ALA B CA 1
ATOM 2635 C C . ALA B 1 58 ? -7.207 2.537 14.25 1 95.25 58 ALA B C 1
ATOM 2637 O O . ALA B 1 58 ? -7.438 3.629 14.773 1 95.25 58 ALA B O 1
ATOM 2638 N N . THR B 1 59 ? -6.574 1.601 14.938 1 96.56 59 THR B N 1
ATOM 2639 C CA . THR B 1 59 ? -6.137 1.725 16.328 1 96.56 59 THR B CA 1
ATOM 2640 C C . THR B 1 59 ? -4.77 2.404 16.391 1 96.56 59 THR B C 1
ATOM 2642 O O . THR B 1 59 ? -4.082 2.539 15.383 1 96.56 59 THR B O 1
ATOM 2645 N N . TYR B 1 60 ? -4.48 2.824 17.641 1 97.62 60 TYR B N 1
ATOM 2646 C CA . TYR B 1 60 ? -3.152 3.361 17.906 1 97.62 60 TYR B CA 1
ATOM 2647 C C . TYR B 1 60 ? -2.07 2.385 17.469 1 97.62 60 TYR B C 1
ATOM 2649 O O . TYR B 1 60 ? -1.122 2.77 16.781 1 97.62 60 TYR B O 1
ATOM 2657 N N . THR B 1 61 ? -2.246 1.122 17.828 1 98.12 61 THR B N 1
ATOM 2658 C CA . THR B 1 61 ? -1.233 0.113 17.531 1 98.12 61 THR B CA 1
ATOM 2659 C C . THR B 1 61 ? -1.045 -0.045 16.031 1 98.12 61 THR B C 1
ATOM 2661 O O . THR B 1 61 ? 0.084 -0.157 15.547 1 98.12 61 THR B O 1
ATOM 2664 N N . GLN B 1 62 ? -2.115 -0.086 15.297 1 97.94 62 GLN B N 1
ATOM 2665 C CA . GLN B 1 62 ? -2.061 -0.216 13.844 1 97.94 62 GLN B CA 1
ATOM 2666 C C . GLN B 1 62 ? -1.358 0.982 13.211 1 97.94 62 GLN B C 1
ATOM 2668 O O . GLN B 1 62 ? -0.515 0.817 12.328 1 97.94 62 GLN B O 1
ATOM 2673 N N . MET B 1 63 ? -1.678 2.205 13.695 1 98.25 63 MET B N 1
ATOM 2674 C CA . MET B 1 63 ? -1.074 3.412 13.141 1 98.25 63 MET B CA 1
ATOM 2675 C C . MET B 1 63 ? 0.404 3.5 13.508 1 98.25 63 MET B C 1
ATOM 2677 O O . MET B 1 63 ? 1.236 3.852 12.664 1 98.25 63 MET B O 1
ATOM 2681 N N . LEU B 1 64 ? 0.733 3.168 14.742 1 98.62 64 LEU B N 1
ATOM 2682 C CA . LEU B 1 64 ? 2.129 3.178 15.164 1 98.62 64 LEU B CA 1
ATOM 2683 C C . LEU B 1 64 ? 2.959 2.209 14.328 1 98.62 64 LEU B C 1
ATOM 2685 O O . LEU B 1 64 ? 4.074 2.535 13.914 1 98.62 64 LEU B O 1
ATOM 2689 N N . ASP B 1 65 ? 2.441 1.055 14.141 1 98 65 ASP B N 1
ATOM 2690 C CA . ASP B 1 65 ? 3.139 0.059 13.336 1 98 65 ASP B CA 1
ATOM 2691 C C . ASP B 1 65 ? 3.416 0.589 11.93 1 98 65 ASP B C 1
ATOM 2693 O O . ASP B 1 65 ? 4.52 0.429 11.406 1 98 65 ASP B O 1
ATOM 2697 N N . ARG B 1 66 ? 2.457 1.234 11.359 1 98.12 66 ARG B N 1
ATOM 2698 C CA . ARG B 1 66 ? 2.59 1.757 10.008 1 98.12 66 ARG B CA 1
ATOM 2699 C C . ARG B 1 66 ? 3.605 2.893 9.953 1 98.12 66 ARG B C 1
ATOM 2701 O O . ARG B 1 66 ? 4.461 2.928 9.062 1 98.12 66 ARG B O 1
ATOM 2708 N N . MET B 1 67 ? 3.527 3.801 10.898 1 98.56 67 MET B N 1
ATOM 2709 C CA . MET B 1 67 ? 4.449 4.93 10.953 1 98.56 67 MET B CA 1
ATOM 2710 C C . MET B 1 67 ? 5.875 4.461 11.211 1 98.56 67 MET B C 1
ATOM 2712 O O . MET B 1 67 ? 6.824 4.973 10.617 1 98.56 67 MET B O 1
ATOM 2716 N N . SER B 1 68 ? 6.004 3.48 12.086 1 98.5 68 SER B N 1
ATOM 2717 C CA . SER B 1 68 ? 7.32 2.918 12.375 1 98.5 68 SER B CA 1
ATOM 2718 C C . SER B 1 68 ? 7.93 2.264 11.141 1 98.5 68 SER B C 1
ATOM 2720 O O . SER B 1 68 ? 9.125 2.432 10.875 1 98.5 68 SER B O 1
ATOM 2722 N N . THR B 1 69 ? 7.125 1.511 10.438 1 98.62 69 THR B N 1
ATOM 2723 C CA . THR B 1 69 ? 7.586 0.853 9.219 1 98.62 69 THR B CA 1
ATOM 2724 C C . THR B 1 69 ? 7.988 1.882 8.172 1 98.62 69 THR B C 1
ATOM 2726 O O . THR B 1 69 ? 9.016 1.727 7.504 1 98.62 69 THR B O 1
ATOM 2729 N N . LEU B 1 70 ? 7.156 2.918 8.039 1 98.69 70 LEU B N 1
ATOM 2730 C CA . LEU B 1 70 ? 7.473 3.996 7.109 1 98.69 70 LEU B CA 1
ATOM 2731 C C . LEU B 1 70 ? 8.805 4.645 7.461 1 98.69 70 LEU B C 1
ATOM 2733 O O . LEU B 1 70 ? 9.641 4.879 6.582 1 98.69 70 LEU B O 1
ATOM 2737 N N . LYS B 1 71 ? 9.031 4.883 8.734 1 98.38 71 LYS B N 1
ATOM 2738 C CA . LYS B 1 71 ? 10.266 5.523 9.164 1 98.38 71 LYS B CA 1
ATOM 2739 C C . LYS B 1 71 ? 11.477 4.641 8.875 1 98.38 71 LYS B C 1
ATOM 2741 O O . LYS B 1 71 ? 12.539 5.137 8.484 1 98.38 71 LYS B O 1
ATOM 2746 N N . LYS B 1 72 ? 11.312 3.367 9.078 1 97.81 72 LYS B N 1
ATOM 2747 C CA . LYS B 1 72 ? 12.398 2.428 8.82 1 97.81 72 LYS B CA 1
ATOM 2748 C C . LYS B 1 72 ? 12.711 2.338 7.328 1 97.81 72 LYS B C 1
ATOM 2750 O O . LYS B 1 72 ? 13.859 2.117 6.941 1 97.81 72 LYS B O 1
ATOM 2755 N N . THR B 1 73 ? 11.711 2.518 6.52 1 98.5 73 THR B N 1
ATOM 2756 C CA . THR B 1 73 ? 11.828 2.326 5.078 1 98.5 73 THR B CA 1
ATOM 2757 C C . THR B 1 73 ? 12.344 3.594 4.406 1 98.5 73 THR B C 1
ATOM 2759 O O . THR B 1 73 ? 13.133 3.523 3.459 1 98.5 73 THR B O 1
ATOM 2762 N N . SER B 1 74 ? 11.945 4.758 4.875 1 98.25 74 SER B N 1
ATOM 2763 C CA . SER B 1 74 ? 12.258 6.051 4.273 1 98.25 74 SER B CA 1
ATOM 2764 C C . SER B 1 74 ? 13.5 6.668 4.91 1 98.25 74 SER B C 1
ATOM 2766 O O . SER B 1 74 ? 13.703 6.566 6.125 1 98.25 74 SER B O 1
ATOM 2768 N N . ASN B 1 75 ? 14.273 7.402 4.117 1 97.69 75 ASN B N 1
ATOM 2769 C CA . ASN B 1 75 ? 15.406 8.164 4.617 1 97.69 75 ASN B CA 1
ATOM 2770 C C . ASN B 1 75 ? 14.992 9.555 5.082 1 97.69 75 ASN B C 1
ATOM 2772 O O . ASN B 1 75 ? 15.789 10.289 5.66 1 97.69 75 ASN B O 1
ATOM 2776 N N . ALA B 1 76 ? 13.781 9.898 4.902 1 98.5 76 ALA B N 1
ATOM 2777 C CA . ALA B 1 76 ? 13.297 11.258 5.145 1 98.5 76 ALA B CA 1
ATOM 2778 C C . ALA B 1 76 ? 12.836 11.43 6.586 1 98.5 76 ALA B C 1
ATOM 2780 O O . ALA B 1 76 ? 12.562 10.445 7.277 1 98.5 76 ALA B O 1
ATOM 2781 N N . ALA B 1 77 ? 12.875 12.711 7.059 1 98.44 77 ALA B N 1
ATOM 2782 C CA . ALA B 1 77 ? 12.133 13.023 8.273 1 98.44 77 ALA B CA 1
ATOM 2783 C C . ALA B 1 77 ? 10.641 12.789 8.086 1 98.44 77 ALA B C 1
ATOM 2785 O O . ALA B 1 77 ? 10.102 13.008 6.996 1 98.44 77 ALA B O 1
ATOM 2786 N N . LEU B 1 78 ? 9.992 12.336 9.164 1 98.56 78 LEU B N 1
ATOM 2787 C CA . LEU B 1 78 ? 8.602 11.914 9.039 1 98.56 78 LEU B CA 1
ATOM 2788 C C . LEU B 1 78 ? 7.688 12.797 9.875 1 98.56 78 LEU B C 1
ATOM 2790 O O . LEU B 1 78 ? 7.895 12.945 11.086 1 98.56 78 LEU B O 1
ATOM 2794 N N . ILE B 1 79 ? 6.738 13.508 9.195 1 98.81 79 ILE B N 1
ATOM 2795 C CA . ILE B 1 79 ? 5.562 14.078 9.844 1 98.81 79 ILE B CA 1
ATOM 2796 C C . ILE B 1 79 ? 4.445 13.031 9.891 1 98.81 79 ILE B C 1
ATOM 2798 O O . ILE B 1 79 ? 4.098 12.445 8.867 1 98.81 79 ILE B O 1
ATOM 2802 N N . ALA B 1 80 ? 3.881 12.789 11.039 1 98.69 80 ALA B N 1
ATOM 2803 C CA . ALA B 1 80 ? 2.959 11.664 11.18 1 98.69 80 ALA B CA 1
ATOM 2804 C C . ALA B 1 80 ? 1.59 12.133 11.664 1 98.69 80 ALA B C 1
ATOM 2806 O O . ALA B 1 80 ? 1.491 12.891 12.633 1 98.69 80 ALA B O 1
ATOM 2807 N N . ASP B 1 81 ? 0.579 11.664 11 1 98.25 81 ASP B N 1
ATOM 2808 C CA . ASP B 1 81 ? -0.799 11.852 11.445 1 98.25 81 ASP B CA 1
ATOM 2809 C C . ASP B 1 81 ? -1.078 11.039 12.711 1 98.25 81 ASP B C 1
ATOM 2811 O O . ASP B 1 81 ? -0.686 9.875 12.812 1 98.25 81 ASP B O 1
ATOM 2815 N N . ALA B 1 82 ? -1.746 11.672 13.648 1 97.88 82 ALA B N 1
ATOM 2816 C CA . ALA B 1 82 ? -2.096 10.977 14.883 1 97.88 82 ALA B CA 1
ATOM 2817 C C . ALA B 1 82 ? -3.578 11.141 15.203 1 97.88 82 ALA B C 1
ATOM 2819 O O . ALA B 1 82 ? -3.988 11.008 16.359 1 97.88 82 ALA B O 1
ATOM 2820 N N . ASP B 1 83 ? -4.324 11.484 14.188 1 96.12 83 ASP B N 1
ATOM 2821 C CA . ASP B 1 83 ? -5.762 11.664 14.367 1 96.12 83 ASP B CA 1
ATOM 2822 C C . ASP B 1 83 ? -6.055 12.547 15.586 1 96.12 83 ASP B C 1
ATOM 2824 O O . ASP B 1 83 ? -5.539 13.664 15.688 1 96.12 83 ASP B O 1
ATOM 2828 N N . THR B 1 84 ? -6.863 12.055 16.5 1 95.75 84 THR B N 1
ATOM 2829 C CA . THR B 1 84 ? -7.242 12.859 17.656 1 95.75 84 THR B CA 1
ATOM 2830 C C . THR B 1 84 ? -6.371 12.523 18.859 1 95.75 84 THR B C 1
ATOM 2832 O O . THR B 1 84 ? -6.68 12.922 19.984 1 95.75 84 THR B O 1
ATOM 2835 N N . GLY B 1 85 ? -5.355 11.773 18.688 1 96.44 85 GLY B N 1
ATOM 2836 C CA . GLY B 1 85 ? -4.496 11.375 19.781 1 96.44 85 GLY B CA 1
ATOM 2837 C C . GLY B 1 85 ? -4.918 10.07 20.422 1 96.44 85 GLY B C 1
ATOM 2838 O O . GLY B 1 85 ? -4.379 9.68 21.469 1 96.44 85 GLY B O 1
ATOM 2839 N N . PHE B 1 86 ? -5.93 9.383 19.984 1 96.12 86 PHE B N 1
ATOM 2840 C CA . PHE B 1 86 ? -6.348 8.016 20.25 1 96.12 86 PHE B CA 1
ATOM 2841 C C . PHE B 1 86 ? -6.902 7.895 21.672 1 96.12 86 PHE B C 1
ATOM 2843 O O . PHE B 1 86 ? -6.719 6.867 22.328 1 96.12 86 PHE B O 1
ATOM 2850 N N . GLY B 1 87 ? -7.398 8.961 22.234 1 94.06 87 GLY B N 1
ATOM 2851 C CA . GLY B 1 87 ? -8.039 8.898 23.547 1 94.06 87 GLY B CA 1
ATOM 2852 C C . GLY B 1 87 ? -7.848 10.156 24.359 1 94.06 87 GLY B C 1
ATOM 2853 O O . GLY B 1 87 ? -7.902 11.266 23.828 1 94.06 87 GLY B O 1
ATOM 2854 N N . GLY B 1 88 ? -7.793 9.945 25.688 1 94.88 88 GLY B N 1
ATOM 2855 C CA . GLY B 1 88 ? -7.625 11.078 26.594 1 94.88 88 GLY B CA 1
ATOM 2856 C C . GLY B 1 88 ? -6.176 11.492 26.766 1 94.88 88 GLY B C 1
ATOM 2857 O O . GLY B 1 88 ? -5.332 11.18 25.922 1 94.88 88 GLY B O 1
ATOM 2858 N N . LEU B 1 89 ? -5.945 12.289 27.781 1 97.38 89 LEU B N 1
ATOM 2859 C CA . LEU B 1 89 ? -4.637 12.898 27.984 1 97.38 89 LEU B CA 1
ATOM 2860 C C . LEU B 1 89 ? -3.561 11.828 28.156 1 97.38 89 LEU B C 1
ATOM 2862 O O . LEU B 1 89 ? -2.457 11.969 27.625 1 97.38 89 LEU B O 1
ATOM 2866 N N . LEU B 1 90 ? -3.861 10.797 28.875 1 97.69 90 LEU B N 1
ATOM 2867 C CA . LEU B 1 90 ? -2.902 9.711 29.047 1 97.69 90 LEU B CA 1
ATOM 2868 C C . LEU B 1 90 ? -2.574 9.047 27.703 1 97.69 90 LEU B C 1
ATOM 2870 O O . LEU B 1 90 ? -1.429 8.664 27.469 1 97.69 90 LEU B O 1
ATOM 2874 N N . ASN B 1 91 ? -3.564 8.852 26.844 1 98.06 91 ASN B N 1
ATOM 2875 C CA . ASN B 1 91 ? -3.361 8.281 25.516 1 98.06 91 ASN B CA 1
ATOM 2876 C C . ASN B 1 91 ? -2.496 9.188 24.641 1 98.06 91 ASN B C 1
ATOM 2878 O O . ASN B 1 91 ? -1.655 8.703 23.875 1 98.06 91 ASN B O 1
ATOM 2882 N N . VAL B 1 92 ? -2.746 10.469 24.734 1 98.31 92 VAL B N 1
ATOM 2883 C CA . VAL B 1 92 ? -1.94 11.43 23.984 1 98.31 92 VAL B CA 1
ATOM 2884 C C . VAL B 1 92 ? -0.474 11.297 24.391 1 98.31 92 VAL B C 1
ATOM 2886 O O . VAL B 1 92 ? 0.408 11.203 23.531 1 98.31 92 VAL B O 1
ATOM 2889 N N . ALA B 1 93 ? -0.213 11.273 25.688 1 98.62 93 ALA B N 1
ATOM 2890 C CA . ALA B 1 93 ? 1.156 11.109 26.172 1 98.62 93 ALA B CA 1
ATOM 2891 C C . ALA B 1 93 ? 1.765 9.805 25.641 1 98.62 93 ALA B C 1
ATOM 2893 O O . ALA B 1 93 ? 2.912 9.789 25.188 1 98.62 93 ALA B O 1
ATOM 2894 N N . HIS B 1 94 ? 0.992 8.758 25.75 1 98.62 94 HIS B N 1
ATOM 2895 C CA . HIS B 1 94 ? 1.422 7.445 25.266 1 98.62 94 HIS B CA 1
ATOM 2896 C C . HIS B 1 94 ? 1.718 7.477 23.781 1 98.62 94 HIS B C 1
ATOM 2898 O O . HIS B 1 94 ? 2.715 6.906 23.328 1 98.62 94 HIS B O 1
ATOM 2904 N N . THR B 1 95 ? 0.88 8.117 23.016 1 98.56 95 THR B N 1
ATOM 2905 C CA . THR B 1 95 ? 1.047 8.25 21.578 1 98.56 95 THR B CA 1
ATOM 2906 C C . THR B 1 95 ? 2.32 9.023 21.25 1 98.56 95 THR B C 1
ATOM 2908 O O . THR B 1 95 ? 3.104 8.602 20.391 1 98.56 95 THR B O 1
ATOM 2911 N N . VAL B 1 96 ? 2.533 10.125 21.922 1 98.56 96 VAL B N 1
ATOM 2912 C CA . VAL B 1 96 ? 3.717 10.945 21.703 1 98.56 96 VAL B CA 1
ATOM 2913 C C . VAL B 1 96 ? 4.977 10.117 21.953 1 98.56 96 VAL B C 1
ATOM 2915 O O . VAL B 1 96 ? 5.895 10.109 21.125 1 98.56 96 VAL B O 1
ATOM 2918 N N . LYS B 1 97 ? 5.02 9.406 23.031 1 98.31 97 LYS B N 1
ATOM 2919 C CA . LYS B 1 97 ? 6.184 8.594 23.359 1 98.31 97 LYS B CA 1
ATOM 2920 C C . LYS B 1 97 ? 6.43 7.527 22.281 1 98.31 97 LYS B C 1
ATOM 2922 O O . LYS B 1 97 ? 7.57 7.312 21.875 1 98.31 97 LYS B O 1
ATOM 2927 N N . GLY B 1 98 ? 5.375 6.883 21.906 1 98.44 98 GLY B N 1
ATOM 2928 C CA . GLY B 1 98 ? 5.504 5.852 20.891 1 98.44 98 GLY B CA 1
ATOM 2929 C C . GLY B 1 98 ? 5.992 6.391 19.562 1 98.44 98 GLY B C 1
ATOM 2930 O O . GLY B 1 98 ? 6.887 5.809 18.938 1 98.44 98 GLY B O 1
ATOM 2931 N N . TYR B 1 99 ? 5.379 7.473 19.078 1 98.31 99 TYR B N 1
ATOM 2932 C CA . TYR B 1 99 ? 5.762 8.07 17.812 1 98.31 99 TYR B CA 1
ATOM 2933 C C . TYR B 1 99 ? 7.195 8.586 17.859 1 98.31 99 TYR B C 1
ATOM 2935 O O . TYR B 1 99 ? 7.949 8.438 16.891 1 98.31 99 TYR B O 1
ATOM 2943 N N . GLU B 1 100 ? 7.543 9.188 18.969 1 97.5 100 GLU B N 1
ATOM 2944 C CA . GLU B 1 100 ? 8.906 9.688 19.109 1 97.5 100 GLU B CA 1
ATOM 2945 C C . GLU B 1 100 ? 9.914 8.539 19.094 1 97.5 100 GLU B C 1
ATOM 2947 O O . GLU B 1 100 ? 10.961 8.633 18.453 1 97.5 100 GLU B O 1
ATOM 2952 N N . ALA B 1 101 ? 9.641 7.48 19.812 1 97.31 101 ALA B N 1
ATOM 2953 C CA . ALA B 1 101 ? 10.5 6.301 19.828 1 97.31 101 ALA B CA 1
ATOM 2954 C C . ALA B 1 101 ? 10.648 5.715 18.422 1 97.31 101 ALA B C 1
ATOM 2956 O O . ALA B 1 101 ? 11.695 5.16 18.078 1 97.31 101 ALA B O 1
ATOM 2957 N N . ALA B 1 102 ? 9.625 5.895 17.594 1 97.56 102 ALA B N 1
ATOM 2958 C CA . ALA B 1 102 ? 9.625 5.383 16.234 1 97.56 102 ALA B CA 1
ATOM 2959 C C . ALA B 1 102 ? 10.422 6.297 15.305 1 97.56 102 ALA B C 1
ATOM 2961 O O . ALA B 1 102 ? 10.625 5.977 14.125 1 97.56 102 ALA B O 1
ATOM 2962 N N . GLY B 1 103 ? 10.836 7.422 15.734 1 97.38 103 GLY B N 1
ATOM 2963 C CA . GLY B 1 103 ? 11.664 8.32 14.945 1 97.38 103 GLY B CA 1
ATOM 2964 C C . GLY B 1 103 ? 10.867 9.398 14.234 1 97.38 103 GLY B C 1
ATOM 2965 O O . GLY B 1 103 ? 11.383 10.07 13.336 1 97.38 103 GLY B O 1
ATOM 2966 N N . VAL B 1 104 ? 9.664 9.617 14.594 1 98 104 VAL B N 1
ATOM 2967 C CA . VAL B 1 104 ? 8.812 10.648 14.008 1 98 104 VAL B CA 1
ATOM 2968 C C . VAL B 1 104 ? 9.328 12.023 14.406 1 98 104 VAL B C 1
ATOM 2970 O O . VAL B 1 104 ? 9.703 12.25 15.555 1 98 104 VAL B O 1
ATOM 2973 N N . SER B 1 105 ? 9.328 12.953 13.414 1 98.12 105 SER B N 1
ATOM 2974 C CA . SER B 1 105 ? 9.867 14.289 13.648 1 98.12 105 SER B CA 1
ATOM 2975 C C . SER B 1 105 ? 8.781 15.258 14.094 1 98.12 105 SER B C 1
ATOM 2977 O O . SER B 1 105 ? 9.07 16.25 14.781 1 98.12 105 SER B O 1
ATOM 2979 N N . ALA B 1 106 ? 7.613 15.016 13.672 1 98.56 106 ALA B N 1
ATOM 2980 C CA . ALA B 1 106 ? 6.477 15.844 14.062 1 98.56 106 ALA B CA 1
ATOM 2981 C C . ALA B 1 106 ? 5.188 15.023 14.086 1 98.56 106 ALA B C 1
ATOM 2983 O O . ALA B 1 106 ? 4.969 14.18 13.219 1 98.56 106 ALA B O 1
ATOM 2984 N N . ILE B 1 107 ? 4.391 15.336 15.07 1 98.69 107 ILE B N 1
ATOM 2985 C CA . ILE B 1 107 ? 3.107 14.664 15.219 1 98.69 107 ILE B CA 1
ATOM 2986 C C . ILE B 1 107 ? 1.972 15.664 15.008 1 98.69 107 ILE B C 1
ATOM 2988 O O . ILE B 1 107 ? 2.023 16.781 15.508 1 98.69 107 ILE B O 1
ATOM 2992 N N . GLN B 1 108 ? 1.01 15.289 14.18 1 98.75 108 GLN B N 1
ATOM 2993 C CA . GLN B 1 108 ? -0.169 16.109 13.93 1 98.75 108 GLN B CA 1
ATOM 2994 C C . GLN B 1 108 ? -1.371 15.602 14.719 1 98.75 108 GLN B C 1
ATOM 2996 O O . GLN B 1 108 ? -1.754 14.438 14.594 1 98.75 108 GLN B O 1
ATOM 3001 N N . ILE B 1 109 ? -1.982 16.438 15.508 1 98.38 109 ILE B N 1
ATOM 3002 C CA . ILE B 1 109 ? -3.143 16.078 16.312 1 98.38 109 ILE B CA 1
ATOM 3003 C C . ILE B 1 109 ? -4.316 16.984 15.961 1 98.38 109 ILE B C 1
ATOM 3005 O O . ILE B 1 109 ? -4.156 18.203 15.852 1 98.38 109 ILE B O 1
ATOM 3009 N N . GLU B 1 110 ? -5.473 16.375 15.758 1 97.44 110 GLU B N 1
ATOM 3010 C CA . GLU B 1 110 ? -6.629 17.172 15.359 1 97.44 110 GLU B CA 1
ATOM 3011 C C . GLU B 1 110 ? -7.629 17.312 16.516 1 97.44 110 GLU B C 1
ATOM 3013 O O . GLU B 1 110 ? -7.57 16.547 17.484 1 97.44 110 GLU B O 1
ATOM 3018 N N . ASP B 1 111 ? -8.617 18.219 16.406 1 97.44 111 ASP B N 1
ATOM 3019 C CA . ASP B 1 111 ? -9.461 18.594 17.531 1 97.44 111 ASP B CA 1
ATOM 3020 C C . ASP B 1 111 ? -10.898 18.109 17.328 1 97.44 111 ASP B C 1
ATOM 3022 O O . ASP B 1 111 ? -11.844 18.719 17.828 1 97.44 111 ASP B O 1
ATOM 3026 N N . GLN B 1 112 ? -11.039 17.078 16.562 1 94 112 GLN B N 1
ATOM 3027 C CA . GLN B 1 112 ? -12.367 16.5 16.375 1 94 112 GLN B CA 1
ATOM 3028 C C . GLN B 1 112 ? -12.773 15.641 17.578 1 94 112 GLN B C 1
ATOM 3030 O O . GLN B 1 112 ? -11.914 15.133 18.297 1 94 112 GLN B O 1
ATOM 3035 N N . GLU B 1 113 ? -14.102 15.531 17.766 1 88.5 113 GLU B N 1
ATOM 3036 C CA . GLU B 1 113 ? -14.625 14.555 18.719 1 88.5 113 GLU B CA 1
ATOM 3037 C C . GLU B 1 113 ? -14.398 13.125 18.234 1 88.5 113 GLU B C 1
ATOM 3039 O O . GLU B 1 113 ? -14.305 12.891 17.016 1 88.5 113 GLU B O 1
ATOM 3044 N N . PHE B 1 114 ? -14.336 12.234 19.219 1 77.62 114 PHE B N 1
ATOM 3045 C CA . PHE B 1 114 ? -14.266 10.82 18.875 1 77.62 114 PHE B CA 1
ATOM 3046 C C . PHE B 1 114 ? -15.656 10.203 18.844 1 77.62 114 PHE B C 1
ATOM 3048 O O . PHE B 1 114 ? -16.484 10.477 19.703 1 77.62 114 PHE B O 1
ATOM 3055 N N . PRO B 1 115 ? -16.047 9.305 17.844 1 70 115 PRO B N 1
ATOM 3056 C CA . PRO B 1 115 ? -15.188 8.977 16.703 1 70 115 PRO B CA 1
ATOM 3057 C C . PRO B 1 115 ? -15.094 10.117 15.688 1 70 115 PRO B C 1
ATOM 3059 O O . PRO B 1 115 ? -16.062 10.852 15.492 1 70 115 PRO B O 1
ATOM 3062 N N . LYS B 1 116 ? -13.891 10.148 15.117 1 74.69 116 LYS B N 1
ATOM 3063 C CA . LYS B 1 116 ? -13.648 11.25 14.195 1 74.69 116 LYS B CA 1
ATOM 3064 C C . LYS B 1 116 ? -14.25 10.969 12.82 1 74.69 116 LYS B C 1
ATOM 3066 O O . LYS B 1 116 ? -14.547 9.812 12.5 1 74.69 116 LYS B O 1
ATOM 3071 N N . LYS B 1 117 ? -14.531 12.07 12.141 1 70.31 117 LYS B N 1
ATOM 3072 C CA . LYS B 1 117 ? -14.891 12.031 10.727 1 70.31 117 LYS B CA 1
ATOM 3073 C C . LYS B 1 117 ? -13.742 12.531 9.859 1 70.31 117 LYS B C 1
ATOM 3075 O O . LYS B 1 117 ? -12.828 13.203 10.352 1 70.31 117 LYS B O 1
ATOM 3080 N N . CYS B 1 118 ? -13.859 12.055 8.609 1 68.12 118 CYS B N 1
ATOM 3081 C CA . CYS B 1 118 ? -12.898 12.625 7.672 1 68.12 118 CYS B CA 1
ATOM 3082 C C . CYS B 1 118 ? -13.055 14.141 7.59 1 68.12 118 CYS B C 1
ATOM 3084 O O . CYS B 1 118 ? -14.172 14.656 7.625 1 68.12 118 CYS B O 1
ATOM 3086 N N . GLY B 1 119 ? -11.93 14.828 7.527 1 58.81 119 GLY B N 1
ATOM 3087 C CA . GLY B 1 119 ? -11.914 16.281 7.523 1 58.81 119 GLY B CA 1
ATOM 3088 C C . GLY B 1 119 ? -12.711 16.891 6.387 1 58.81 119 GLY B C 1
ATOM 3089 O O . GLY B 1 119 ? -13.023 18.078 6.402 1 58.81 119 GLY B O 1
ATOM 3090 N N . HIS B 1 120 ? -13.148 15.977 5.484 1 63.25 120 HIS B N 1
ATOM 3091 C CA . HIS B 1 120 ? -13.812 16.516 4.297 1 63.25 120 HIS B CA 1
ATOM 3092 C C . HIS B 1 120 ? -15.281 16.125 4.27 1 63.25 120 HIS B C 1
ATOM 3094 O O . HIS B 1 120 ? -15.984 16.406 3.293 1 63.25 120 HIS B O 1
ATOM 3100 N N . THR B 1 121 ? -15.688 15.57 5.359 1 65.81 121 THR B N 1
ATOM 3101 C CA . THR B 1 121 ? -17.078 15.156 5.461 1 65.81 121 THR B CA 1
ATOM 3102 C C . THR B 1 121 ? -17.891 16.156 6.289 1 65.81 121 THR B C 1
ATOM 3104 O O . THR B 1 121 ? -17.344 16.812 7.172 1 65.81 121 THR B O 1
ATOM 3107 N N . PRO B 1 122 ? -19.109 16.25 6.023 1 64.88 122 PRO B N 1
ATOM 3108 C CA . PRO B 1 122 ? -19.953 17.219 6.738 1 64.88 122 PRO B CA 1
ATOM 3109 C C . PRO B 1 122 ? -20.234 16.797 8.18 1 64.88 122 PRO B C 1
ATOM 3111 O O . PRO B 1 122 ? -19.984 15.648 8.555 1 64.88 122 PRO B O 1
ATOM 3114 N N . PHE B 1 123 ? -20.516 17.844 9.023 1 69.12 123 PHE B N 1
ATOM 3115 C CA . PHE B 1 123 ? -21.016 17.719 10.391 1 69.12 123 PHE B CA 1
ATOM 3116 C C . PHE B 1 123 ? -19.922 17.219 11.328 1 69.12 123 PHE B C 1
ATOM 3118 O O . PHE B 1 123 ? -20.188 16.391 12.203 1 69.12 123 PHE B O 1
ATOM 3125 N N . LYS B 1 124 ? -18.766 17.75 11.102 1 74.56 124 LYS B N 1
ATOM 3126 C CA . LYS B 1 124 ? -17.688 17.469 12.055 1 74.56 124 LYS B CA 1
ATOM 3127 C C . LYS B 1 124 ? -17.969 18.141 13.398 1 74.56 124 LYS B C 1
ATOM 3129 O O . LYS B 1 124 ? -18.406 19.281 13.453 1 74.56 124 LYS B O 1
ATOM 3134 N N . ARG B 1 125 ? -17.859 17.344 14.445 1 85.31 125 ARG B N 1
ATOM 3135 C CA . ARG B 1 125 ? -17.969 17.875 15.805 1 85.31 125 ARG B CA 1
ATOM 3136 C C . ARG B 1 125 ? -16.594 18.047 16.438 1 85.31 125 ARG B C 1
ATOM 3138 O O . ARG B 1 125 ? -15.727 17.172 16.297 1 85.31 125 ARG B O 1
ATOM 3145 N N . LEU B 1 126 ? -16.391 19.125 17.047 1 95.06 126 LEU B N 1
ATOM 3146 C CA . LEU B 1 126 ? -15.109 19.438 17.688 1 95.06 126 LEU B CA 1
ATOM 3147 C C . LEU B 1 126 ? -15.203 19.297 19.203 1 95.06 126 LEU B C 1
ATOM 3149 O O . LEU B 1 126 ? -16.25 19.578 19.781 1 95.06 126 LEU B O 1
ATOM 3153 N N . ILE B 1 127 ? -14.133 18.969 19.828 1 96.25 127 ILE B N 1
ATOM 3154 C CA . ILE B 1 127 ? -14.055 19.047 21.281 1 96.25 127 ILE B CA 1
ATOM 3155 C C . ILE B 1 127 ? -13.922 20.5 21.719 1 96.25 127 ILE B C 1
ATOM 3157 O O . ILE B 1 127 ? -13.523 21.359 20.922 1 96.25 127 ILE B O 1
ATOM 3161 N N . PRO B 1 128 ? -14.25 20.781 22.969 1 96.88 128 PRO B N 1
ATOM 3162 C CA . PRO B 1 128 ? -14.031 22.141 23.453 1 96.88 128 PRO B CA 1
ATOM 3163 C C . PRO B 1 128 ? -12.578 22.594 23.312 1 96.88 128 PRO B C 1
ATOM 3165 O O . PRO B 1 128 ? -11.656 21.781 23.406 1 96.88 128 PRO B O 1
ATOM 3168 N N . ILE B 1 129 ? -12.43 23.922 23.047 1 98.06 129 ILE B N 1
ATOM 3169 C CA . ILE B 1 129 ? -11.102 24.5 22.844 1 98.06 129 ILE B CA 1
ATOM 3170 C C . ILE B 1 129 ? -10.188 24.141 24.016 1 98.06 129 ILE B C 1
ATOM 3172 O O . ILE B 1 129 ? -9.023 23.797 23.812 1 98.06 129 ILE B O 1
ATOM 3176 N N . GLU B 1 130 ? -10.719 24.188 25.219 1 98.19 130 GLU B N 1
ATOM 3177 C CA . GLU B 1 130 ? -9.93 23.922 26.422 1 98.19 130 GLU B CA 1
ATOM 3178 C C . GLU B 1 130 ? -9.406 22.5 26.438 1 98.19 130 GLU B C 1
ATOM 3180 O O . GLU B 1 130 ? -8.312 22.234 26.953 1 98.19 130 GLU B O 1
ATOM 3185 N N . ASP B 1 131 ? -10.18 21.562 25.984 1 97.94 131 ASP B N 1
ATOM 3186 C CA . ASP B 1 131 ? -9.766 20.172 25.938 1 97.94 131 ASP B CA 1
ATOM 3187 C C . ASP B 1 131 ? -8.617 19.969 24.953 1 97.94 131 ASP B C 1
ATOM 3189 O O . ASP B 1 131 ? -7.664 19.234 25.234 1 97.94 131 ASP B O 1
ATOM 3193 N N . MET B 1 132 ? -8.719 20.578 23.812 1 98.56 132 MET B N 1
ATOM 3194 C CA . MET B 1 132 ? -7.637 20.469 22.828 1 98.56 132 MET B CA 1
ATOM 3195 C C . MET B 1 132 ? -6.375 21.156 23.344 1 98.56 132 MET B C 1
ATOM 3197 O O . MET B 1 132 ? -5.266 20.672 23.125 1 98.56 132 MET B O 1
ATOM 3201 N N . VAL B 1 133 ? -6.562 22.297 23.984 1 98.75 133 VAL B N 1
ATOM 3202 C CA . VAL B 1 133 ? -5.438 22.984 24.594 1 98.75 133 VAL B CA 1
ATOM 3203 C C . VAL B 1 133 ? -4.691 22.047 25.531 1 98.75 133 VAL B C 1
ATOM 3205 O O . VAL B 1 133 ? -3.461 21.969 25.484 1 98.75 133 VAL B O 1
ATOM 3208 N N . ARG B 1 134 ? -5.402 21.328 26.344 1 98.62 134 ARG B N 1
ATOM 3209 C CA . ARG B 1 134 ? -4.785 20.391 27.266 1 98.62 134 ARG B CA 1
ATOM 3210 C C . ARG B 1 134 ? -4.047 19.281 26.516 1 98.62 134 ARG B C 1
ATOM 3212 O O . ARG B 1 134 ? -2.965 18.859 26.938 1 98.62 134 ARG B O 1
ATOM 3219 N N . LYS B 1 135 ? -4.613 18.797 25.453 1 98.62 135 LYS B N 1
ATOM 3220 C CA . LYS B 1 135 ? -3.941 17.781 24.641 1 98.62 135 LYS B CA 1
ATOM 3221 C C . LYS B 1 135 ? -2.619 18.312 24.094 1 98.62 135 LYS B C 1
ATOM 3223 O O . LYS B 1 135 ? -1.607 17.609 24.125 1 98.62 135 LYS B O 1
ATOM 3228 N N . ILE B 1 136 ? -2.623 19.5 23.609 1 98.81 136 ILE B N 1
ATOM 3229 C CA . ILE B 1 136 ? -1.424 20.109 23.047 1 98.81 136 ILE B CA 1
ATOM 3230 C C . ILE B 1 136 ? -0.378 20.312 24.141 1 98.81 136 ILE B C 1
ATOM 3232 O O . ILE B 1 136 ? 0.808 20.047 23.938 1 98.81 136 ILE B O 1
ATOM 3236 N N . GLN B 1 137 ? -0.815 20.797 25.312 1 98.88 137 GLN B N 1
ATOM 3237 C CA . GLN B 1 137 ? 0.097 20.969 26.438 1 98.88 137 GLN B CA 1
ATOM 3238 C C . GLN B 1 137 ? 0.759 19.656 26.812 1 98.88 137 GLN B C 1
ATOM 3240 O O . GLN B 1 137 ? 1.973 19.594 27.031 1 98.88 137 GLN B O 1
ATOM 3245 N N . VAL B 1 138 ? -0.043 18.609 26.891 1 98.81 138 VAL B N 1
ATOM 3246 C CA . VAL B 1 138 ? 0.47 17.281 27.266 1 98.81 138 VAL B CA 1
ATOM 3247 C C . VAL B 1 138 ? 1.438 16.797 26.188 1 98.81 138 VAL B C 1
ATOM 3249 O O . VAL B 1 138 ? 2.504 16.266 26.5 1 98.81 138 VAL B O 1
ATOM 3252 N N . ALA B 1 139 ? 1.055 16.953 24.938 1 98.81 139 ALA B N 1
ATOM 3253 C CA . ALA B 1 139 ? 1.93 16.531 23.844 1 98.81 139 ALA B CA 1
ATOM 3254 C C . ALA B 1 139 ? 3.268 17.266 23.891 1 98.81 139 ALA B C 1
ATOM 3256 O O . ALA B 1 139 ? 4.328 16.641 23.781 1 98.81 139 ALA B O 1
ATOM 3257 N N . SER B 1 140 ? 3.23 18.562 24.109 1 98.38 140 SER B N 1
ATOM 3258 C CA . SER B 1 140 ? 4.426 19.406 24.172 1 98.38 140 SER B CA 1
ATOM 3259 C C . SER B 1 140 ? 5.293 19.047 25.375 1 98.38 140 SER B C 1
ATOM 3261 O O . SER B 1 140 ? 6.52 19.016 25.281 1 98.38 140 SER B O 1
ATOM 3263 N N . ASP B 1 141 ? 4.645 18.828 26.438 1 98.25 141 ASP B N 1
ATOM 3264 C CA . ASP B 1 141 ? 5.355 18.516 27.672 1 98.25 141 ASP B CA 1
ATOM 3265 C C . ASP B 1 141 ? 6.02 17.141 27.578 1 98.25 141 ASP B C 1
ATOM 3267 O O . ASP B 1 141 ? 7.09 16.922 28.156 1 98.25 141 ASP B O 1
ATOM 3271 N N . THR B 1 142 ? 5.332 16.219 26.906 1 98.31 142 THR B N 1
ATOM 3272 C CA . THR B 1 142 ? 5.789 14.836 26.828 1 98.31 142 THR B CA 1
ATOM 3273 C C . THR B 1 142 ? 6.926 14.703 25.812 1 98.31 142 THR B C 1
ATOM 3275 O O . THR B 1 142 ? 7.832 13.891 25.984 1 98.31 142 THR B O 1
ATOM 3278 N N . SER B 1 143 ? 6.891 15.484 24.797 1 96.69 143 SER B N 1
ATOM 3279 C CA . SER B 1 143 ? 7.848 15.375 23.703 1 96.69 143 SER B CA 1
ATOM 3280 C C . SER B 1 143 ? 9.219 15.898 24.109 1 96.69 143 SER B C 1
ATOM 3282 O O . SER B 1 143 ? 9.328 16.938 24.766 1 96.69 143 SER B O 1
ATOM 3284 N N . GLU B 1 144 ? 10.195 15.219 23.734 1 93.88 144 GLU B N 1
ATOM 3285 C CA . GLU B 1 144 ? 11.562 15.688 23.953 1 93.88 144 GLU B CA 1
ATOM 3286 C C . GLU B 1 144 ? 12.055 16.516 22.766 1 93.88 144 GLU B C 1
ATOM 3288 O O . GLU B 1 144 ? 12.633 17.594 22.953 1 93.88 144 GLU B O 1
ATOM 3293 N N . ASN B 1 145 ? 11.852 15.953 21.562 1 93.31 145 ASN B N 1
ATOM 3294 C CA . ASN B 1 145 ? 12.391 16.625 20.391 1 93.31 145 ASN B CA 1
ATOM 3295 C C . ASN B 1 145 ? 11.383 16.656 19.25 1 93.31 145 ASN B C 1
ATOM 3297 O O . ASN B 1 145 ? 11.594 17.328 18.25 1 93.31 145 ASN B O 1
ATOM 3301 N N . MET B 1 146 ? 10.336 15.969 19.359 1 96.5 146 MET B N 1
ATOM 3302 C CA . MET B 1 146 ? 9.32 15.883 18.312 1 96.5 146 MET B CA 1
ATOM 3303 C C . MET B 1 146 ? 8.438 17.125 18.312 1 96.5 146 MET B C 1
ATOM 3305 O O . MET B 1 146 ? 8.008 17.594 19.359 1 96.5 146 MET B O 1
ATOM 3309 N N . LEU B 1 147 ? 8.219 17.703 17.141 1 98.25 147 LEU B N 1
ATOM 3310 C CA . LEU B 1 147 ? 7.371 18.875 17.031 1 98.25 147 LEU B CA 1
ATOM 3311 C C . LEU B 1 147 ? 5.898 18.5 17.094 1 98.25 147 LEU B C 1
ATOM 3313 O O . LEU B 1 147 ? 5.527 17.391 16.703 1 98.25 147 LEU B O 1
ATOM 3317 N N . VAL B 1 148 ? 5.098 19.469 17.547 1 98.75 148 VAL B N 1
ATOM 3318 C CA . VAL B 1 148 ? 3.658 19.25 17.656 1 98.75 148 VAL B CA 1
ATOM 3319 C C . VAL B 1 148 ? 2.93 20.156 16.672 1 98.75 148 VAL B C 1
ATOM 3321 O O . VAL B 1 148 ? 3.08 21.391 16.719 1 98.75 148 VAL B O 1
ATOM 3324 N N . ILE B 1 149 ? 2.215 19.531 15.766 1 98.94 149 ILE B N 1
ATOM 3325 C CA . ILE B 1 149 ? 1.344 20.234 14.828 1 98.94 149 ILE B CA 1
ATOM 3326 C C . ILE B 1 149 ? -0.098 20.188 15.328 1 98.94 149 ILE B C 1
ATOM 3328 O O . ILE B 1 149 ? -0.662 19.109 15.508 1 98.94 149 ILE B O 1
ATOM 3332 N N . ALA B 1 150 ? -0.691 21.297 15.523 1 98.88 150 ALA B N 1
ATOM 3333 C CA . ALA B 1 150 ? -2.07 21.375 16 1 98.88 150 ALA B CA 1
ATOM 3334 C C . ALA B 1 150 ? -3.027 21.688 14.852 1 98.88 150 ALA B C 1
ATOM 3336 O O . ALA B 1 150 ? -2.992 22.781 14.289 1 98.88 150 ALA B O 1
ATOM 3337 N N . ARG B 1 151 ? -3.863 20.766 14.547 1 98.62 151 ARG B N 1
ATOM 3338 C CA . ARG B 1 151 ? -4.859 20.922 13.492 1 98.62 151 ARG B CA 1
ATOM 3339 C C . ARG B 1 151 ? -6.223 21.297 14.078 1 98.62 151 ARG B C 1
ATOM 3341 O O . ARG B 1 151 ? -6.641 20.734 15.094 1 98.62 151 ARG B O 1
ATOM 3348 N N . THR B 1 152 ? -6.871 22.219 13.469 1 98.19 152 THR B N 1
ATOM 3349 C CA . THR B 1 152 ? -8.273 22.438 13.797 1 98.19 152 THR B CA 1
ATOM 3350 C C . THR B 1 152 ? -9.156 22.234 12.562 1 98.19 152 THR B C 1
ATOM 3352 O O . THR B 1 152 ? -8.797 22.656 11.461 1 98.19 152 THR B O 1
ATOM 3355 N N . ASP B 1 153 ? -10.211 21.547 12.781 1 96.25 153 ASP B N 1
ATOM 3356 C CA . ASP B 1 153 ? -11.227 21.312 11.758 1 96.25 153 ASP B CA 1
ATOM 3357 C C . ASP B 1 153 ? -12.414 22.266 11.938 1 96.25 153 ASP B C 1
ATOM 3359 O O . ASP B 1 153 ? -13.539 21.938 11.555 1 96.25 153 ASP B O 1
ATOM 3363 N N . ALA B 1 154 ? -12.234 23.422 12.469 1 96.06 154 ALA B N 1
ATOM 3364 C CA . ALA B 1 154 ? -13.297 24.281 12.984 1 96.06 154 ALA B CA 1
ATOM 3365 C C . ALA B 1 154 ? -13.93 25.094 11.859 1 96.06 154 ALA B C 1
ATOM 3367 O O . ALA B 1 154 ? -14.992 25.703 12.039 1 96.06 154 ALA B O 1
ATOM 3368 N N . ARG B 1 155 ? -13.336 25.156 10.672 1 95.5 155 ARG B N 1
ATOM 3369 C CA . ARG B 1 155 ? -13.766 26.109 9.656 1 95.5 155 ARG B CA 1
ATOM 3370 C C . ARG B 1 155 ? -15.25 25.922 9.336 1 95.5 155 ARG B C 1
ATOM 3372 O O . ARG B 1 155 ? -15.984 26.906 9.211 1 95.5 155 ARG B O 1
ATOM 3379 N N . GLN B 1 156 ? -15.633 24.688 9.172 1 90.94 156 GLN B N 1
ATOM 3380 C CA . GLN B 1 156 ? -17.016 24.422 8.773 1 90.94 156 GLN B CA 1
ATOM 3381 C C . GLN B 1 156 ? -17.984 24.781 9.891 1 90.94 156 GLN B C 1
ATOM 3383 O O . GLN B 1 156 ? -19.031 25.391 9.633 1 90.94 156 GLN B O 1
ATOM 3388 N N . SER B 1 157 ? -17.719 24.5 11.102 1 92.38 157 SER B N 1
ATOM 3389 C CA . SER B 1 157 ? -18.672 24.609 12.203 1 92.38 157 SER B CA 1
ATOM 3390 C C . SER B 1 157 ? -18.562 25.969 12.883 1 92.38 157 SER B C 1
ATOM 3392 O O . SER B 1 157 ? -19.562 26.484 13.398 1 92.38 157 SER B O 1
ATOM 3394 N N . GLU B 1 158 ? -17.297 26.609 12.875 1 95.75 158 GLU B N 1
ATOM 3395 C CA . GLU B 1 158 ? -17.109 27.812 13.664 1 95.75 158 GLU B CA 1
ATOM 3396 C C . GLU B 1 158 ? -16.672 28.984 12.789 1 95.75 158 GLU B C 1
ATOM 3398 O O . GLU B 1 158 ? -16.391 30.078 13.289 1 95.75 158 GLU B O 1
ATOM 3403 N N . GLY B 1 159 ? -16.578 28.797 11.523 1 95.94 159 GLY B N 1
ATOM 3404 C CA . GLY B 1 159 ? -16.141 29.859 10.625 1 95.94 159 GLY B CA 1
ATOM 3405 C C . GLY B 1 159 ? -14.672 30.203 10.773 1 95.94 159 GLY B C 1
ATOM 3406 O O . GLY B 1 159 ? -13.953 29.547 11.531 1 95.94 159 GLY B O 1
ATOM 3407 N N . LEU B 1 160 ? -14.25 31.219 10 1 97.62 160 LEU B N 1
ATOM 3408 C CA . LEU B 1 160 ? -12.844 31.609 10.016 1 97.62 160 LEU B CA 1
ATOM 3409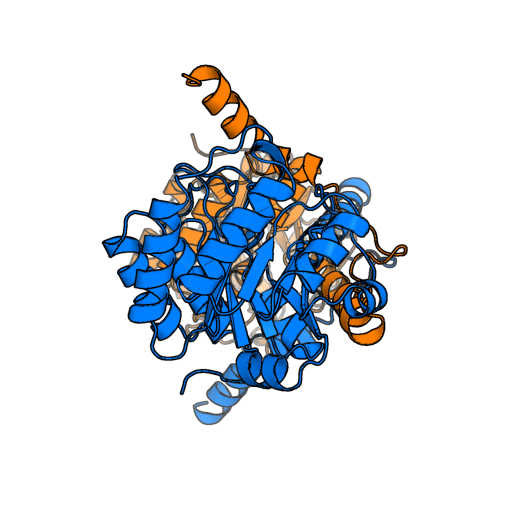 C C . LEU B 1 160 ? -12.453 32.156 11.391 1 97.62 160 LEU B C 1
ATOM 3411 O O . LEU B 1 160 ? -11.359 31.859 11.891 1 97.62 160 LEU B O 1
ATOM 3415 N N . ASP B 1 161 ? -13.328 32.938 11.938 1 97.75 161 ASP B N 1
ATOM 3416 C CA . ASP B 1 161 ? -13.023 33.531 13.242 1 97.75 161 ASP B CA 1
ATOM 3417 C C . ASP B 1 161 ? -12.82 32.438 14.297 1 97.75 161 ASP B C 1
ATOM 3419 O O . ASP B 1 161 ? -11.906 32.531 15.117 1 97.75 161 ASP B O 1
ATOM 3423 N N . GLY B 1 162 ? -13.703 31.469 14.305 1 98 162 GLY B N 1
ATOM 3424 C CA . GLY B 1 162 ? -13.531 30.344 15.203 1 98 162 GLY B CA 1
ATOM 3425 C C . GLY B 1 162 ? -12.242 29.578 14.969 1 98 162 GLY B C 1
ATOM 3426 O O . GLY B 1 162 ? -11.57 29.172 15.93 1 98 162 GLY B O 1
ATOM 3427 N N . THR B 1 163 ? -11.898 29.391 13.742 1 98.44 163 THR B N 1
ATOM 3428 C CA . THR B 1 163 ? -10.656 28.734 13.367 1 98.44 163 THR B CA 1
ATOM 3429 C C . THR B 1 163 ? -9.453 29.484 13.938 1 98.44 163 THR B C 1
ATOM 3431 O O . THR B 1 163 ? -8.586 28.875 14.57 1 98.44 163 THR B O 1
ATOM 3434 N N . LEU B 1 164 ? -9.445 30.812 13.766 1 98.62 164 LEU B N 1
ATOM 3435 C CA . LEU B 1 164 ? -8.328 31.641 14.219 1 98.62 164 LEU B CA 1
ATOM 3436 C C . LEU B 1 164 ? -8.25 31.656 15.742 1 98.62 164 LEU B C 1
ATOM 3438 O O . LEU B 1 164 ? -7.156 31.625 16.312 1 98.62 164 LEU B O 1
ATOM 3442 N N . ARG B 1 165 ? -9.383 31.703 16.391 1 98.56 165 ARG B N 1
ATOM 3443 C CA . ARG B 1 165 ? -9.422 31.672 17.844 1 98.56 165 ARG B CA 1
ATOM 3444 C C . ARG B 1 165 ? -8.812 30.375 18.375 1 98.56 165 ARG B C 1
ATOM 3446 O O . ARG B 1 165 ? -8.031 30.406 19.328 1 98.56 165 ARG B O 1
ATOM 3453 N N . ARG B 1 166 ? -9.156 29.297 17.844 1 98.75 166 ARG B N 1
ATOM 3454 C CA . ARG B 1 166 ? -8.625 28 18.266 1 98.75 166 ARG B CA 1
ATOM 3455 C C . ARG B 1 166 ? -7.117 27.922 18.016 1 98.75 166 ARG B C 1
ATOM 3457 O O . ARG B 1 166 ? -6.363 27.484 18.891 1 98.75 166 ARG B O 1
ATOM 3464 N N . LEU B 1 167 ? -6.715 28.344 16.875 1 98.81 167 LEU B N 1
ATOM 3465 C CA . LEU B 1 167 ? -5.297 28.281 16.531 1 98.81 167 LEU B CA 1
ATOM 3466 C C . LEU B 1 167 ? -4.477 29.156 17.484 1 98.81 167 LEU B C 1
ATOM 3468 O O . LEU B 1 167 ? -3.354 28.781 17.844 1 98.81 167 LEU B O 1
ATOM 3472 N N . GLU B 1 168 ? -5.02 30.312 17.844 1 98.69 168 GLU B N 1
ATOM 3473 C CA . GLU B 1 168 ? -4.344 31.156 18.812 1 98.69 168 GLU B CA 1
ATOM 3474 C C . GLU B 1 168 ? -4.164 30.422 20.141 1 98.69 168 GLU B C 1
ATOM 3476 O O . GLU B 1 168 ? -3.086 30.453 20.734 1 98.69 168 GLU B O 1
ATOM 3481 N N . ALA B 1 169 ? -5.234 29.828 20.578 1 98.81 169 ALA B N 1
ATOM 3482 C CA . ALA B 1 169 ? -5.18 29.062 21.812 1 98.81 169 ALA B CA 1
ATOM 3483 C C . ALA B 1 169 ? -4.168 27.938 21.719 1 98.81 169 ALA B C 1
ATOM 3485 O O . ALA B 1 169 ? -3.445 27.656 22.688 1 98.81 169 ALA B O 1
ATOM 3486 N N . TYR B 1 170 ? -4.117 27.25 20.578 1 98.88 170 TYR B N 1
ATOM 3487 C CA . TYR B 1 170 ? -3.203 26.125 20.375 1 98.88 170 TYR B CA 1
ATOM 3488 C C . TYR B 1 170 ? -1.757 26.609 20.344 1 98.88 170 TYR B C 1
ATOM 3490 O O . TYR B 1 170 ? -0.867 25.938 20.891 1 98.88 170 TYR B O 1
ATOM 3498 N N . ALA B 1 171 ? -1.512 27.75 19.734 1 98.62 171 ALA B N 1
ATOM 3499 C CA . ALA B 1 171 ? -0.182 28.359 19.719 1 98.62 171 ALA B CA 1
ATOM 3500 C C . ALA B 1 171 ? 0.308 28.641 21.141 1 98.62 171 ALA B C 1
ATOM 3502 O O . ALA B 1 171 ? 1.451 28.328 21.484 1 98.62 171 ALA B O 1
ATOM 3503 N N . GLN B 1 172 ? -0.515 29.203 21.906 1 98.44 172 GLN B N 1
ATOM 3504 C CA . GLN B 1 172 ? -0.174 29.547 23.281 1 98.44 172 GLN B CA 1
ATOM 3505 C C . GLN B 1 172 ? 0.04 28.297 24.125 1 98.44 172 GLN B C 1
ATOM 3507 O O . GLN B 1 172 ? 0.83 28.297 25.078 1 98.44 172 GLN B O 1
ATOM 3512 N N . ALA B 1 173 ? -0.657 27.234 23.719 1 98.69 173 ALA B N 1
ATOM 3513 C CA . ALA B 1 173 ? -0.603 25.984 24.484 1 98.69 173 ALA B CA 1
ATOM 3514 C C . ALA B 1 173 ? 0.71 25.25 24.234 1 98.69 173 ALA B C 1
ATOM 3516 O O . ALA B 1 173 ? 1.06 24.328 24.969 1 98.69 173 ALA B O 1
ATOM 3517 N N . GLY B 1 174 ? 1.41 25.625 23.203 1 98.19 174 GLY B N 1
ATOM 3518 C CA . GLY B 1 174 ? 2.711 25.016 22.984 1 98.19 174 GLY B CA 1
ATOM 3519 C C . GLY B 1 174 ? 2.846 24.359 21.625 1 98.19 174 GLY B C 1
ATOM 3520 O O . GLY B 1 174 ? 3.871 23.75 21.328 1 98.19 174 GLY B O 1
ATOM 3521 N N . ALA B 1 175 ? 1.855 24.438 20.75 1 98.75 175 ALA B N 1
ATOM 3522 C CA . ALA B 1 175 ? 1.98 23.922 19.391 1 98.75 175 ALA B CA 1
ATOM 3523 C C . ALA B 1 175 ? 3.143 24.578 18.641 1 98.75 175 ALA B C 1
ATOM 3525 O O . ALA B 1 175 ? 3.361 25.781 18.766 1 98.75 175 ALA B O 1
ATOM 3526 N N . ASP B 1 176 ? 3.898 23.766 17.906 1 98.5 176 ASP B N 1
ATOM 3527 C CA . ASP B 1 176 ? 5.02 24.297 17.125 1 98.5 176 ASP B CA 1
ATOM 3528 C C . ASP B 1 176 ? 4.555 24.781 15.75 1 98.5 176 ASP B C 1
ATOM 3530 O O . ASP B 1 176 ? 5.137 25.703 15.188 1 98.5 176 ASP B O 1
ATOM 3534 N N . ILE B 1 177 ? 3.629 24.141 15.172 1 98.81 177 ILE B N 1
ATOM 3535 C CA . ILE B 1 177 ? 3.082 24.406 13.844 1 98.81 177 ILE B CA 1
ATOM 3536 C C . ILE B 1 177 ? 1.557 24.422 13.914 1 98.81 177 ILE B C 1
ATOM 3538 O O . ILE B 1 177 ? 0.954 23.609 14.625 1 98.81 177 ILE B O 1
ATOM 3542 N N . LEU B 1 178 ? 0.948 25.312 13.211 1 98.94 178 LEU B N 1
ATOM 3543 C CA . LEU B 1 178 ? -0.505 25.438 13.18 1 98.94 178 LEU B CA 1
ATOM 3544 C C . LEU B 1 178 ? -1.064 24.969 11.836 1 98.94 178 LEU B C 1
ATOM 3546 O O . LEU B 1 178 ? -0.481 25.25 10.789 1 98.94 178 LEU B O 1
ATOM 3550 N N . PHE B 1 179 ? -2.205 24.266 11.898 1 98.75 179 PHE B N 1
ATOM 3551 C CA . PHE B 1 179 ? -2.812 23.641 10.727 1 98.75 179 PHE B CA 1
ATOM 3552 C C . PHE B 1 179 ? -4.305 23.938 10.664 1 98.75 179 PHE B C 1
ATOM 3554 O O . PHE B 1 179 ? -5.117 23.203 11.219 1 98.75 179 PHE B O 1
ATOM 3561 N N . PRO B 1 180 ? -4.652 25.078 10.016 1 98.12 180 PRO B N 1
ATOM 3562 C CA . PRO B 1 180 ? -6.066 25.297 9.719 1 98.12 180 PRO B CA 1
ATOM 3563 C C . PRO B 1 180 ? -6.574 24.438 8.562 1 98.12 180 PRO B C 1
ATOM 3565 O O . PRO B 1 180 ? -6.262 24.703 7.402 1 98.12 180 PRO B O 1
ATOM 3568 N N . GLU B 1 181 ? -7.387 23.469 8.875 1 94.94 181 GLU B N 1
ATOM 3569 C CA . GLU B 1 181 ? -7.895 22.547 7.871 1 94.94 181 GLU B CA 1
ATOM 3570 C C . GLU B 1 181 ? -9.086 23.141 7.129 1 94.94 181 GLU B C 1
ATOM 3572 O O . GLU B 1 181 ? -9.875 23.891 7.707 1 94.94 181 GLU B O 1
ATOM 3577 N N . ALA B 1 182 ? -9.172 22.891 5.82 1 94.06 182 ALA B N 1
ATOM 3578 C CA . ALA B 1 182 ? -10.336 23.062 4.969 1 94.06 182 ALA B CA 1
ATOM 3579 C C . ALA B 1 182 ? -10.672 24.547 4.809 1 94.06 182 ALA B C 1
ATOM 3581 O O . ALA B 1 182 ? -11.852 24.922 4.812 1 94.06 182 ALA B O 1
ATOM 3582 N N . LEU B 1 183 ? -9.609 25.375 4.812 1 96.31 183 LEU B N 1
ATOM 3583 C CA . LEU B 1 183 ? -9.859 26.75 4.375 1 96.31 183 LEU B CA 1
ATOM 3584 C C . LEU B 1 183 ? -10.32 26.781 2.92 1 96.31 183 LEU B C 1
ATOM 3586 O O . LEU B 1 183 ? -9.82 26.016 2.092 1 96.31 183 LEU B O 1
ATOM 3590 N N . THR B 1 184 ? -11.234 27.75 2.555 1 94.88 184 THR B N 1
ATOM 3591 C CA . THR B 1 184 ? -11.992 27.531 1.331 1 94.88 184 THR B CA 1
ATOM 3592 C C . THR B 1 184 ? -11.547 28.5 0.239 1 94.88 184 THR B C 1
ATOM 3594 O O . THR B 1 184 ? -11.984 28.391 -0.909 1 94.88 184 THR B O 1
ATOM 3597 N N . ASN B 1 185 ? -10.711 29.5 0.583 1 95.81 185 ASN B N 1
ATOM 3598 C CA . ASN B 1 185 ? -10.211 30.422 -0.433 1 95.81 185 ASN B CA 1
ATOM 3599 C C . ASN B 1 185 ? -8.898 31.078 -0.009 1 95.81 185 ASN B C 1
ATOM 3601 O O . ASN B 1 185 ? -8.484 30.953 1.146 1 95.81 185 ASN B O 1
ATOM 3605 N N . GLU B 1 186 ? -8.258 31.766 -0.93 1 97 186 GLU B N 1
ATOM 3606 C CA . GLU B 1 186 ? -6.938 32.344 -0.718 1 97 186 GLU B CA 1
ATOM 3607 C C . GLU B 1 186 ? -6.973 33.438 0.353 1 97 186 GLU B C 1
ATOM 3609 O O . GLU B 1 186 ? -6.012 33.594 1.107 1 97 186 GLU B O 1
ATOM 3614 N N . GLU B 1 187 ? -8 34.156 0.408 1 97.38 187 GLU B N 1
ATOM 3615 C CA . GLU B 1 187 ? -8.125 35.219 1.396 1 97.38 187 GLU B CA 1
ATOM 3616 C C . GLU B 1 187 ? -8.055 34.656 2.816 1 97.38 187 GLU B C 1
ATOM 3618 O O . GLU B 1 187 ? -7.344 35.219 3.664 1 97.38 187 GLU B O 1
ATOM 3623 N N . GLU B 1 188 ? -8.797 33.594 3.018 1 97.75 188 GLU B N 1
ATOM 3624 C CA . GLU B 1 188 ? -8.75 32.938 4.316 1 97.75 188 GLU B CA 1
ATOM 3625 C C . GLU B 1 188 ? -7.344 32.438 4.625 1 97.75 188 GLU B C 1
ATOM 3627 O O . GLU B 1 188 ? -6.875 32.531 5.758 1 97.75 188 GLU B O 1
ATOM 3632 N N . MET B 1 189 ? -6.699 31.906 3.629 1 98.06 189 MET B N 1
ATOM 3633 C CA . MET B 1 189 ? -5.352 31.375 3.783 1 98.06 189 MET B CA 1
ATOM 3634 C C . MET B 1 189 ? -4.367 32.469 4.168 1 98.06 189 MET B C 1
ATOM 3636 O O . MET B 1 189 ? -3.57 32.312 5.094 1 98.06 189 MET B O 1
ATOM 3640 N N . ARG B 1 190 ? -4.484 33.594 3.502 1 97.94 190 ARG B N 1
ATOM 3641 C CA . ARG B 1 190 ? -3.611 34.719 3.791 1 97.94 190 ARG B CA 1
ATOM 3642 C C . ARG B 1 190 ? -3.832 35.25 5.207 1 97.94 190 ARG B C 1
ATOM 3644 O O . ARG B 1 190 ? -2.873 35.531 5.918 1 97.94 190 ARG B O 1
ATOM 3651 N N . LYS B 1 191 ? -5.055 35.344 5.555 1 98.06 191 LYS B N 1
ATOM 3652 C CA . LYS B 1 191 ? -5.375 35.812 6.895 1 98.06 191 LYS B CA 1
ATOM 3653 C C . LYS B 1 191 ? -4.793 34.906 7.965 1 98.06 191 LYS B C 1
ATOM 3655 O O . LYS B 1 191 ? -4.223 35.375 8.953 1 98.06 191 LYS B O 1
ATOM 3660 N N . ALA B 1 192 ? -4.961 33.656 7.781 1 97.88 192 ALA B N 1
ATOM 3661 C CA . ALA B 1 192 ? -4.434 32.688 8.742 1 97.88 192 ALA B CA 1
ATOM 3662 C C . ALA B 1 192 ? -2.918 32.812 8.867 1 97.88 192 ALA B C 1
ATOM 3664 O O . ALA B 1 192 ? -2.381 32.781 9.984 1 97.88 192 ALA B O 1
ATOM 3665 N N . CYS B 1 193 ? -2.205 32.938 7.777 1 97.81 193 CYS B N 1
ATOM 3666 C CA . CYS B 1 193 ? -0.747 33 7.773 1 97.81 193 CYS B CA 1
ATOM 3667 C C . CYS B 1 193 ? -0.244 34.312 8.383 1 97.81 193 CYS B C 1
ATOM 3669 O O . CYS B 1 193 ? 0.817 34.312 9.008 1 97.81 193 CYS B O 1
ATOM 3671 N N . LYS B 1 194 ? -1.004 35.312 8.227 1 97.44 194 LYS B N 1
ATOM 3672 C CA . LYS B 1 194 ? -0.596 36.625 8.711 1 97.44 194 LYS B CA 1
ATOM 3673 C C . LYS B 1 194 ? -0.854 36.75 10.211 1 97.44 194 LYS B C 1
ATOM 3675 O O . LYS B 1 194 ? -0.196 37.562 10.883 1 97.44 194 LYS B O 1
ATOM 3680 N N . THR B 1 195 ? -1.776 36.031 10.664 1 97.44 195 THR B N 1
ATOM 3681 C CA . THR B 1 195 ? -2.299 36.219 12.016 1 97.44 195 THR B CA 1
ATOM 3682 C C . THR B 1 195 ? -1.297 35.719 13.055 1 97.44 195 THR B C 1
ATOM 3684 O O . THR B 1 195 ? -1.226 36.281 14.156 1 97.44 195 THR B O 1
ATOM 3687 N N . PHE B 1 196 ? -0.569 34.719 12.719 1 96.56 196 PHE B N 1
ATOM 3688 C CA . PHE B 1 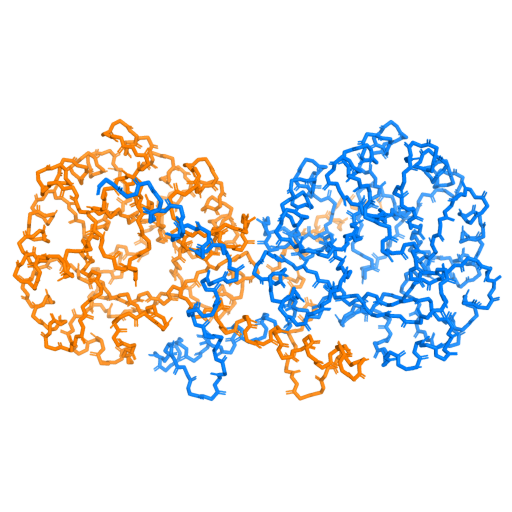196 ? 0.225 34.062 13.75 1 96.56 196 PHE B CA 1
ATOM 3689 C C . PHE B 1 196 ? 1.714 34.219 13.453 1 96.56 196 PHE B C 1
ATOM 3691 O O . PHE B 1 196 ? 2.117 34.281 12.289 1 96.56 196 PHE B O 1
ATOM 3698 N N . ASP B 1 197 ? 2.527 34.188 14.508 1 94 197 ASP B N 1
ATOM 3699 C CA . ASP B 1 197 ? 3.98 34.156 14.375 1 94 197 ASP B CA 1
ATOM 3700 C C . ASP B 1 197 ? 4.492 32.75 14.148 1 94 197 ASP B C 1
ATOM 3702 O O . ASP B 1 197 ? 5.551 32.562 13.539 1 94 197 ASP B O 1
ATOM 3706 N N . LYS B 1 198 ? 3.779 31.781 14.586 1 97.06 198 LYS B N 1
ATOM 3707 C CA . LYS B 1 198 ? 4.137 30.375 14.391 1 97.06 198 LYS B CA 1
ATOM 3708 C C . LYS B 1 198 ? 3.971 29.969 12.93 1 97.06 198 LYS B C 1
ATOM 3710 O O . LYS B 1 198 ? 3.133 30.531 12.211 1 97.06 198 LYS B O 1
ATOM 3715 N N . PRO B 1 199 ? 4.852 29.031 12.516 1 98.38 199 PRO B N 1
ATOM 3716 C CA . PRO B 1 199 ? 4.648 28.5 11.164 1 98.38 199 PRO B CA 1
ATOM 3717 C C . PRO B 1 199 ? 3.25 27.938 10.953 1 98.38 199 PRO B C 1
ATOM 3719 O O . PRO B 1 199 ? 2.713 27.266 11.852 1 98.38 199 PRO B O 1
ATOM 3722 N N . VAL B 1 200 ? 2.619 28.203 9.797 1 98.69 200 VAL B N 1
ATOM 3723 C CA . VAL B 1 200 ? 1.339 27.641 9.375 1 98.69 200 VAL B CA 1
ATOM 3724 C C . VAL B 1 200 ? 1.553 26.703 8.188 1 98.69 200 VAL B C 1
ATOM 3726 O O . VAL B 1 200 ? 2.279 27.031 7.25 1 98.69 200 VAL B O 1
ATOM 3729 N N . MET B 1 201 ? 0.974 25.516 8.273 1 98.56 201 MET B N 1
ATOM 3730 C CA . MET B 1 201 ? 1.112 24.578 7.168 1 98.56 201 MET B CA 1
ATOM 3731 C C . MET B 1 201 ? -0.17 24.5 6.348 1 98.56 201 MET B C 1
ATOM 3733 O O . MET B 1 201 ? -1.261 24.734 6.871 1 98.56 201 MET B O 1
ATOM 3737 N N . ALA B 1 202 ? -0.027 24.219 5.062 1 98.25 202 ALA B N 1
ATOM 3738 C CA . ALA B 1 202 ? -1.151 24.031 4.148 1 98.25 202 ALA B CA 1
ATOM 3739 C C . ALA B 1 202 ? -1.391 22.547 3.881 1 98.25 202 ALA B C 1
ATOM 3741 O O . ALA B 1 202 ? -0.441 21.781 3.734 1 98.25 202 ALA B O 1
ATOM 3742 N N . ASN B 1 203 ? -2.617 22.172 3.875 1 97.69 203 ASN B N 1
ATOM 3743 C CA . ASN B 1 203 ? -3.029 20.844 3.453 1 97.69 203 ASN B CA 1
ATOM 3744 C C . ASN B 1 203 ? -3.592 20.859 2.035 1 97.69 203 ASN B C 1
ATOM 3746 O O . ASN B 1 203 ? -4.715 21.297 1.81 1 97.69 203 ASN B O 1
ATOM 3750 N N . MET B 1 204 ? -2.844 20.297 1.104 1 97.69 204 MET B N 1
ATOM 3751 C CA . MET B 1 204 ? -3.273 20.234 -0.291 1 97.69 204 MET B CA 1
ATOM 3752 C C . MET B 1 204 ? -3.834 18.859 -0.625 1 97.69 204 MET B C 1
ATOM 3754 O O . MET B 1 204 ? -3.225 18.109 -1.384 1 97.69 204 MET B O 1
ATOM 3758 N N . ALA B 1 205 ? -4.953 18.547 -0.051 1 95 205 ALA B N 1
ATOM 3759 C CA . ALA B 1 205 ? -5.664 17.297 -0.308 1 95 205 ALA B CA 1
ATOM 3760 C C . ALA B 1 205 ? -6.453 17.375 -1.613 1 95 205 ALA B C 1
ATOM 3762 O O . ALA B 1 205 ? -7.512 18 -1.673 1 95 205 ALA B O 1
ATOM 3763 N N . ASN B 1 206 ? -6 16.688 -2.613 1 94.44 206 ASN B N 1
ATOM 3764 C CA . ASN B 1 206 ? -6.656 16.672 -3.916 1 94.44 206 ASN B CA 1
ATOM 3765 C C . ASN B 1 206 ? -8.086 16.141 -3.824 1 94.44 206 ASN B C 1
ATOM 3767 O O . ASN B 1 206 ? -8.305 15.055 -3.285 1 94.44 206 ASN B O 1
ATOM 3771 N N . GLY B 1 207 ? -9.055 16.922 -4.316 1 88.5 207 GLY B N 1
ATOM 3772 C CA . GLY B 1 207 ? -10.453 16.531 -4.281 1 88.5 207 GLY B CA 1
ATOM 3773 C C . GLY B 1 207 ? -11.172 16.984 -3.023 1 88.5 207 GLY B C 1
ATOM 3774 O O . GLY B 1 207 ? -12.375 16.781 -2.883 1 88.5 207 GLY B O 1
ATOM 3775 N N . GLY B 1 208 ? -10.477 17.609 -2.076 1 87.5 208 GLY B N 1
ATOM 3776 C CA . GLY B 1 208 ? -11.07 18.094 -0.843 1 87.5 208 GLY B CA 1
ATOM 3777 C C . GLY B 1 208 ? -11.672 19.484 -0.981 1 87.5 208 GLY B C 1
ATOM 3778 O O . GLY B 1 208 ? -11.969 19.922 -2.092 1 87.5 208 GLY B O 1
ATOM 3779 N N . LEU B 1 209 ? -11.891 20.125 0.145 1 85.06 209 LEU B N 1
ATOM 3780 C CA . LEU B 1 209 ? -12.602 21.391 0.198 1 85.06 209 LEU B CA 1
ATOM 3781 C C . LEU B 1 209 ? -11.664 22.547 -0.093 1 85.06 209 LEU B C 1
ATOM 3783 O O . LEU B 1 209 ? -12.094 23.594 -0.601 1 85.06 209 LEU B O 1
ATOM 3787 N N . THR B 1 210 ? -10.438 22.406 0.265 1 91.19 210 THR B N 1
ATOM 3788 C CA . THR B 1 210 ? -9.438 23.453 0.046 1 91.19 210 THR B CA 1
ATOM 3789 C C . THR B 1 210 ? -8.922 23.406 -1.392 1 91.19 210 THR B C 1
ATOM 3791 O O . THR B 1 210 ? -8.555 22.344 -1.899 1 91.19 210 THR B O 1
ATOM 3794 N N . PRO B 1 211 ? -8.938 24.609 -2.068 1 92.5 211 PRO B N 1
ATOM 3795 C CA . PRO B 1 211 ? -8.336 24.625 -3.402 1 92.5 211 PRO B CA 1
ATOM 3796 C C . PRO B 1 211 ? -6.867 24.188 -3.389 1 92.5 211 PRO B C 1
ATOM 3798 O O . PRO B 1 211 ? -6.105 24.609 -2.512 1 92.5 211 PRO B O 1
ATOM 3801 N N . VAL B 1 212 ? -6.48 23.406 -4.32 1 95.81 212 VAL B N 1
ATOM 3802 C CA . VAL B 1 212 ? -5.09 22.969 -4.441 1 95.81 212 VAL B CA 1
ATOM 3803 C C . VAL B 1 212 ? -4.301 24 -5.254 1 95.81 212 VAL B C 1
ATOM 3805 O O . VAL B 1 212 ? -4.398 24.031 -6.484 1 95.81 212 VAL B O 1
ATOM 3808 N N . LEU B 1 213 ? -3.547 24.812 -4.531 1 96.5 213 LEU B N 1
ATOM 3809 C CA . LEU B 1 213 ? -2.779 25.875 -5.152 1 96.5 213 LEU B CA 1
ATOM 3810 C C . LEU B 1 213 ? -1.339 25.438 -5.402 1 96.5 213 LEU B C 1
ATOM 3812 O O . LEU B 1 213 ? -0.826 24.562 -4.715 1 96.5 213 LEU B O 1
ATOM 3816 N N . ASN B 1 214 ? -0.75 26.062 -6.43 1 97.31 214 ASN B N 1
ATOM 3817 C CA . ASN B 1 214 ? 0.671 25.844 -6.668 1 97.31 214 ASN B CA 1
ATOM 3818 C C . ASN B 1 214 ? 1.519 26.281 -5.48 1 97.31 214 ASN B C 1
ATOM 3820 O O . ASN B 1 214 ? 1.178 27.266 -4.801 1 97.31 214 ASN B O 1
ATOM 3824 N N . GLY B 1 215 ? 2.691 25.625 -5.34 1 97.94 215 GLY B N 1
ATOM 3825 C CA . GLY B 1 215 ? 3.561 25.906 -4.211 1 97.94 215 GLY B CA 1
ATOM 3826 C C . GLY B 1 215 ? 4.051 27.344 -4.184 1 97.94 215 GLY B C 1
ATOM 3827 O O . GLY B 1 215 ? 4.23 27.922 -3.111 1 97.94 215 GLY B O 1
ATOM 3828 N N . ASN B 1 216 ? 4.254 27.922 -5.344 1 97.81 216 ASN B N 1
ATOM 3829 C CA . ASN B 1 216 ? 4.676 29.312 -5.391 1 97.81 216 ASN B CA 1
ATOM 3830 C C . ASN B 1 216 ? 3.609 30.234 -4.812 1 97.81 216 ASN B C 1
ATOM 3832 O O . ASN B 1 216 ? 3.93 31.203 -4.113 1 97.81 216 ASN B O 1
ATOM 3836 N N . THR B 1 217 ? 2.414 29.922 -5.121 1 98.19 217 THR B N 1
ATOM 3837 C CA . THR B 1 217 ? 1.308 30.703 -4.574 1 98.19 217 THR B CA 1
ATOM 3838 C C . THR B 1 217 ? 1.226 30.547 -3.061 1 98.19 217 THR B C 1
ATOM 3840 O O . THR B 1 217 ? 1.014 31.516 -2.338 1 98.19 217 THR B O 1
ATOM 3843 N N . LEU B 1 218 ? 1.405 29.328 -2.611 1 98.62 218 LEU B N 1
ATOM 3844 C CA . LEU B 1 218 ? 1.361 29.047 -1.179 1 98.62 218 LEU B CA 1
ATOM 3845 C C . LEU B 1 218 ? 2.488 29.781 -0.451 1 98.62 218 LEU B C 1
ATOM 3847 O O . LEU B 1 218 ? 2.285 30.297 0.646 1 98.62 218 LEU B O 1
ATOM 3851 N N . LYS B 1 219 ? 3.656 29.781 -1.091 1 98.12 219 LYS B N 1
ATOM 3852 C CA . LYS B 1 219 ? 4.789 30.547 -0.567 1 98.12 219 LYS B CA 1
ATOM 3853 C C . LYS B 1 219 ? 4.449 32.031 -0.442 1 98.12 219 LYS B C 1
ATOM 3855 O O . LYS B 1 219 ? 4.699 32.656 0.596 1 98.12 219 LYS B O 1
ATOM 3860 N N . ASP B 1 220 ? 3.824 32.531 -1.45 1 97.88 220 ASP B N 1
ATOM 3861 C CA . ASP B 1 220 ? 3.453 33.969 -1.471 1 97.88 220 ASP B CA 1
ATOM 3862 C C . ASP B 1 220 ? 2.41 34.25 -0.397 1 97.88 220 ASP B C 1
ATOM 3864 O O . ASP B 1 220 ? 2.404 35.344 0.173 1 97.88 220 ASP B O 1
ATOM 3868 N N . ILE B 1 221 ? 1.531 33.344 -0.2 1 97.94 221 ILE B N 1
ATOM 3869 C CA . ILE B 1 221 ? 0.487 33.5 0.808 1 97.94 221 ILE B CA 1
ATOM 3870 C C . ILE B 1 221 ? 1.116 33.562 2.197 1 97.94 221 ILE B C 1
ATOM 3872 O O . ILE B 1 221 ? 0.613 34.281 3.078 1 97.94 221 ILE B O 1
ATOM 3876 N N . GLY B 1 222 ? 2.184 32.812 2.373 1 97.88 222 GLY B N 1
ATOM 3877 C CA . GLY B 1 222 ? 2.904 32.938 3.633 1 97.88 222 GLY B CA 1
ATOM 3878 C C . GLY B 1 222 ? 2.965 31.609 4.387 1 97.88 222 GLY B C 1
ATOM 3879 O O . GLY B 1 222 ? 3.396 31.578 5.543 1 97.88 222 GLY B O 1
ATOM 3880 N N . TYR B 1 223 ? 2.553 30.531 3.76 1 98.5 223 TYR B N 1
ATOM 3881 C CA . TYR B 1 223 ? 2.658 29.219 4.406 1 98.5 223 TYR B CA 1
ATOM 3882 C C . TYR B 1 223 ? 4.117 28.844 4.633 1 98.5 223 TYR B C 1
ATOM 3884 O O . TYR B 1 223 ? 4.98 29.156 3.809 1 98.5 223 TYR B O 1
ATOM 3892 N N . ALA B 1 224 ? 4.344 28.172 5.746 1 98.56 224 ALA B N 1
ATOM 3893 C CA . ALA B 1 224 ? 5.676 27.625 5.988 1 98.56 224 ALA B CA 1
ATOM 3894 C C . ALA B 1 224 ? 5.961 26.438 5.074 1 98.56 224 ALA B C 1
ATOM 3896 O O . ALA B 1 224 ? 7.07 26.297 4.555 1 98.56 224 ALA B O 1
ATOM 3897 N N . PHE B 1 225 ? 5.051 25.547 4.926 1 98.69 225 PHE B N 1
ATOM 3898 C CA . PHE B 1 225 ? 5.145 24.422 4.008 1 98.69 225 PHE B CA 1
ATOM 3899 C C . PHE B 1 225 ? 3.76 23.875 3.691 1 98.69 225 PHE B C 1
ATOM 3901 O O . PHE B 1 225 ? 2.766 24.297 4.285 1 98.69 225 PHE B O 1
ATOM 3908 N N . ALA B 1 226 ? 3.715 23.016 2.682 1 98.81 226 ALA B N 1
ATOM 3909 C CA . ALA B 1 226 ? 2.477 22.359 2.275 1 98.81 226 ALA B CA 1
ATOM 3910 C C . ALA B 1 226 ? 2.664 20.844 2.188 1 98.81 226 ALA B C 1
ATOM 3912 O O . ALA B 1 226 ? 3.695 20.359 1.707 1 98.81 226 ALA B O 1
ATOM 3913 N N . ILE B 1 227 ? 1.673 20.156 2.709 1 98.69 227 ILE B N 1
ATOM 3914 C CA . ILE B 1 227 ? 1.651 18.703 2.504 1 98.69 227 ILE B CA 1
ATOM 3915 C C . ILE B 1 227 ? 0.679 18.359 1.379 1 98.69 227 ILE B C 1
ATOM 3917 O O . ILE B 1 227 ? -0.317 19.062 1.173 1 98.69 227 ILE B O 1
ATOM 3921 N N . TYR B 1 228 ? 1.006 17.375 0.653 1 98.44 228 TYR B N 1
ATOM 3922 C CA . TYR B 1 228 ? 0.173 16.812 -0.406 1 98.44 228 TYR B CA 1
ATOM 3923 C C . TYR B 1 228 ? -0.21 15.367 -0.096 1 98.44 228 TYR B C 1
ATOM 3925 O O . TYR B 1 228 ? 0.291 14.438 -0.729 1 98.44 228 TYR B O 1
ATOM 3933 N N . PRO B 1 229 ? -1.139 15.188 0.802 1 98 229 PRO B N 1
ATOM 3934 C CA . PRO B 1 229 ? -1.392 13.867 1.397 1 98 229 PRO B CA 1
ATOM 3935 C C . PRO B 1 229 ? -2.027 12.891 0.415 1 98 229 PRO B C 1
ATOM 3937 O O . PRO B 1 229 ? -1.902 11.672 0.583 1 98 229 PRO B O 1
ATOM 3940 N N . SER B 1 230 ? -2.723 13.336 -0.626 1 97.88 230 SER B N 1
ATOM 3941 C CA . SER B 1 230 ? -3.512 12.43 -1.462 1 97.88 230 SER B CA 1
ATOM 3942 C C . SER B 1 230 ? -2.891 12.281 -2.848 1 97.88 230 SER B C 1
ATOM 3944 O O . SER B 1 230 ? -3.336 11.445 -3.643 1 97.88 230 SER B O 1
ATOM 3946 N N . LEU B 1 231 ? -1.85 13.062 -3.133 1 98.44 231 LEU B N 1
ATOM 3947 C CA . LEU B 1 231 ? -1.299 13.141 -4.48 1 98.44 231 LEU B CA 1
ATOM 3948 C C . LEU B 1 231 ? -0.893 11.758 -4.988 1 98.44 231 LEU B C 1
ATOM 3950 O O . LEU B 1 231 ? -1.423 11.281 -5.992 1 98.44 231 LEU B O 1
ATOM 3954 N N . THR B 1 232 ? -0.049 11.062 -4.27 1 98.69 232 THR B N 1
ATOM 3955 C CA . THR B 1 232 ? 0.506 9.797 -4.746 1 98.69 232 THR B CA 1
ATOM 3956 C C . THR B 1 232 ? -0.575 8.719 -4.816 1 98.69 232 THR B C 1
ATOM 3958 O O . THR B 1 232 ? -0.6 7.918 -5.75 1 98.69 232 THR B O 1
ATOM 3961 N N . SER B 1 233 ? -1.518 8.695 -3.883 1 98.69 233 SER B N 1
ATOM 3962 C CA . SER B 1 233 ? -2.561 7.676 -3.828 1 98.69 233 SER B CA 1
ATOM 3963 C C . SER B 1 233 ? -3.52 7.805 -5.008 1 98.69 233 SER B C 1
ATOM 3965 O O . SER B 1 233 ? -3.832 6.812 -5.668 1 98.69 233 SER B O 1
ATOM 3967 N N . LEU B 1 234 ? -3.943 9.039 -5.281 1 98.75 234 LEU B N 1
ATOM 3968 C CA . LEU B 1 234 ? -4.93 9.25 -6.336 1 98.75 234 LEU B CA 1
ATOM 3969 C C . LEU B 1 234 ? -4.305 9.055 -7.711 1 98.75 234 LEU B C 1
ATOM 3971 O O . LEU B 1 234 ? -4.957 8.547 -8.625 1 98.75 234 LEU B O 1
ATOM 3975 N N . ILE B 1 235 ? -3.029 9.523 -7.84 1 98.75 235 ILE B N 1
ATOM 3976 C CA . ILE B 1 235 ? -2.285 9.297 -9.07 1 98.75 235 ILE B CA 1
ATOM 3977 C C . ILE B 1 235 ? -2.121 7.793 -9.305 1 98.75 235 ILE B C 1
ATOM 3979 O O . ILE B 1 235 ? -2.344 7.305 -10.414 1 98.75 235 ILE B O 1
ATOM 3983 N N . SER B 1 236 ? -1.75 7.035 -8.32 1 98.75 236 SER B N 1
ATOM 3984 C CA . SER B 1 236 ? -1.587 5.586 -8.406 1 98.75 236 SER B CA 1
ATOM 3985 C C . SER B 1 236 ? -2.902 4.902 -8.766 1 98.75 236 SER B C 1
ATOM 3987 O O . SER B 1 236 ? -2.939 4.035 -9.641 1 98.75 236 SER B O 1
ATOM 3989 N N . ALA B 1 237 ? -3.949 5.277 -8.047 1 98.88 237 ALA B N 1
ATOM 3990 C CA . ALA B 1 237 ? -5.254 4.656 -8.25 1 98.88 237 ALA B CA 1
ATOM 3991 C C . ALA B 1 237 ? -5.715 4.816 -9.695 1 98.88 237 ALA B C 1
ATOM 3993 O O . ALA B 1 237 ? -6.219 3.867 -10.305 1 98.88 237 ALA B O 1
ATOM 3994 N N . ALA B 1 238 ? -5.539 5.988 -10.227 1 98.88 238 ALA B N 1
ATOM 3995 C CA . ALA B 1 238 ? -5.941 6.246 -11.609 1 98.88 238 ALA B CA 1
ATOM 3996 C C . ALA B 1 238 ? -5.125 5.406 -12.586 1 98.88 238 ALA B C 1
ATOM 3998 O O . ALA B 1 238 ? -5.676 4.836 -13.531 1 98.88 238 ALA B O 1
ATOM 3999 N N . ALA B 1 239 ? -3.822 5.352 -12.391 1 98.81 239 ALA B N 1
ATOM 4000 C CA . ALA B 1 239 ? -2.945 4.574 -13.258 1 98.81 239 ALA B CA 1
ATOM 4001 C C . ALA B 1 239 ? -3.277 3.086 -13.188 1 98.81 239 ALA B C 1
ATOM 4003 O O . ALA B 1 239 ? -3.32 2.402 -14.211 1 98.81 239 ALA B O 1
ATOM 4004 N N . VAL B 1 240 ? -3.521 2.596 -12.008 1 98.88 240 VAL B N 1
ATOM 4005 C CA . VAL B 1 240 ? -3.881 1.197 -11.797 1 98.88 240 VAL B CA 1
ATOM 4006 C C . VAL B 1 240 ? -5.191 0.888 -12.516 1 98.88 240 VAL B C 1
ATOM 4008 O O . VAL B 1 240 ? -5.297 -0.116 -13.227 1 98.88 240 VAL B O 1
ATOM 4011 N N . GLU B 1 241 ? -6.18 1.746 -12.328 1 98.88 241 GLU B N 1
ATOM 4012 C CA . GLU B 1 241 ? -7.469 1.514 -12.969 1 98.88 241 GLU B CA 1
ATOM 4013 C C . GLU B 1 241 ? -7.316 1.398 -14.484 1 98.88 241 GLU B C 1
ATOM 4015 O O . GLU B 1 241 ? -7.852 0.474 -15.102 1 98.88 241 GLU B O 1
ATOM 4020 N N . GLN B 1 242 ? -6.574 2.32 -15.039 1 98.81 242 GLN B N 1
ATOM 4021 C CA . GLN B 1 242 ? -6.367 2.303 -16.484 1 98.81 242 GLN B CA 1
ATOM 4022 C C . GLN B 1 242 ? -5.684 1.014 -16.922 1 98.81 242 GLN B C 1
ATOM 4024 O O . GLN B 1 242 ? -6.07 0.409 -17.938 1 98.81 242 GLN B O 1
ATOM 4029 N N . SER B 1 243 ? -4.672 0.601 -16.234 1 98.81 243 SER B N 1
ATOM 4030 C CA . SER B 1 243 ? -3.943 -0.609 -16.609 1 98.81 243 SER B CA 1
ATOM 4031 C C . SER B 1 243 ? -4.824 -1.847 -16.484 1 98.81 243 SER B C 1
ATOM 4033 O O . SER B 1 243 ? -4.762 -2.748 -17.312 1 98.81 243 SER B O 1
ATOM 4035 N N . LEU B 1 244 ? -5.656 -1.895 -15.445 1 98.88 244 LEU B N 1
ATOM 4036 C CA . LEU B 1 244 ? -6.512 -3.051 -15.219 1 98.88 244 LEU B CA 1
ATOM 4037 C C . LEU B 1 244 ? -7.629 -3.115 -16.25 1 98.88 244 LEU B C 1
ATOM 4039 O O . LEU B 1 244 ? -8.047 -4.203 -16.656 1 98.88 244 LEU B O 1
ATOM 4043 N N . ILE B 1 245 ? -8.133 -1.957 -16.688 1 98.94 245 ILE B N 1
ATOM 4044 C CA . ILE B 1 245 ? -9.117 -1.924 -17.75 1 98.94 245 ILE B CA 1
ATOM 4045 C C . ILE B 1 245 ? -8.516 -2.512 -19.031 1 98.94 245 ILE B C 1
ATOM 4047 O O . ILE B 1 245 ? -9.156 -3.32 -19.703 1 98.94 245 ILE B O 1
ATOM 4051 N N . LYS B 1 246 ? -7.285 -2.156 -19.344 1 98.81 246 LYS B N 1
ATOM 4052 C CA . LYS B 1 246 ? -6.602 -2.691 -20.516 1 98.81 246 LYS B CA 1
ATOM 4053 C C . LYS B 1 246 ? -6.375 -4.195 -20.391 1 98.81 246 LYS B C 1
ATOM 4055 O O . LYS B 1 246 ? -6.496 -4.934 -21.359 1 98.81 246 LYS B O 1
ATOM 4060 N N . LEU B 1 247 ? -6.047 -4.633 -19.188 1 98.81 247 LEU B N 1
ATOM 4061 C CA . LEU B 1 247 ? -5.875 -6.062 -18.953 1 98.81 247 LEU B CA 1
ATOM 4062 C C . LEU B 1 247 ? -7.191 -6.805 -19.156 1 98.81 247 LEU B C 1
ATOM 4064 O O . LEU B 1 247 ? -7.234 -7.832 -19.828 1 98.81 247 LEU B O 1
ATOM 4068 N N . ARG B 1 248 ? -8.242 -6.289 -18.531 1 98.62 248 ARG B N 1
ATOM 4069 C CA . ARG B 1 248 ? -9.555 -6.922 -18.594 1 98.62 248 ARG B CA 1
ATOM 4070 C C . ARG B 1 248 ? -10.062 -6.957 -20.031 1 98.62 248 ARG B C 1
ATOM 4072 O O . ARG B 1 248 ? -10.492 -8.008 -20.516 1 98.62 248 ARG B O 1
ATOM 4079 N N . ASP B 1 249 ? -9.984 -5.828 -20.766 1 98.5 249 ASP B N 1
ATOM 4080 C CA . ASP B 1 249 ? -10.672 -5.664 -22.031 1 98.5 249 ASP B CA 1
ATOM 4081 C C . ASP B 1 249 ? -9.82 -6.195 -23.188 1 98.5 249 ASP B C 1
ATOM 4083 O O . ASP B 1 249 ? -10.352 -6.66 -24.203 1 98.5 249 ASP B O 1
ATOM 4087 N N . ASN B 1 250 ? -8.477 -6.09 -23.062 1 98.19 250 ASN B N 1
ATOM 4088 C CA . ASN B 1 250 ? -7.602 -6.391 -24.188 1 98.19 250 ASN B CA 1
ATOM 4089 C C . ASN B 1 250 ? -6.629 -7.52 -23.859 1 98.19 250 ASN B C 1
ATOM 4091 O O . ASN B 1 250 ? -5.801 -7.898 -24.688 1 98.19 250 ASN B O 1
ATOM 4095 N N . LEU B 1 251 ? -6.711 -8.023 -22.625 1 98.31 251 LEU B N 1
ATOM 4096 C CA . LEU B 1 251 ? -5.785 -9.039 -22.141 1 98.31 251 LEU B CA 1
ATOM 4097 C C . LEU B 1 251 ? -4.34 -8.562 -22.266 1 98.31 251 LEU B C 1
ATOM 4099 O O . LEU B 1 251 ? -3.445 -9.359 -22.547 1 98.31 251 LEU B O 1
ATOM 4103 N N . ASP B 1 252 ? -4.18 -7.234 -22.125 1 98.06 252 ASP B N 1
ATOM 4104 C CA . ASP B 1 252 ? -2.879 -6.586 -22.25 1 98.06 252 ASP B CA 1
ATOM 4105 C C . ASP B 1 252 ? -2.287 -6.258 -20.875 1 98.06 252 ASP B C 1
ATOM 4107 O O . ASP B 1 252 ? -2.715 -5.309 -20.219 1 98.06 252 ASP B O 1
ATOM 4111 N N . GLY B 1 253 ? -1.266 -7.02 -20.5 1 98 253 GLY B N 1
ATOM 4112 C CA . GLY B 1 253 ? -0.643 -6.848 -19.203 1 98 253 GLY B CA 1
ATOM 4113 C C . GLY B 1 253 ? 0.644 -6.047 -19.25 1 98 253 GLY B C 1
ATOM 4114 O O . GLY B 1 253 ? 1.38 -5.977 -18.266 1 98 253 GLY B O 1
ATOM 4115 N N . GLU B 1 254 ? 0.959 -5.555 -20.375 1 97.44 254 GLU B N 1
ATOM 4116 C CA . GLU B 1 254 ? 2.086 -4.652 -20.594 1 97.44 254 GLU B CA 1
ATOM 4117 C C . GLU B 1 254 ? 1.735 -3.572 -21.609 1 97.44 254 GLU B C 1
ATOM 4119 O O . GLU B 1 254 ? 2.34 -3.508 -22.688 1 97.44 254 GLU B O 1
ATOM 4124 N N . PRO B 1 255 ? 0.816 -2.738 -21.234 1 96.62 255 PRO B N 1
ATOM 4125 C CA . PRO B 1 255 ? 0.365 -1.733 -22.203 1 96.62 255 PRO B CA 1
ATOM 4126 C C . PRO B 1 255 ? 1.479 -0.773 -22.609 1 96.62 255 PRO B C 1
ATOM 4128 O O . PRO B 1 255 ? 2.111 -0.15 -21.766 1 96.62 255 PRO B O 1
ATOM 4131 N N . ALA B 1 256 ? 1.645 -0.562 -23.875 1 95.19 256 ALA B N 1
ATOM 4132 C CA . ALA B 1 256 ? 2.752 0.209 -24.438 1 95.19 256 ALA B CA 1
ATOM 4133 C C . ALA B 1 256 ? 2.59 1.696 -24.141 1 95.19 256 ALA B C 1
ATOM 4135 O O . ALA B 1 256 ? 3.576 2.438 -24.094 1 95.19 256 ALA B O 1
ATOM 4136 N N . ASP B 1 257 ? 1.416 2.137 -23.969 1 96.94 257 ASP B N 1
ATOM 4137 C CA . ASP B 1 257 ? 1.157 3.564 -23.797 1 96.94 257 ASP B CA 1
ATOM 4138 C C . ASP B 1 257 ? 1.193 3.969 -22.328 1 96.94 257 ASP B C 1
ATOM 4140 O O . ASP B 1 257 ? 0.857 5.102 -21.984 1 96.94 257 ASP B O 1
ATOM 4144 N N . MET B 1 258 ? 1.529 3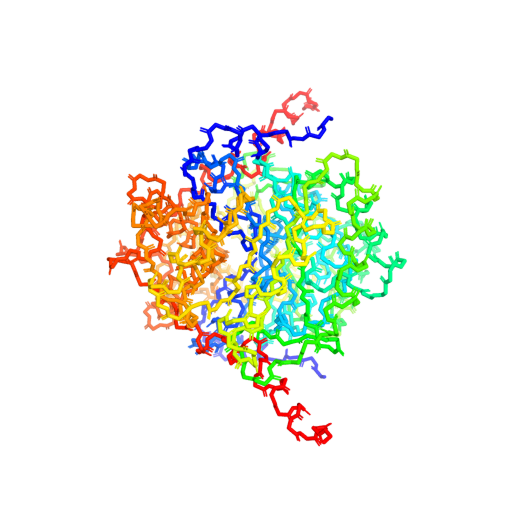.045 -21.484 1 97.38 258 MET B N 1
ATOM 4145 C CA . MET B 1 258 ? 1.667 3.35 -20.078 1 97.38 258 MET B CA 1
ATOM 4146 C C . MET B 1 258 ? 3.08 3.043 -19.578 1 97.38 258 MET B C 1
ATOM 4148 O O . MET B 1 258 ? 3.605 1.957 -19.828 1 97.38 258 MET B O 1
ATOM 4152 N N . LYS B 1 259 ? 3.635 4.016 -18.922 1 97.38 259 LYS B N 1
ATOM 4153 C CA . LYS B 1 259 ? 4.988 3.846 -18.406 1 97.38 259 LYS B CA 1
ATOM 4154 C C . LYS B 1 259 ? 5 2.896 -17.219 1 97.38 259 LYS B C 1
ATOM 4156 O O . LYS B 1 259 ? 4.129 2.969 -16.344 1 97.38 259 LYS B O 1
ATOM 4161 N N . MET B 1 260 ? 5.934 1.961 -17.188 1 98.06 260 MET B N 1
ATOM 4162 C CA . MET B 1 260 ? 6.184 1.075 -16.047 1 98.06 260 MET B CA 1
ATOM 4163 C C . MET B 1 260 ? 7.543 1.366 -15.422 1 98.06 260 MET B C 1
ATOM 4165 O O . MET B 1 260 ? 8.516 1.636 -16.125 1 98.06 260 MET B O 1
ATOM 4169 N N . PHE B 1 261 ? 7.543 1.38 -14.117 1 98.56 261 PHE B N 1
ATOM 4170 C CA . PHE B 1 261 ? 8.812 1.552 -13.422 1 98.56 261 PHE B CA 1
ATOM 4171 C C . PHE B 1 261 ? 9.75 0.387 -13.711 1 98.56 261 PHE B C 1
ATOM 4173 O O . PHE B 1 261 ? 9.305 -0.747 -13.891 1 98.56 261 PHE B O 1
ATOM 4180 N N . ASP B 1 262 ? 11.031 0.639 -13.797 1 97.44 262 ASP B N 1
ATOM 4181 C CA . ASP B 1 262 ? 12.008 -0.408 -14.062 1 97.44 262 ASP B CA 1
ATOM 4182 C C . ASP B 1 262 ? 12.125 -1.368 -12.883 1 97.44 262 ASP B C 1
ATOM 4184 O O . ASP B 1 262 ? 12.453 -0.954 -11.766 1 97.44 262 ASP B O 1
ATOM 4188 N N . PHE B 1 263 ? 11.906 -2.6 -13.18 1 96.12 263 PHE B N 1
ATOM 4189 C CA . PHE B 1 263 ? 11.844 -3.602 -12.117 1 96.12 263 PHE B CA 1
ATOM 4190 C C . PHE B 1 263 ? 13.195 -3.738 -11.43 1 96.12 263 PHE B C 1
ATOM 4192 O O . PHE B 1 263 ? 13.266 -3.803 -10.195 1 96.12 263 PHE B O 1
ATOM 4199 N N . LYS B 1 264 ? 14.219 -3.82 -12.086 1 94.38 264 LYS B N 1
ATOM 4200 C CA . LYS B 1 264 ? 15.555 -3.975 -11.516 1 94.38 264 LYS B CA 1
ATOM 4201 C C . LYS B 1 264 ? 15.906 -2.799 -10.609 1 94.38 264 LYS B C 1
ATOM 4203 O O . LYS B 1 264 ? 16.453 -2.988 -9.523 1 94.38 264 LYS B O 1
ATOM 4208 N N . THR B 1 265 ? 15.664 -1.639 -11.148 1 97.25 265 THR B N 1
ATOM 4209 C CA . THR B 1 265 ? 15.891 -0.448 -10.336 1 97.25 265 THR B CA 1
ATOM 4210 C C . THR B 1 265 ? 15.086 -0.518 -9.039 1 97.25 265 THR B C 1
ATOM 4212 O O . THR B 1 265 ? 15.594 -0.197 -7.969 1 97.25 265 THR B O 1
ATOM 4215 N N . PHE B 1 266 ? 13.844 -0.965 -9.156 1 98 266 PHE B N 1
ATOM 4216 C CA . PHE B 1 266 ? 13.016 -1.063 -7.957 1 98 266 PHE B CA 1
ATOM 4217 C C . PHE B 1 266 ? 13.617 -2.053 -6.965 1 98 266 PHE B C 1
ATOM 4219 O O . PHE B 1 266 ? 13.617 -1.809 -5.758 1 98 266 PHE B O 1
ATOM 4226 N N . CYS B 1 267 ? 14.078 -3.164 -7.441 1 96.06 267 CYS B N 1
ATOM 4227 C CA . CYS B 1 267 ? 14.703 -4.164 -6.582 1 96.06 267 CYS B CA 1
ATOM 4228 C C . CYS B 1 267 ? 15.82 -3.549 -5.754 1 96.06 267 CYS B C 1
ATOM 4230 O O . CYS B 1 267 ? 15.906 -3.781 -4.547 1 96.06 267 CYS B O 1
ATOM 4232 N N . GLU B 1 268 ? 16.594 -2.715 -6.352 1 95.5 268 GLU B N 1
ATOM 4233 C CA . GLU B 1 268 ? 17.688 -2.064 -5.645 1 95.5 268 GLU B CA 1
ATOM 4234 C C . GLU B 1 268 ? 17.172 -1.125 -4.562 1 95.5 268 GLU B C 1
ATOM 4236 O O . GLU B 1 268 ? 17.734 -1.057 -3.469 1 95.5 268 GLU B O 1
ATOM 4241 N N . MET B 1 269 ? 16.141 -0.507 -4.836 1 97.12 269 MET B N 1
ATOM 4242 C CA . MET B 1 269 ? 15.602 0.517 -3.945 1 97.12 269 MET B CA 1
ATOM 4243 C C . MET B 1 269 ? 14.953 -0.117 -2.719 1 97.12 269 MET B C 1
ATOM 4245 O O . MET B 1 269 ? 14.945 0.478 -1.64 1 97.12 269 MET B O 1
ATOM 4249 N N . ILE B 1 270 ? 14.422 -1.381 -2.893 1 97.38 270 ILE B N 1
ATOM 4250 C CA . ILE B 1 270 ? 13.602 -1.944 -1.824 1 97.38 270 ILE B CA 1
ATOM 4251 C C . ILE B 1 270 ? 14.453 -2.885 -0.967 1 97.38 270 ILE B C 1
ATOM 4253 O O . ILE B 1 270 ? 13.914 -3.639 -0.151 1 97.38 270 ILE B O 1
ATOM 4257 N N . GLY B 1 271 ? 15.797 -2.941 -1.199 1 95.06 271 GLY B N 1
ATOM 4258 C CA . GLY B 1 271 ? 16.641 -3.6 -0.215 1 95.06 271 GLY B CA 1
ATOM 4259 C C . GLY B 1 271 ? 17.391 -4.789 -0.776 1 95.06 271 GLY B C 1
ATOM 4260 O O . GLY B 1 271 ? 18.234 -5.383 -0.09 1 95.06 271 GLY B O 1
ATOM 4261 N N . PHE B 1 272 ? 17.219 -5.188 -2.045 1 93.75 272 PHE B N 1
ATOM 4262 C CA . PHE B 1 272 ? 17.844 -6.387 -2.584 1 93.75 272 PHE B CA 1
ATOM 4263 C C . PHE B 1 272 ? 19.359 -6.207 -2.672 1 93.75 272 PHE B C 1
ATOM 4265 O O . PHE B 1 272 ? 20.109 -7.188 -2.627 1 93.75 272 PHE B O 1
ATOM 4272 N N . LYS B 1 273 ? 19.797 -4.961 -2.809 1 91.81 273 LYS B N 1
ATOM 4273 C CA . LYS B 1 273 ? 21.25 -4.742 -2.814 1 91.81 273 LYS B CA 1
ATOM 4274 C C . LYS B 1 273 ? 21.891 -5.277 -1.537 1 91.81 273 LYS B C 1
ATOM 4276 O O . LYS B 1 273 ? 22.922 -5.938 -1.589 1 91.81 273 LYS B O 1
ATOM 4281 N N . GLU B 1 274 ? 21.297 -4.922 -0.457 1 92.25 274 GLU B N 1
ATOM 4282 C CA . GLU B 1 274 ? 21.797 -5.406 0.827 1 92.25 274 GLU B CA 1
ATOM 4283 C C . GLU B 1 274 ? 21.719 -6.926 0.914 1 92.25 274 GLU B C 1
ATOM 4285 O O . GLU B 1 274 ? 22.594 -7.57 1.488 1 92.25 274 GLU B O 1
ATOM 4290 N N . VAL B 1 275 ? 20.672 -7.523 0.385 1 90.69 275 VAL B N 1
ATOM 4291 C CA . VAL B 1 275 ? 20.484 -8.969 0.383 1 90.69 275 VAL B CA 1
ATOM 4292 C C . VAL B 1 275 ? 21.609 -9.641 -0.418 1 90.69 275 VAL B C 1
ATOM 4294 O O . VAL B 1 275 ? 22.203 -10.609 0.038 1 90.69 275 VAL B O 1
ATOM 4297 N N . TRP B 1 276 ? 21.812 -9.086 -1.5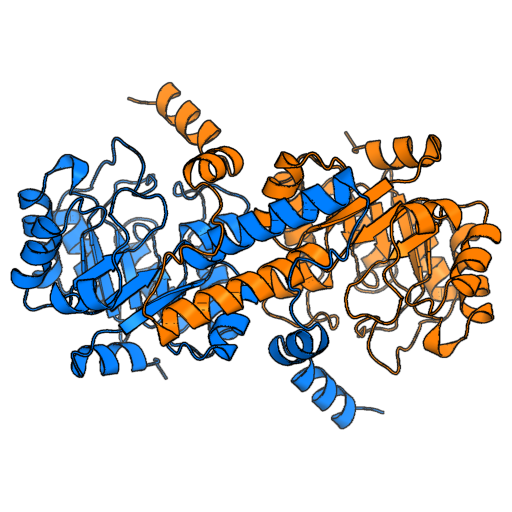82 1 88.62 276 TRP B N 1
ATOM 4298 C CA . TRP B 1 276 ? 22.844 -9.648 -2.455 1 88.62 276 TRP B CA 1
ATOM 4299 C C . TRP B 1 276 ? 24.219 -9.555 -1.802 1 88.62 276 TRP B C 1
ATOM 4301 O O . TRP B 1 276 ? 25 -10.508 -1.866 1 88.62 276 TRP B O 1
ATOM 4311 N N . GLU B 1 277 ? 24.531 -8.414 -1.2 1 90.81 277 GLU B N 1
ATOM 4312 C CA . GLU B 1 277 ? 25.797 -8.242 -0.498 1 90.81 277 GLU B CA 1
ATOM 4313 C C . GLU B 1 277 ? 25.922 -9.234 0.656 1 90.81 277 GLU B C 1
ATOM 4315 O O . GLU B 1 277 ? 27 -9.789 0.887 1 90.81 277 GLU B O 1
ATOM 4320 N N . PHE B 1 278 ? 24.875 -9.367 1.372 1 90.12 278 PHE B N 1
ATOM 4321 C CA . PHE B 1 278 ? 24.859 -10.32 2.479 1 90.12 278 PHE B CA 1
ATOM 4322 C C . PHE B 1 278 ? 25.125 -11.734 1.986 1 90.12 278 PHE B C 1
ATOM 4324 O O . PHE B 1 278 ? 25.922 -12.469 2.592 1 90.12 278 PHE B O 1
ATOM 4331 N N . GLU B 1 279 ? 24.453 -12.188 0.923 1 85.25 279 GLU B N 1
ATOM 4332 C CA . GLU B 1 279 ? 24.625 -13.523 0.356 1 85.25 279 GLU B CA 1
ATOM 4333 C C . GLU B 1 279 ? 26.047 -13.742 -0.14 1 85.25 279 GLU B C 1
ATOM 4335 O O . GLU B 1 279 ? 26.594 -14.836 0.001 1 85.25 279 GLU B O 1
ATOM 4340 N N . LYS B 1 280 ? 26.578 -12.742 -0.757 1 86.5 280 LYS B N 1
ATOM 4341 C CA . LYS B 1 280 ? 27.953 -12.828 -1.219 1 86.5 280 LYS B CA 1
ATOM 4342 C C . LYS B 1 280 ? 28.922 -13.031 -0.049 1 86.5 280 LYS B C 1
ATOM 4344 O O . LYS B 1 280 ? 29.828 -13.852 -0.13 1 86.5 280 LYS B O 1
ATOM 4349 N N . LYS B 1 281 ? 28.734 -12.281 0.954 1 90.31 281 LYS B N 1
ATOM 4350 C CA . LYS B 1 281 ? 29.609 -12.328 2.117 1 90.31 281 LYS B CA 1
ATOM 4351 C C . LYS B 1 281 ? 29.531 -13.688 2.809 1 90.31 281 LYS B C 1
ATOM 4353 O O . LYS B 1 281 ? 30.547 -14.203 3.305 1 90.31 281 LYS B O 1
ATOM 4358 N N . TRP B 1 282 ? 28.375 -14.273 2.916 1 84.62 282 TRP B N 1
ATOM 4359 C CA . TRP B 1 282 ? 28.172 -15.484 3.703 1 84.62 282 TRP B CA 1
ATOM 4360 C C . TRP B 1 282 ? 27.922 -16.688 2.801 1 84.62 282 TRP B C 1
ATOM 4362 O O . TRP B 1 282 ? 27.422 -17.719 3.254 1 84.62 282 TRP B O 1
ATOM 4372 N N . ALA B 1 283 ? 28.109 -16.391 1.468 1 73.62 283 ALA B N 1
ATOM 4373 C CA . ALA B 1 283 ? 28.016 -17.484 0.519 1 73.62 283 ALA B CA 1
ATOM 4374 C C . ALA B 1 283 ? 28.953 -18.625 0.908 1 73.62 283 ALA B C 1
ATOM 4376 O O . ALA B 1 283 ? 30.062 -18.391 1.398 1 73.62 283 ALA B O 1
ATOM 4377 N N . ASP B 1 284 ? 28.391 -19.875 1.232 1 59.59 284 ASP B N 1
ATOM 4378 C CA . ASP B 1 284 ? 29.297 -21 1.448 1 59.59 284 ASP B CA 1
ATOM 4379 C C . ASP B 1 284 ? 30.156 -21.25 0.209 1 59.59 284 ASP B C 1
ATOM 4381 O O . ASP B 1 284 ? 29.703 -21.016 -0.917 1 59.59 284 ASP B O 1
#

Secondary structure (DSSP, 8-state):
----HHHHHHHHT--EEEEEE-SHHHHHHHHHHT-SEEEE-HHHHHHHHH---TTT-S-HHHHHHHHHHHHHH-SSEEEEE-TT-SSSHHHHHHHHHHHHHTT-SEEEEE-BPSSP--TTSS---B--HHHHHHHHHHHHHH-SS-EEEEEE-THHHHHHHHHHHHHHHHHHHT-SEEEETT--SHHHHHHHHHH-SS-BEEE--TTSSS----HHHHHHHT-SEEEETTHHHHHHHHHHHHHHHHHHHH--SS-TTS----HHHHHHHTTHHHHHHHHHHT--/----HHHHHHHHT--EEEEEE-SHHHHHHHHHHT-SEEEE-HHHHHHHHH---TTT-S-HHHHHHHHHHHHHH-SSEEEEE-TT-SSSHHHHHHHHHHHHHTT-SEEEEE-BPSSP--TTSS---B--HHHHHHHHHHHHHH-SS-EEEEEE-THHHHHHHHHHHHHHHHHHHT-SEEEETT--SHHHHHHHHHH-SS-BEEE--TTSSS----HHHHHHHT-SEEEETTHHHHHHHHHHHHHHHHHHHH--SS-TTS----HHHHHHHTTHHHHHHHHHHT--

Organism: Hirschia baltica (strain ATCC 49814 / DSM 5838 / IFAM 1418) (NCBI:txid582402)

Nearest PDB structures (foldseek):
  4iqd-assembly1_A  TM=9.270E-01  e=1.547E-29  Bacillus anthracis
  4iqe-assembly1_A  TM=9.372E-01  e=2.814E-29  Bacillus anthracis
  4iqe-assembly1_B  TM=9.339E-01  e=1.332E-28  Bacillus anthracis
  3b8i-assembly1_C  TM=8.054E-01  e=7.744E-21  Pseudomonas aeruginosa PAO1
  3b8i-assembly1_A  TM=7.883E-01  e=6.096E-21  Pseudomonas aeruginosa PAO1

Foldseek 3Di:
DADCVVVVLLVVLDAEEAEADLALLSQLVCVVVPAQEHEDFQQRVCCVPPVDGSQQPQALVNQLVRLLVSLVRHNHAYEYECEQQRDALVSVLVSLVSNVVSNHQEYEHEFFDPRADDLQDPDTHGDDLVRLLSSLLSSQVSHDRHAYEYEYSCCRPPNLVVLLVSQVSSVVSRHQEYEYPQDQDLVSLLCSQVVDPHAYEAEQEPPGRHDRDDSVSNVVSRHSYYYHNCVVVVVVVVLVVVQVCCCVPVVDNDDPVDDDDDPVVSCVSRCVVVVVVVCVVPVD/DADCVVVVLLVVLDAEEAEADLALLSQLVCVVVPAQEHEDFQQRVCCVPPVDGSQQPQALVNQLVRLLVSLVRHNHAYEYECEQQRDALVSVLVSLVSNVVSNHQEYEHEFFDPRADDLQDPDTHGDDLVRLLSSLLSSQVSHDRHAYEYEYSCCRPPNLVVLLVSQVSSVVSRHQEYEYPQDQDLVSLLCSQVSDPHAYEAEQEPPGRHDRDDSVSNVVSRHSYYYHNCVVVVVVVVLVVVQVCCCVPVVDNDDPVDDDDDPVVSCVSRCVVVVVVVCVVPVD

Sequence (568 aa):
MTDTRLKDKLQKEDFFVVPGIHDMITAVIADRVGFDIVYGTGYWLTASSLGLPDAGIATYTQMLDRMSTLKKTSNAALIADADTGFGGLLNVAHTVKGYEAAGVSAIQIEDQEFPKKCGHTPFKRLIPIEDMVRKIQVASDTSENMLVIARTDARQSEGLDGTLRRLEAYAQAGADILFPEALTNEEEMRKACKTFDKPVMANMANGGLTPVLNGNTLKDIGYAFAIYPSLTSLISAAAVEQSLIKLRDNLDGEPADMKMFDFKTFCEMIGFKEVWEFEKKWADMTDTRLKDKLQKEDFFVVPGIHDMITAVIADRVGFDIVYGTGYWLTASSLGLPDAGIATYTQMLDRMSTLKKTSNAALIADADTGFGGLLNVAHTVKGYEAAGVSAIQIEDQEFPKKCGHTPFKRLIPIEDMVRKIQVASDTSENMLVIARTDARQSEGLDGTLRRLEAYAQAGADILFPEALTNEEEMRKACKTFDKPVMANMANGGLTPVLNGNTLKDIGYAFAIYPSLTSLISAAAVEQSLIKLRDNLDGEPADMKMFDFKTFCEMIGFKEVWEFEKKWAD

pLDDT: mean 95.35, std 7.32, range [52.84, 98.94]